Protein AF-0000000087582320 (afdb_homodimer)

Radius of gyration: 22.01 Å; Cα contacts (8 Å, |Δi|>4): 961; chains: 2; bounding box: 50×72×66 Å

Sequence (432 aa):
MSGRNEQEIHVVVGSNNPVKIQAVKVAFEMMFQSASIKISPVNVPSGVSDQPFGDDETKLGARNRAQSAHATANTCDFAVGLEGGLEMEVMQDGSKNLWCMAWMAILGSQSEKCTLGRAADEPSNRTPMKEEDKAAPKWSFSKTSAFRLPPALAHLVLERGLELGHADDEVFKRVNSKQGSGTVGVLTDGVIDRTEYYVHALKLALIPWKRPSMYFMSGRNEQEIHVVVGSNNPVKIQAVKVAFEMMFQSASIKISPVNVPSGVSDQPFGDDETKLGARNRAQSAHATANTCDFAVGLEGGLEMEVMQDGSKNLWCMAWMAILGSQSEKCTLGRAADEPSNRTPMKEEDKAAPKWSFSKTSAFRLPPALAHLVLERGLELGHADDEVFKRVNSKQGSGTVGVLTDGVIDRTEYYVHALKLALIPWKRPSMYF

Foldseek 3Di:
DPPPPAAEAEEEELDPQPLRQLLLLVLCCVLQVSHHYHYHYDHDFLPADPADEDDVRQQSSFQRSQVVRCVPDPDGQKGKGKGKHWYWDQDPVRDIWIKTKMKMKMKHFQDPSLLNSAAPPADPPDPDDDPVRRRDIDMFMFMFDIDIDPPQLVCCCVPVVDHSQVSQCVVVVHDRLVNWQHPVCVVVVNPDGPSNRSNVRSNVRSVCSRHVVVPD/DPPPPAAEAEEEELDPQPLRQLLLLVLCCVLQVSHHYHYHYDHDFLPADPAAEDDVRQQSSFQRSQVVRCVPDPDGQKGKGKGKHWYWDQDPVRDIWIKTKMKMKMKHFQDPSLLNSAAPPADPPDDDDDPVRRRDIDMFMFMFDIDIDPPQLVCCCVPVVDHSQVSQCVVVVHDRLVNWQHPVCVVVVNPDGPSNRSNVRSNVRSVCSRHVVVPD

pLDDT: mean 92.12, std 10.89, range [30.59, 98.94]

Solvent-accessible surface area (backbone atoms only — not comparable to full-atom values): 21956 Å² total; per-residue (Å²): 132,84,74,77,80,61,51,70,40,38,34,27,30,20,38,75,47,62,42,60,49,48,17,51,52,53,25,47,44,69,54,23,71,74,39,44,79,45,79,44,66,34,84,47,68,42,89,56,62,95,63,21,58,38,67,67,47,11,41,45,18,2,41,36,6,11,52,48,24,46,69,71,42,91,78,66,48,31,13,30,8,71,20,65,24,34,35,80,45,76,44,95,88,67,49,74,45,34,28,43,35,34,20,38,20,35,39,31,37,62,34,71,69,47,42,67,31,38,38,89,83,46,77,79,82,56,76,90,65,56,68,68,64,22,58,41,79,41,80,35,45,16,29,30,42,31,30,69,51,39,58,69,48,37,45,37,31,71,74,69,65,39,42,65,51,58,32,45,19,65,75,67,71,48,77,70,33,75,63,50,45,34,68,58,8,63,46,44,65,54,77,41,31,39,38,58,52,46,21,59,21,44,45,48,26,45,26,49,39,27,35,40,88,53,64,106,131,82,73,77,81,60,50,71,40,37,34,26,29,19,39,73,48,64,42,60,49,50,18,51,51,53,23,48,44,70,54,24,71,73,39,44,78,44,79,43,66,36,84,49,68,41,88,57,63,94,63,20,59,36,68,68,47,12,41,45,19,2,42,36,6,10,52,48,25,45,69,71,42,90,77,65,48,31,14,30,8,70,21,66,24,34,34,81,45,75,45,95,88,66,49,72,45,35,29,43,34,34,23,38,20,37,39,32,37,62,33,71,71,46,41,66,33,38,37,89,84,46,78,80,83,55,76,88,66,56,69,69,65,23,56,40,80,41,80,35,45,16,29,29,42,31,30,68,52,40,59,69,49,36,45,37,31,72,73,69,65,38,42,64,52,58,31,46,19,65,75,66,70,49,77,69,32,75,63,49,45,34,70,57,9,65,46,45,65,53,76,42,31,39,40,57,52,47,22,59,21,43,45,47,26,45,25,48,38,26,35,42,87,53,63,108

InterPro domains:
  IPR002786 Inosine/xanthosine triphosphatase [MF_00648] (9-215)
  IPR026533 Non-canonical purine NTP phosphatase/PRRC1 [PF01931] (11-120)
  IPR026533 Non-canonical purine NTP phosphatase/PRRC1 [PF01931] (138-211)
  IPR029001 Inosine triphosphate pyrophosphatase-like [G3DSA:3.90.950.10] (2-216)
  IPR029001 Inosine triphosphate pyrophosphatase-like [SSF52972] (9-215)
  IPR050299 YjjX NTPase [PTHR34699] (9-215)

Nearest PDB structures (foldseek):
  1u5w-assembly1_B  TM=9.401E-01  e=1.333E-16  Escherichia coli
  1zwy-assembly3_A  TM=9.251E-01  e=1.249E-16  Vibrio cholerae
  1zwy-assembly2_C  TM=9.110E-01  e=9.031E-17  Vibrio cholerae
  1zwy-assembly3_B  TM=8.846E-01  e=2.723E-16  Vibrio cholerae
  1zno-assembly1_A  TM=8.990E-01  e=1.381E-15  Vibrio cholerae

Organism: Thalassiosira oceanica (NCBI:txid159749)

Structure (mmCIF, N/CA/C/O backbone):
data_AF-0000000087582320-model_v1
#
loop_
_entity.id
_entity.type
_entity.pdbx_description
1 polymer 'inosine/xanthosine triphosphatase'
#
loop_
_atom_site.group_PDB
_atom_site.id
_atom_site.type_symbol
_atom_site.label_atom_id
_atom_site.label_alt_id
_atom_site.label_comp_id
_atom_site.label_asym_id
_atom_site.label_entity_id
_atom_site.label_seq_id
_atom_site.pdbx_PDB_ins_code
_atom_site.Cartn_x
_atom_site.Cartn_y
_atom_site.Cartn_z
_atom_site.occupancy
_atom_site.B_iso_or_equiv
_atom_site.auth_seq_id
_atom_site.auth_comp_id
_atom_site.auth_asym_id
_atom_site.auth_atom_id
_atom_site.pdbx_PDB_model_num
ATOM 1 N N . MET A 1 1 ? 5.164 -10.305 -42.781 1 30.59 1 MET A N 1
ATOM 2 C CA . MET A 1 1 ? 4.82 -9.727 -41.469 1 30.59 1 MET A CA 1
ATOM 3 C C . MET A 1 1 ? 4.285 -10.789 -40.531 1 30.59 1 MET A C 1
ATOM 5 O O . MET A 1 1 ? 3.189 -11.32 -40.75 1 30.59 1 MET A O 1
ATOM 9 N N . SER A 1 2 ? 5.043 -11.875 -40.188 1 35.97 2 SER A N 1
ATOM 10 C CA . SER A 1 2 ? 4.715 -13.094 -39.438 1 35.97 2 SER A CA 1
ATOM 11 C C . SER A 1 2 ? 3.906 -12.789 -38.188 1 35.97 2 SER A C 1
ATOM 13 O O . SER A 1 2 ? 4.293 -11.93 -37.406 1 35.97 2 SER A O 1
ATOM 15 N N . GLY A 1 3 ? 2.643 -12.727 -38.156 1 40.62 3 GLY A N 1
ATOM 16 C CA . GLY A 1 3 ? 1.627 -12.422 -37.156 1 40.62 3 GLY A CA 1
ATOM 17 C C . GLY A 1 3 ? 1.955 -12.969 -35.781 1 40.62 3 GLY A C 1
ATOM 18 O O . GLY A 1 3 ? 1.929 -14.18 -35.562 1 40.62 3 GLY A O 1
ATOM 19 N N . ARG A 1 4 ? 2.938 -12.539 -35.031 1 45.28 4 ARG A N 1
ATOM 20 C CA . ARG A 1 4 ? 3.369 -13.094 -33.75 1 45.28 4 ARG A CA 1
ATOM 21 C C . ARG A 1 4 ? 2.176 -13.578 -32.938 1 45.28 4 ARG A C 1
ATOM 23 O O . ARG A 1 4 ? 1.213 -12.828 -32.75 1 45.28 4 ARG A O 1
ATOM 30 N N . ASN A 1 5 ? 1.65 -14.82 -32.969 1 53.88 5 ASN A N 1
ATOM 31 C CA . ASN A 1 5 ? 0.598 -15.484 -32.188 1 53.88 5 ASN A CA 1
ATOM 32 C C . ASN A 1 5 ? 0.631 -15.086 -30.719 1 53.88 5 ASN A C 1
ATOM 34 O O . ASN A 1 5 ? 1.434 -15.609 -29.953 1 53.88 5 ASN A O 1
ATOM 38 N N . GLU A 1 6 ? 0.258 -13.93 -30.375 1 70.31 6 GLU A N 1
ATOM 39 C CA . GLU A 1 6 ? 0.204 -13.445 -29 1 70.31 6 GLU A CA 1
ATOM 40 C C . GLU A 1 6 ? -0.588 -14.391 -28.109 1 70.31 6 GLU A C 1
ATOM 42 O O . GLU A 1 6 ? -1.691 -14.812 -28.453 1 70.31 6 GLU A O 1
ATOM 47 N N . GLN A 1 7 ? 0.029 -15.117 -27.156 1 88.12 7 GLN A N 1
ATOM 48 C CA . GLN A 1 7 ? -0.65 -15.984 -26.203 1 88.12 7 GLN A CA 1
ATOM 49 C C . GLN A 1 7 ? -1.639 -15.203 -25.344 1 88.12 7 GLN A C 1
ATOM 51 O O . GLN A 1 7 ? -1.434 -14.016 -25.094 1 88.12 7 GLN A O 1
ATOM 56 N N . GLU A 1 8 ? -2.809 -15.789 -25.125 1 94.94 8 GLU A N 1
ATOM 57 C CA . GLU A 1 8 ? -3.869 -15.164 -24.344 1 94.94 8 GLU A CA 1
ATOM 58 C C . GLU A 1 8 ? -3.92 -15.742 -22.922 1 94.94 8 GLU A C 1
ATOM 60 O O . GLU A 1 8 ? -3.859 -16.953 -22.75 1 94.94 8 GLU A O 1
ATOM 65 N N . ILE A 1 9 ? -3.949 -14.883 -21.969 1 96.88 9 ILE A N 1
ATOM 66 C CA . ILE A 1 9 ? -4.152 -15.25 -20.578 1 96.88 9 ILE A CA 1
ATOM 67 C C . ILE A 1 9 ? -5.586 -14.93 -20.156 1 96.88 9 ILE A C 1
ATOM 69 O O . ILE A 1 9 ? -6.027 -13.789 -20.266 1 96.88 9 ILE A O 1
ATOM 73 N N . HIS A 1 10 ? -6.273 -15.93 -19.75 1 97.75 10 HIS A N 1
ATOM 74 C CA . HIS A 1 10 ? -7.656 -15.773 -19.312 1 97.75 10 HIS A CA 1
ATOM 75 C C . HIS A 1 10 ? -7.734 -15.578 -17.797 1 97.75 10 HIS A C 1
ATOM 77 O O . HIS A 1 10 ? -7.383 -16.484 -17.047 1 97.75 10 HIS A O 1
ATOM 83 N N . VAL A 1 11 ? -8.258 -14.43 -17.391 1 98.56 11 VAL A N 1
ATOM 84 C CA . VAL A 1 11 ? -8.359 -14.07 -15.977 1 98.56 11 VAL A CA 1
ATOM 85 C C . VAL A 1 11 ? -9.828 -13.922 -15.586 1 98.56 11 VAL A C 1
ATOM 87 O O . VAL A 1 11 ? -10.562 -13.125 -16.188 1 98.56 11 VAL A O 1
ATOM 90 N N . VAL A 1 12 ? -10.242 -14.656 -14.609 1 98.75 12 VAL A N 1
ATOM 91 C CA . VAL A 1 12 ? -11.586 -14.508 -14.07 1 98.75 12 VAL A CA 1
ATOM 92 C C . VAL A 1 12 ? -11.547 -13.656 -12.797 1 98.75 12 VAL A C 1
ATOM 94 O O . VAL A 1 12 ? -10.711 -13.883 -11.922 1 98.75 12 VAL A O 1
ATOM 97 N N . VAL A 1 13 ? -12.461 -12.695 -12.703 1 98.81 13 VAL A N 1
ATOM 98 C CA . VAL A 1 13 ? -12.484 -11.766 -11.578 1 98.81 13 VAL A CA 1
ATOM 99 C C . VAL A 1 13 ? -13.758 -11.977 -10.766 1 98.81 13 VAL A C 1
ATOM 101 O O . VAL A 1 13 ? -14.867 -11.922 -11.305 1 98.81 13 VAL A O 1
ATOM 104 N N . GLY A 1 14 ? -13.617 -12.203 -9.422 1 98.5 14 GLY A N 1
ATOM 105 C CA . GLY A 1 14 ? -14.75 -12.438 -8.539 1 98.5 14 GLY A CA 1
ATOM 106 C C . GLY A 1 14 ? -15.492 -11.164 -8.18 1 98.5 14 GLY A C 1
ATOM 107 O O . GLY A 1 14 ? -15.75 -10.906 -7 1 98.5 14 GLY A O 1
ATOM 108 N N . SER A 1 15 ? -15.805 -10.328 -9.109 1 97.44 15 SER A N 1
ATOM 109 C CA . SER A 1 15 ? -16.547 -9.086 -8.914 1 97.44 15 SER A CA 1
ATOM 110 C C . SER A 1 15 ? -17.094 -8.555 -10.242 1 97.44 15 SER A C 1
ATOM 112 O O . SER A 1 15 ? -16.438 -8.703 -11.281 1 97.44 15 SER A O 1
ATOM 114 N N . ASN A 1 16 ? -18.188 -7.855 -10.227 1 96.31 16 ASN A N 1
ATOM 115 C CA . ASN A 1 16 ? -18.719 -7.156 -11.391 1 96.31 16 ASN A CA 1
ATOM 116 C C . ASN A 1 16 ? -18.453 -5.656 -11.312 1 96.31 16 ASN A C 1
ATOM 118 O O . ASN A 1 16 ? -18.922 -4.895 -12.164 1 96.31 16 ASN A O 1
ATOM 122 N N . ASN A 1 17 ? -17.812 -5.191 -10.25 1 94.06 17 ASN A N 1
ATOM 123 C CA . ASN A 1 17 ? -17.453 -3.783 -10.109 1 94.06 17 ASN A CA 1
ATOM 124 C C . ASN A 1 17 ? -16.484 -3.334 -11.203 1 94.06 17 ASN A C 1
ATOM 126 O O . ASN A 1 17 ? -15.383 -3.869 -11.328 1 94.06 17 ASN A O 1
ATOM 130 N N . PRO A 1 18 ? -16.875 -2.357 -12 1 95.44 18 PRO A N 1
ATOM 131 C CA . PRO A 1 18 ? -16.062 -1.97 -13.148 1 95.44 18 PRO A CA 1
ATOM 132 C C . PRO A 1 18 ? -14.664 -1.494 -12.742 1 95.44 18 PRO A C 1
ATOM 134 O O . PRO A 1 18 ? -13.695 -1.701 -13.477 1 95.44 18 PRO A O 1
ATOM 137 N N . VAL A 1 19 ? -14.539 -0.863 -11.625 1 95.06 19 VAL A N 1
ATOM 138 C CA . VAL A 1 19 ? -13.258 -0.361 -11.141 1 95.06 19 VAL A CA 1
ATOM 139 C C . VAL A 1 19 ? -12.32 -1.532 -10.836 1 95.06 19 VAL A C 1
ATOM 141 O O . VAL A 1 19 ? -11.156 -1.524 -11.234 1 95.06 19 VAL A O 1
ATOM 144 N N . LYS A 1 20 ? -12.891 -2.535 -10.164 1 97.25 20 LYS A N 1
ATOM 145 C CA . LYS A 1 20 ? -12.102 -3.713 -9.82 1 97.25 20 LYS A CA 1
ATOM 146 C C . LYS A 1 20 ? -11.68 -4.477 -11.078 1 97.25 20 LYS A C 1
ATOM 148 O O . LYS A 1 20 ? -10.531 -4.91 -11.188 1 97.25 20 LYS A O 1
ATOM 153 N N . ILE A 1 21 ? -12.562 -4.621 -11.984 1 98.25 21 ILE A N 1
ATOM 154 C CA . ILE A 1 21 ? -12.289 -5.305 -13.242 1 98.25 21 ILE A CA 1
ATOM 155 C C . ILE A 1 21 ? -11.172 -4.578 -13.992 1 98.25 21 ILE A C 1
ATOM 157 O O . ILE A 1 21 ? -10.219 -5.207 -14.461 1 98.25 21 ILE A O 1
ATOM 161 N N . GLN A 1 22 ? -11.266 -3.295 -14.094 1 98 22 GLN A N 1
ATOM 162 C CA . GLN A 1 22 ? -10.273 -2.488 -14.789 1 98 22 GLN A CA 1
ATOM 163 C C . GLN A 1 22 ? -8.914 -2.59 -14.102 1 98 22 GLN A C 1
ATOM 165 O O . GLN A 1 22 ? -7.875 -2.658 -14.773 1 98 22 GLN A O 1
ATOM 170 N N . ALA A 1 23 ? -8.922 -2.564 -12.805 1 98.5 23 ALA A N 1
ATOM 171 C CA . ALA A 1 23 ? -7.672 -2.672 -12.055 1 98.5 23 ALA A CA 1
ATOM 172 C C . ALA A 1 23 ? -6.961 -3.988 -12.359 1 98.5 23 ALA A C 1
ATOM 174 O O . ALA A 1 23 ? -5.746 -4.008 -12.578 1 98.5 23 ALA A O 1
ATOM 175 N N . VAL A 1 24 ? -7.723 -5.07 -12.391 1 98.88 24 VAL A N 1
ATOM 176 C CA . VAL A 1 24 ? -7.152 -6.379 -12.695 1 98.88 24 VAL A CA 1
ATOM 177 C C . VAL A 1 24 ? -6.594 -6.379 -14.117 1 98.88 24 VAL A C 1
ATOM 179 O O . VAL A 1 24 ? -5.461 -6.812 -14.344 1 98.88 24 VAL A O 1
ATOM 182 N N . LYS A 1 25 ? -7.348 -5.891 -15.008 1 98.69 25 LYS A N 1
ATOM 183 C CA . LYS A 1 25 ? -6.91 -5.848 -16.406 1 98.69 25 LYS A CA 1
ATOM 184 C C . LYS A 1 25 ? -5.594 -5.086 -16.547 1 98.69 25 LYS A C 1
ATOM 186 O O . LYS A 1 25 ? -4.641 -5.59 -17.141 1 98.69 25 LYS A O 1
ATOM 191 N N . VAL A 1 26 ? -5.516 -3.906 -16.016 1 98.44 26 VAL A N 1
ATOM 192 C CA . VAL A 1 26 ? -4.348 -3.043 -16.125 1 98.44 26 VAL A CA 1
ATOM 193 C C . VAL A 1 26 ? -3.141 -3.719 -15.469 1 98.44 26 VAL A C 1
ATOM 195 O O . VAL A 1 26 ? -2.055 -3.76 -16.062 1 98.44 26 VAL A O 1
ATOM 198 N N . ALA A 1 27 ? -3.34 -4.25 -14.289 1 98.69 27 ALA A N 1
ATOM 199 C CA . ALA A 1 27 ? -2.236 -4.895 -13.578 1 98.69 27 ALA A CA 1
ATOM 200 C C . ALA A 1 27 ? -1.676 -6.062 -14.383 1 98.69 27 ALA A C 1
ATOM 202 O O . ALA A 1 27 ? -0.458 -6.195 -14.531 1 98.69 27 ALA A O 1
ATOM 203 N N . PHE A 1 28 ? -2.555 -6.914 -14.883 1 98.5 28 PHE A N 1
ATOM 204 C CA . PHE A 1 28 ? -2.109 -8.07 -15.648 1 98.5 28 PHE A CA 1
ATOM 205 C C . PHE A 1 28 ? -1.411 -7.633 -16.938 1 98.5 28 PHE A C 1
ATOM 207 O O . PHE A 1 28 ? -0.404 -8.227 -17.328 1 98.5 28 PHE A O 1
ATOM 214 N N . GLU A 1 29 ? -1.938 -6.641 -17.609 1 98 29 GLU A N 1
ATOM 215 C CA . GLU A 1 29 ? -1.312 -6.145 -18.828 1 98 29 GLU A CA 1
ATOM 216 C C . GLU A 1 29 ? 0.097 -5.625 -18.562 1 98 29 GLU A C 1
ATOM 218 O O . GLU A 1 29 ? 0.998 -5.801 -19.375 1 98 29 GLU A O 1
ATOM 223 N N . MET A 1 30 ? 0.278 -4.996 -17.438 1 97.12 30 MET A N 1
ATOM 224 C CA . MET A 1 30 ? 1.586 -4.453 -17.094 1 97.12 30 MET A CA 1
ATOM 225 C C . MET A 1 30 ? 2.557 -5.574 -16.719 1 97.12 30 MET A C 1
ATOM 227 O O . MET A 1 30 ? 3.754 -5.477 -16.984 1 97.12 30 MET A O 1
ATOM 231 N N . MET A 1 31 ? 2.029 -6.621 -16.156 1 96.94 31 MET A N 1
ATOM 232 C CA . MET A 1 31 ? 2.883 -7.695 -15.656 1 96.94 31 MET A CA 1
ATOM 233 C C . MET A 1 31 ? 3.1 -8.758 -16.734 1 96.94 31 MET A C 1
ATOM 235 O O . MET A 1 31 ? 4.074 -9.516 -16.672 1 96.94 31 MET A O 1
ATOM 239 N N . PHE A 1 32 ? 2.199 -8.883 -17.656 1 95.31 32 PHE A N 1
ATOM 240 C CA . PHE A 1 32 ? 2.266 -9.82 -18.766 1 95.31 32 PHE A CA 1
ATOM 241 C C . PHE A 1 32 ? 2.236 -9.086 -20.094 1 95.31 32 PHE A C 1
ATOM 243 O O . PHE A 1 32 ? 1.306 -9.266 -20.891 1 95.31 32 PHE A O 1
ATOM 250 N N . GLN A 1 33 ? 3.277 -8.453 -20.469 1 91.44 33 GLN A N 1
ATOM 251 C CA . GLN A 1 33 ? 3.32 -7.52 -21.578 1 91.44 33 GLN A CA 1
ATOM 252 C C . GLN A 1 33 ? 3.297 -8.258 -22.922 1 91.44 33 GLN A C 1
ATOM 254 O O . GLN A 1 33 ? 2.898 -7.695 -23.938 1 91.44 33 GLN A O 1
ATOM 259 N N . SER A 1 34 ? 3.68 -9.477 -22.938 1 89.19 34 SER A N 1
ATOM 260 C CA . SER A 1 34 ? 3.768 -10.219 -24.188 1 89.19 34 SER A CA 1
ATOM 261 C C . SER A 1 34 ? 2.504 -11.039 -24.438 1 89.19 34 SER A C 1
ATOM 263 O O . SER A 1 34 ? 2.439 -11.812 -25.391 1 89.19 34 SER A O 1
ATOM 265 N N . ALA A 1 35 ? 1.565 -10.883 -23.562 1 93.81 35 ALA A N 1
ATOM 266 C CA . ALA A 1 35 ? 0.334 -11.664 -23.688 1 93.81 35 ALA A CA 1
ATOM 267 C C . ALA A 1 35 ? -0.879 -10.742 -23.828 1 93.81 35 ALA A C 1
ATOM 269 O O . ALA A 1 35 ? -0.856 -9.602 -23.359 1 93.81 35 ALA A O 1
ATOM 270 N N . SER A 1 36 ? -1.859 -11.25 -24.516 1 96.19 36 SER A N 1
ATOM 271 C CA . SER A 1 36 ? -3.166 -10.609 -24.453 1 96.19 36 SER A CA 1
ATOM 272 C C . SER A 1 36 ? -3.947 -11.055 -23.219 1 96.19 36 SER A C 1
ATOM 274 O O . SER A 1 36 ? -3.916 -12.227 -22.859 1 96.19 36 SER A O 1
ATOM 276 N N . ILE A 1 37 ? -4.672 -10.102 -22.609 1 97.75 37 ILE A N 1
ATOM 277 C CA . ILE A 1 37 ? -5.387 -10.406 -21.375 1 97.75 37 ILE A CA 1
ATOM 278 C C . ILE A 1 37 ? -6.891 -10.438 -21.641 1 97.75 37 ILE A C 1
ATOM 280 O O . ILE A 1 37 ? -7.469 -9.445 -22.094 1 97.75 37 ILE A O 1
ATOM 284 N N . LYS A 1 38 ? -7.473 -11.531 -21.438 1 97.56 38 LYS A N 1
ATOM 285 C CA . LYS A 1 38 ? -8.922 -11.688 -21.484 1 97.56 38 LYS A CA 1
ATOM 286 C C . LYS A 1 38 ? -9.508 -11.727 -20.078 1 97.56 38 LYS A C 1
ATOM 288 O O . LYS A 1 38 ? -9.156 -12.586 -19.266 1 97.56 38 LYS A O 1
ATOM 293 N N . ILE A 1 39 ? -10.461 -10.852 -19.797 1 98.25 39 ILE A N 1
ATOM 294 C CA . ILE A 1 39 ? -11.055 -10.75 -18.469 1 98.25 39 ILE A CA 1
ATOM 295 C C . ILE A 1 39 ? -12.492 -11.266 -18.5 1 98.25 39 ILE A C 1
ATOM 297 O O . ILE A 1 39 ? -13.258 -10.922 -19.406 1 98.25 39 ILE A O 1
ATOM 301 N N . SER A 1 40 ? -12.859 -12.078 -17.562 1 98.12 40 SER A N 1
ATOM 302 C CA . SER A 1 40 ? -14.234 -12.516 -17.344 1 98.12 40 SER A CA 1
ATOM 303 C C . SER A 1 40 ? -14.688 -12.234 -15.914 1 98.12 40 SER A C 1
ATOM 305 O O . SER A 1 40 ? -14.266 -12.914 -14.977 1 98.12 40 SER A O 1
ATOM 307 N N . PRO A 1 41 ? -15.516 -11.25 -15.75 1 97.75 41 PRO A N 1
ATOM 308 C CA . PRO A 1 41 ? -16.062 -10.992 -14.414 1 97.75 41 PRO A CA 1
ATOM 309 C C . PRO A 1 41 ? -17.172 -11.961 -14.031 1 97.75 41 PRO A C 1
ATOM 311 O O . PRO A 1 41 ? -17.969 -12.367 -14.883 1 97.75 41 PRO A O 1
ATOM 314 N N . VAL A 1 42 ? -17.219 -12.359 -12.82 1 97.5 42 VAL A N 1
ATOM 315 C CA . VAL A 1 42 ? -18.297 -13.18 -12.297 1 97.5 42 VAL A CA 1
ATOM 316 C C . VAL A 1 42 ? -18.766 -12.633 -10.945 1 97.5 42 VAL A C 1
ATOM 318 O O . VAL A 1 42 ? -17.953 -12.188 -10.141 1 97.5 42 VAL A O 1
ATOM 321 N N . ASN A 1 43 ? -20.047 -12.641 -10.781 1 95.38 43 ASN A N 1
ATOM 322 C CA . ASN A 1 43 ? -20.609 -12.227 -9.492 1 95.38 43 ASN A CA 1
ATOM 323 C C . ASN A 1 43 ? -20.562 -13.359 -8.477 1 95.38 43 ASN A C 1
ATOM 325 O O . ASN A 1 43 ? -21.203 -14.398 -8.664 1 95.38 43 ASN A O 1
ATOM 329 N N . VAL A 1 44 ? -19.812 -13.195 -7.449 1 97.19 44 VAL A N 1
ATOM 330 C CA . VAL A 1 44 ? -19.672 -14.211 -6.406 1 97.19 44 VAL A CA 1
ATOM 331 C C . VAL A 1 44 ? -19.734 -13.547 -5.031 1 97.19 44 VAL A C 1
ATOM 333 O O . VAL A 1 44 ? -19.344 -12.391 -4.875 1 97.19 44 VAL A O 1
ATOM 336 N N . PRO A 1 45 ? -20.266 -14.234 -4.051 1 95.69 45 PRO A N 1
ATOM 337 C CA . PRO A 1 45 ? -20.266 -13.68 -2.697 1 95.69 45 PRO A CA 1
ATOM 338 C C . PRO A 1 45 ? -18.859 -13.664 -2.078 1 95.69 45 PRO A C 1
ATOM 340 O O . PRO A 1 45 ? -18.031 -14.523 -2.391 1 95.69 45 PRO A O 1
ATOM 343 N N . SER A 1 46 ? -18.594 -12.695 -1.202 1 97.19 46 SER A N 1
ATOM 344 C CA . SER A 1 46 ? -17.312 -12.656 -0.491 1 97.19 46 SER A CA 1
ATOM 345 C C . SER A 1 46 ? -17.312 -13.625 0.685 1 97.19 46 SER A C 1
ATOM 347 O O . SER A 1 46 ? -16.25 -14.086 1.109 1 97.19 46 SER A O 1
ATOM 349 N N . GLY A 1 47 ? -18.5 -13.922 1.236 1 97.94 47 GLY A N 1
ATOM 350 C CA . GLY A 1 47 ? -18.609 -14.797 2.391 1 97.94 47 GLY A CA 1
ATOM 351 C C . GLY A 1 47 ? -18.219 -14.125 3.693 1 97.94 47 GLY A C 1
ATOM 352 O O . GLY A 1 47 ? -18.078 -14.789 4.723 1 97.94 47 GLY A O 1
ATOM 353 N N . VAL A 1 48 ? -18 -12.781 3.715 1 98.19 48 VAL A N 1
ATOM 354 C CA . VAL A 1 48 ? -17.703 -12 4.91 1 98.19 48 VAL A CA 1
ATOM 355 C C . VAL A 1 48 ? -18.672 -10.836 5.031 1 98.19 48 VAL A C 1
ATOM 357 O O . VAL A 1 48 ? -19.594 -10.688 4.215 1 98.19 48 VAL A O 1
ATOM 360 N N . SER A 1 49 ? -18.516 -10.016 6.078 1 96.25 49 SER A N 1
ATOM 361 C CA . SER A 1 49 ? -19.422 -8.891 6.32 1 96.25 49 SER A CA 1
ATOM 362 C C . SER A 1 49 ? -19.359 -7.879 5.18 1 96.25 49 SER A C 1
ATOM 364 O O . SER A 1 49 ? -18.359 -7.793 4.469 1 96.25 49 SER A O 1
ATOM 366 N N . ASP A 1 50 ? -20.375 -7.105 4.977 1 93.88 50 ASP A N 1
ATOM 367 C CA . ASP A 1 50 ? -20.406 -6.059 3.957 1 93.88 50 ASP A CA 1
ATOM 368 C C . ASP A 1 50 ? -19.297 -5.047 4.168 1 93.88 50 ASP A C 1
ATOM 370 O O . ASP A 1 50 ? -18.719 -4.531 3.203 1 93.88 50 ASP A O 1
ATOM 374 N N . GLN A 1 51 ? -19.016 -4.797 5.438 1 96.44 51 GLN A N 1
ATOM 375 C CA . GLN A 1 51 ? -17.859 -3.99 5.824 1 96.44 51 GLN A CA 1
ATOM 376 C C . GLN A 1 51 ? -16.844 -4.82 6.602 1 96.44 51 GLN A C 1
ATOM 378 O O . GLN A 1 51 ? -16.859 -4.836 7.836 1 96.44 51 GLN A O 1
ATOM 383 N N . PRO A 1 52 ? -15.93 -5.414 5.859 1 97.88 52 PRO A N 1
ATOM 384 C CA . PRO A 1 52 ? -14.906 -6.207 6.551 1 97.88 52 PRO A CA 1
ATOM 385 C C . PRO A 1 52 ? -14.016 -5.359 7.461 1 97.88 52 PRO A C 1
ATOM 387 O O . PRO A 1 52 ? -13.664 -4.234 7.105 1 97.88 52 PRO A O 1
ATOM 390 N N . PHE A 1 53 ? -13.68 -5.887 8.648 1 98.06 53 PHE A N 1
ATOM 391 C CA . PHE A 1 53 ? -12.742 -5.254 9.578 1 98.06 53 PHE A CA 1
ATOM 392 C C . PHE A 1 53 ? -11.547 -6.16 9.836 1 98.06 53 PHE A C 1
ATOM 394 O O . PHE A 1 53 ? -11.711 -7.348 10.125 1 98.06 53 PHE A O 1
ATOM 401 N N . GLY A 1 54 ? -10.375 -5.543 9.68 1 97.75 54 GLY A N 1
ATOM 402 C CA . GLY A 1 54 ? -9.148 -6.27 9.969 1 97.75 54 GLY A CA 1
ATOM 403 C C . GLY A 1 54 ? -8.617 -7.047 8.781 1 97.75 54 GLY A C 1
ATOM 404 O O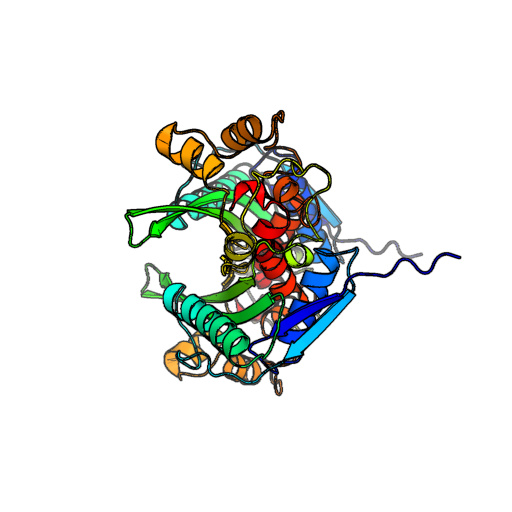 . GLY A 1 54 ? -9.352 -7.289 7.816 1 97.75 54 GLY A O 1
ATOM 405 N N . ASP A 1 55 ? -7.375 -7.445 8.898 1 97.62 55 ASP A N 1
ATOM 406 C CA . ASP A 1 55 ? -6.68 -8.156 7.828 1 97.62 55 ASP A CA 1
ATOM 407 C C . ASP A 1 55 ? -7.309 -9.523 7.574 1 97.62 55 ASP A C 1
ATOM 409 O O . ASP A 1 55 ? -7.559 -9.891 6.422 1 97.62 55 ASP A O 1
ATOM 413 N N . ASP A 1 56 ? -7.594 -10.258 8.633 1 97.5 56 ASP A N 1
ATOM 414 C CA . ASP A 1 56 ? -8.039 -11.641 8.492 1 97.5 56 ASP A CA 1
ATOM 415 C C . ASP A 1 56 ? -9.352 -11.719 7.715 1 97.5 56 ASP A C 1
ATOM 417 O O . ASP A 1 56 ? -9.453 -12.445 6.73 1 97.5 56 ASP A O 1
ATOM 421 N N . GLU A 1 57 ? -10.281 -10.93 8.117 1 98.69 57 GLU A N 1
ATOM 422 C CA . GLU A 1 57 ? -11.586 -10.961 7.461 1 98.69 57 GLU A CA 1
ATOM 423 C C . GLU A 1 57 ? -11.5 -10.445 6.027 1 98.69 57 GLU A C 1
ATOM 425 O O . GLU A 1 57 ? -12.102 -11.016 5.117 1 98.69 57 GLU A O 1
ATOM 430 N N . THR A 1 58 ? -10.812 -9.344 5.836 1 98.81 58 THR A N 1
ATOM 431 C CA . THR A 1 58 ? -10.695 -8.75 4.512 1 98.81 58 THR A CA 1
ATOM 432 C C . THR A 1 58 ? -9.969 -9.688 3.555 1 98.81 58 THR A C 1
ATOM 434 O O . THR A 1 58 ? -10.391 -9.867 2.41 1 98.81 58 THR A O 1
ATOM 437 N N . LYS A 1 59 ? -8.891 -10.281 4.031 1 98.69 59 LYS A N 1
ATOM 438 C CA . LYS A 1 59 ? -8.148 -11.25 3.234 1 98.69 59 LYS A CA 1
ATOM 439 C C . LYS A 1 59 ? -9.008 -12.461 2.893 1 98.69 59 LYS A C 1
ATOM 441 O O . LYS A 1 59 ? -8.953 -12.977 1.771 1 98.69 59 LYS A O 1
ATOM 446 N N . LEU A 1 60 ? -9.75 -12.922 3.875 1 98.75 60 LEU A N 1
ATOM 447 C CA . LEU A 1 60 ? -10.656 -14.047 3.658 1 98.75 60 LEU A CA 1
ATOM 448 C C . LEU A 1 60 ? -11.672 -13.719 2.57 1 98.75 60 LEU A C 1
ATOM 450 O O . LEU A 1 60 ? -11.953 -14.562 1.709 1 98.75 60 LEU A O 1
ATOM 454 N N . GLY A 1 61 ? -12.227 -12.531 2.611 1 98.88 61 GLY A N 1
ATOM 455 C CA . GLY A 1 61 ? -13.148 -12.125 1.568 1 98.88 61 GLY A CA 1
ATOM 456 C C . GLY A 1 61 ? -12.539 -12.156 0.179 1 98.88 61 GLY A C 1
ATOM 457 O O . GLY A 1 61 ? -13.156 -12.664 -0.761 1 98.88 61 GLY A O 1
ATOM 458 N N . ALA A 1 62 ? -11.352 -11.602 0.056 1 98.88 62 ALA A N 1
ATOM 459 C CA . ALA A 1 62 ? -10.641 -11.633 -1.222 1 98.88 62 ALA A CA 1
ATOM 460 C C . ALA A 1 62 ? -10.406 -13.07 -1.683 1 98.88 62 ALA A C 1
ATOM 462 O O . ALA A 1 62 ? -10.633 -13.398 -2.85 1 98.88 62 ALA A O 1
ATOM 463 N N . ARG A 1 63 ? -9.953 -13.922 -0.769 1 98.81 63 ARG A N 1
ATOM 464 C CA . ARG A 1 63 ? -9.695 -15.328 -1.071 1 98.81 63 ARG A CA 1
ATOM 465 C C . ARG A 1 63 ? -10.969 -16.016 -1.555 1 98.81 63 ARG A C 1
ATOM 467 O O . ARG A 1 63 ? -10.945 -16.75 -2.551 1 98.81 63 ARG A O 1
ATOM 474 N N . ASN A 1 64 ? -12.016 -15.805 -0.804 1 98.81 64 ASN A N 1
ATOM 475 C CA . ASN A 1 64 ? -13.289 -16.438 -1.155 1 98.81 64 ASN A CA 1
ATOM 476 C C . ASN A 1 64 ? -13.75 -16.016 -2.547 1 98.81 64 ASN A C 1
ATOM 478 O O . ASN A 1 64 ? -14.234 -16.844 -3.322 1 98.81 64 ASN A O 1
ATOM 482 N N . ARG A 1 65 ? -13.609 -14.758 -2.861 1 98.75 65 ARG A N 1
ATOM 483 C CA . ARG A 1 65 ? -14.008 -14.266 -4.176 1 98.75 65 ARG A CA 1
ATOM 484 C C . ARG A 1 65 ? -13.18 -14.922 -5.281 1 98.75 65 ARG A C 1
ATOM 486 O O . ARG A 1 65 ? -13.727 -15.344 -6.301 1 98.75 65 ARG A O 1
ATOM 493 N N . ALA A 1 66 ? -11.891 -15.031 -5.094 1 98.75 66 ALA A N 1
ATOM 494 C CA . ALA A 1 66 ? -11.023 -15.68 -6.074 1 98.75 66 ALA A CA 1
ATOM 495 C C . ALA A 1 66 ? -11.375 -17.156 -6.223 1 98.75 66 ALA A C 1
ATOM 497 O O . ALA A 1 66 ? -11.484 -17.672 -7.344 1 98.75 66 ALA A O 1
ATOM 498 N N . GLN A 1 67 ? -11.547 -17.812 -5.086 1 98.31 67 GLN A N 1
ATOM 499 C CA . GLN A 1 67 ? -11.867 -19.234 -5.082 1 98.31 67 GLN A CA 1
ATOM 500 C C . GLN A 1 67 ? -13.188 -19.516 -5.801 1 98.31 67 GLN A C 1
ATOM 502 O O . GLN A 1 67 ? -13.266 -20.422 -6.625 1 98.31 67 GLN A O 1
ATOM 507 N N . SER A 1 68 ? -14.18 -18.75 -5.469 1 98.19 68 SER A N 1
ATOM 508 C CA . SER A 1 68 ? -15.492 -18.922 -6.086 1 98.19 68 SER A CA 1
ATOM 509 C C . SER A 1 68 ? -15.445 -18.609 -7.578 1 98.19 68 SER A C 1
ATOM 511 O O . SER A 1 68 ? -16.094 -19.297 -8.383 1 98.19 68 SER A O 1
ATOM 513 N N . ALA A 1 69 ? -14.68 -17.578 -7.922 1 98.31 69 ALA A N 1
ATOM 514 C CA . ALA A 1 69 ? -14.516 -17.25 -9.336 1 98.31 69 ALA A CA 1
ATOM 515 C C . ALA A 1 69 ? -13.867 -18.391 -10.102 1 98.31 69 ALA A C 1
ATOM 517 O O . ALA A 1 69 ? -14.328 -18.766 -11.188 1 98.31 69 ALA A O 1
ATOM 518 N N . HIS A 1 70 ? -12.867 -18.938 -9.547 1 97.44 70 HIS A N 1
ATOM 519 C CA . HIS A 1 70 ? -12.18 -20.078 -10.148 1 97.44 70 HIS A CA 1
ATOM 520 C C . HIS A 1 70 ? -13.133 -21.25 -10.352 1 97.44 70 HIS A C 1
ATOM 522 O O . HIS A 1 70 ? -13.125 -21.875 -11.406 1 97.44 70 HIS A O 1
ATOM 528 N N . ALA A 1 71 ? -13.93 -21.516 -9.336 1 96.19 71 ALA A N 1
ATOM 529 C CA . ALA A 1 71 ? -14.836 -22.656 -9.352 1 96.19 71 ALA A CA 1
ATOM 530 C C . ALA A 1 71 ? -15.938 -22.484 -10.391 1 96.19 71 ALA A C 1
ATOM 532 O O . ALA A 1 71 ? -16.438 -23.453 -10.945 1 96.19 71 ALA A O 1
ATOM 533 N N . THR A 1 72 ? -16.328 -21.281 -10.617 1 93.19 72 THR A N 1
ATOM 534 C CA . THR A 1 72 ? -17.438 -20.984 -11.516 1 93.19 72 THR A CA 1
ATOM 535 C C . THR A 1 72 ? -16.969 -21 -12.977 1 93.19 72 THR A C 1
ATOM 537 O O . THR A 1 72 ? -17.766 -21.266 -13.875 1 93.19 72 THR A O 1
ATOM 540 N N . ALA A 1 73 ? -15.742 -20.75 -13.078 1 87.19 73 ALA A N 1
ATOM 541 C CA . ALA A 1 73 ? -15.219 -20.672 -14.438 1 87.19 73 ALA A CA 1
ATOM 542 C C . ALA A 1 73 ? -14.906 -22.078 -14.984 1 87.19 73 ALA A C 1
ATOM 544 O O . ALA A 1 73 ? -14.492 -22.953 -14.227 1 87.19 73 ALA A O 1
ATOM 545 N N . ASN A 1 74 ? -15.234 -22.422 -16.172 1 81.62 74 ASN A N 1
ATOM 546 C CA . ASN A 1 74 ? -14.898 -23.688 -16.797 1 81.62 74 ASN A CA 1
ATOM 547 C C . ASN A 1 74 ? -13.383 -23.875 -16.906 1 81.62 74 ASN A C 1
ATOM 549 O O . ASN A 1 74 ? -12.852 -24.922 -16.547 1 81.62 74 ASN A O 1
ATOM 553 N N . THR A 1 75 ? -12.711 -22.938 -17.5 1 90.12 75 THR A N 1
ATOM 554 C CA . THR A 1 75 ? -11.258 -22.906 -17.641 1 90.12 75 THR A CA 1
ATOM 555 C C . THR A 1 75 ? -10.734 -21.469 -17.516 1 90.12 75 THR A C 1
ATOM 557 O O . THR A 1 75 ? -11.367 -20.531 -18.016 1 90.12 75 THR A O 1
ATOM 560 N N . CYS A 1 76 ? -9.727 -21.266 -16.719 1 96.44 76 CYS A N 1
ATOM 561 C CA . CYS A 1 76 ? -9.039 -19.984 -16.609 1 96.44 76 CYS A CA 1
ATOM 562 C C . CYS A 1 76 ? -7.574 -20.188 -16.219 1 96.44 76 CYS A C 1
ATOM 564 O O . CYS A 1 76 ? -7.191 -21.266 -15.773 1 96.44 76 CYS A O 1
ATOM 566 N N . ASP A 1 77 ? -6.801 -19.219 -16.562 1 97.38 77 ASP A N 1
ATOM 567 C CA . ASP A 1 77 ? -5.395 -19.234 -16.156 1 97.38 77 ASP A CA 1
ATOM 568 C C . ASP A 1 77 ? -5.215 -18.641 -14.758 1 97.38 77 ASP A C 1
ATOM 570 O O . ASP A 1 77 ? -4.426 -19.156 -13.961 1 97.38 77 ASP A O 1
ATOM 574 N N . PHE A 1 78 ? -5.965 -17.609 -14.523 1 98.56 78 PHE A N 1
ATOM 575 C CA . PHE A 1 78 ? -5.941 -16.953 -13.219 1 98.56 78 PHE A CA 1
ATOM 576 C C . PHE A 1 78 ? -7.355 -16.672 -12.727 1 98.56 78 PHE A C 1
ATOM 578 O O . PHE A 1 78 ? -8.266 -16.453 -13.531 1 98.56 78 PHE A O 1
ATOM 585 N N . ALA A 1 79 ? -7.547 -16.656 -11.414 1 98.81 79 ALA A N 1
ATOM 586 C CA . ALA A 1 79 ? -8.711 -16.109 -10.719 1 98.81 79 ALA A CA 1
ATOM 587 C C . ALA A 1 79 ? -8.297 -15.078 -9.68 1 98.81 79 ALA A C 1
ATOM 589 O O . ALA A 1 79 ? -7.316 -15.281 -8.953 1 98.81 79 ALA A O 1
ATOM 590 N N . VAL A 1 80 ? -9.07 -13.992 -9.656 1 98.88 80 VAL A N 1
ATOM 591 C CA . VAL A 1 80 ? -8.656 -12.867 -8.82 1 98.88 80 VAL A CA 1
ATOM 592 C C . VAL A 1 80 ? -9.828 -12.422 -7.945 1 98.88 80 VAL A C 1
ATOM 594 O O . VAL A 1 80 ? -10.961 -12.32 -8.422 1 98.88 80 VAL A O 1
ATOM 597 N N . GLY A 1 81 ? -9.562 -12.219 -6.691 1 98.88 81 GLY A N 1
ATOM 598 C CA . GLY A 1 81 ? -10.477 -11.594 -5.75 1 98.88 81 GLY A CA 1
ATOM 599 C C . GLY A 1 81 ? -9.891 -10.359 -5.082 1 98.88 81 GLY A C 1
ATOM 600 O O . GLY A 1 81 ? -8.711 -10.344 -4.727 1 98.88 81 GLY A O 1
ATOM 601 N N . LEU A 1 82 ? -10.688 -9.32 -4.988 1 98.62 82 LEU A N 1
ATOM 602 C CA . LEU A 1 82 ? -10.359 -8.094 -4.277 1 98.62 82 LEU A CA 1
ATOM 603 C C . LEU A 1 82 ? -11.391 -7.789 -3.199 1 98.62 82 LEU A C 1
ATOM 605 O O . LEU A 1 82 ? -12.594 -7.953 -3.422 1 98.62 82 LEU A O 1
ATOM 609 N N . GLU A 1 83 ? -10.93 -7.375 -2.062 1 98.44 83 GLU A N 1
ATOM 610 C CA . GLU A 1 83 ? -11.844 -7.039 -0.974 1 98.44 83 GLU A CA 1
ATOM 611 C C . GLU A 1 83 ? -11.352 -5.824 -0.197 1 98.44 83 GLU A C 1
ATOM 613 O O . GLU A 1 83 ? -10.203 -5.785 0.245 1 98.44 83 GLU A O 1
ATOM 618 N N . GLY A 1 84 ? -12.148 -4.781 -0.147 1 97.44 84 GLY A N 1
ATOM 619 C CA . GLY A 1 84 ? -11.867 -3.629 0.695 1 97.44 84 GLY A CA 1
ATOM 620 C C . GLY A 1 84 ? -12.273 -3.836 2.143 1 97.44 84 GLY A C 1
ATOM 621 O O . GLY A 1 84 ? -13.281 -4.477 2.424 1 97.44 84 GLY A O 1
ATOM 622 N N . GLY A 1 85 ? -11.516 -3.334 3 1 98 85 GLY A N 1
ATOM 623 C CA . GLY A 1 85 ? -11.797 -3.41 4.422 1 98 85 GLY A CA 1
ATOM 624 C C . GLY A 1 85 ? -11.227 -2.248 5.211 1 98 85 GLY A C 1
ATOM 625 O O . GLY A 1 85 ? -10.656 -1.318 4.629 1 98 85 GLY A O 1
ATOM 626 N N . LEU A 1 86 ? -11.5 -2.252 6.512 1 98.44 86 LEU A N 1
ATOM 627 C CA . LEU A 1 86 ? -11.023 -1.229 7.441 1 98.44 86 LEU A CA 1
ATOM 628 C C . LEU A 1 86 ? -10.273 -1.858 8.609 1 98.44 86 LEU A C 1
ATOM 630 O O . LEU A 1 86 ? -10.602 -2.969 9.039 1 98.44 86 LEU A O 1
ATOM 634 N N . GLU A 1 87 ? -9.281 -1.191 9.016 1 98.12 87 GLU A N 1
ATOM 635 C CA . GLU A 1 87 ? -8.594 -1.545 10.25 1 98.12 87 GLU A CA 1
ATOM 636 C C . GLU A 1 87 ? -8.812 -0.484 11.328 1 98.12 87 GLU A C 1
ATOM 638 O O . GLU A 1 87 ? -8.68 0.712 11.062 1 98.12 87 GLU A O 1
ATOM 643 N N . MET A 1 88 ? -9.109 -0.974 12.461 1 97.12 88 MET A N 1
ATOM 644 C CA . MET A 1 88 ? -9.359 -0.065 13.578 1 97.12 88 MET A CA 1
ATOM 645 C C . MET A 1 88 ? -8.117 0.063 14.453 1 97.12 88 MET A C 1
ATOM 647 O O . MET A 1 88 ? -7.488 -0.94 14.797 1 97.12 88 MET A O 1
ATOM 651 N N . GLU A 1 89 ? -7.734 1.269 14.75 1 95.62 89 GLU A N 1
ATOM 652 C CA . GLU A 1 89 ? -6.668 1.6 15.688 1 95.62 89 GLU A CA 1
ATOM 653 C C . GLU A 1 89 ? -7.211 2.359 16.891 1 95.62 89 GLU A C 1
ATOM 655 O O . GLU A 1 89 ? -7.797 3.436 16.75 1 95.62 89 GLU A O 1
ATOM 660 N N . VAL A 1 90 ? -7.02 1.821 18.031 1 94.19 90 VAL A N 1
ATOM 661 C CA . VAL A 1 90 ? -7.465 2.479 19.25 1 94.19 90 VAL A CA 1
ATOM 662 C C . VAL A 1 90 ? -6.332 3.326 19.828 1 94.19 90 VAL A C 1
ATOM 664 O O . VAL A 1 90 ? -5.254 2.811 20.125 1 94.19 90 VAL A O 1
ATOM 667 N N . MET A 1 91 ? -6.621 4.516 20.031 1 92 91 MET A N 1
ATOM 668 C CA . MET A 1 91 ? -5.629 5.461 20.531 1 92 91 MET A CA 1
ATOM 669 C C . MET A 1 91 ? -5.586 5.449 22.047 1 92 91 MET A C 1
ATOM 671 O O . MET A 1 91 ? -6.445 4.844 22.703 1 92 91 MET A O 1
ATOM 675 N N . GLN A 1 92 ? -4.57 6.074 22.594 1 90.31 92 GLN A N 1
ATOM 676 C CA . GLN A 1 92 ? -4.371 6.09 24.047 1 90.31 92 GLN A CA 1
ATOM 677 C C . GLN A 1 92 ? -5.555 6.742 24.75 1 90.31 92 GLN A C 1
ATOM 679 O O . GLN A 1 92 ? -5.922 6.336 25.859 1 90.31 92 GLN A O 1
ATOM 684 N N . ASP A 1 93 ? -6.176 7.715 24.125 1 91.62 93 ASP A N 1
ATOM 685 C CA . ASP A 1 93 ? -7.281 8.445 24.734 1 91.62 93 ASP A CA 1
ATOM 686 C C . ASP A 1 93 ? -8.609 7.738 24.5 1 91.62 93 ASP A C 1
ATOM 688 O O . ASP A 1 93 ? -9.672 8.258 24.844 1 91.62 93 ASP A O 1
ATOM 692 N N . GLY A 1 94 ? -8.578 6.664 23.828 1 90 94 GLY A N 1
ATOM 693 C CA . GLY A 1 94 ? -9.781 5.875 23.594 1 90 94 GLY A CA 1
ATOM 694 C C . GLY A 1 94 ? -10.422 6.164 22.25 1 90 94 GLY A C 1
ATOM 695 O O . GLY A 1 94 ? -11.32 5.438 21.828 1 90 94 GLY A O 1
ATOM 696 N N . SER A 1 95 ? -9.93 7.191 21.578 1 90.88 95 SER A N 1
ATOM 697 C CA . SER A 1 95 ? -10.477 7.477 20.266 1 90.88 95 SER A CA 1
ATOM 698 C C . SER A 1 95 ? -10.062 6.414 19.25 1 90.88 95 SER A C 1
ATOM 700 O O . SER A 1 95 ? -9.109 5.66 19.484 1 90.88 95 SER A O 1
ATOM 702 N N . LYS A 1 96 ? -10.883 6.344 18.203 1 94.56 96 LYS A N 1
ATOM 703 C CA . LYS A 1 96 ? -10.641 5.293 17.219 1 94.56 96 LYS A CA 1
ATOM 704 C C . LYS A 1 96 ? -10.352 5.879 15.836 1 94.56 96 LYS A C 1
ATOM 706 O O . LYS A 1 96 ? -11.078 6.766 15.375 1 94.56 96 LYS A O 1
ATOM 711 N N . ASN A 1 97 ? -9.242 5.434 15.336 1 95.88 97 ASN A N 1
ATOM 712 C CA . ASN A 1 97 ? -8.945 5.699 13.93 1 95.88 97 ASN A CA 1
ATOM 713 C C . ASN A 1 97 ? -9.312 4.512 13.047 1 95.88 97 ASN A C 1
ATOM 715 O O . ASN A 1 97 ? -9.172 3.357 13.461 1 95.88 97 ASN A O 1
ATOM 719 N N . LEU A 1 98 ? -9.828 4.84 11.906 1 98.06 98 LEU A N 1
ATOM 720 C CA . LEU A 1 98 ? -10.031 3.797 10.906 1 98.06 98 LEU A CA 1
ATOM 721 C C . LEU A 1 98 ? -9.055 3.959 9.75 1 98.06 98 LEU A C 1
ATOM 723 O O . LEU A 1 98 ? -8.875 5.066 9.234 1 98.06 98 LEU A O 1
ATOM 727 N N . TRP A 1 99 ? -8.438 2.91 9.422 1 98.62 99 TRP A N 1
ATOM 728 C CA . TRP A 1 99 ? -7.512 2.842 8.289 1 98.62 99 TRP A CA 1
ATOM 729 C C . TRP A 1 99 ? -8.141 2.092 7.121 1 98.62 99 TRP A C 1
ATOM 731 O O . TRP A 1 99 ? -8.617 0.966 7.285 1 98.62 99 TRP A O 1
ATOM 741 N N . CYS A 1 100 ? -8.133 2.697 5.992 1 98.5 100 CYS A N 1
ATOM 742 C CA . CYS A 1 100 ? -8.656 2.082 4.781 1 98.5 100 CYS A CA 1
ATOM 743 C C . CYS A 1 100 ? -7.605 1.202 4.113 1 98.5 100 CYS A C 1
ATOM 745 O O . CYS A 1 100 ? -6.457 1.619 3.947 1 98.5 100 CYS A O 1
ATOM 747 N N . MET A 1 101 ? -7.984 -0.015 3.754 1 98.69 101 MET A N 1
ATOM 748 C CA . MET A 1 101 ? -7.105 -0.954 3.062 1 98.69 101 MET A CA 1
ATOM 749 C C . MET A 1 101 ? -7.914 -1.973 2.268 1 98.69 101 MET A C 1
ATOM 751 O O . MET A 1 101 ? -9.141 -1.993 2.35 1 98.69 101 MET A O 1
ATOM 755 N N . ALA A 1 102 ? -7.27 -2.701 1.414 1 98.75 102 ALA A N 1
ATOM 756 C CA . ALA A 1 102 ? -7.863 -3.807 0.667 1 98.75 102 ALA A CA 1
ATOM 757 C C . ALA A 1 102 ? -6.863 -4.949 0.494 1 98.75 102 ALA A C 1
ATOM 759 O O . ALA A 1 102 ? -5.652 -4.746 0.616 1 98.75 102 ALA A O 1
ATOM 760 N N . TRP A 1 103 ? -7.371 -6.094 0.279 1 98.88 103 TRP A N 1
ATOM 761 C CA . TRP A 1 103 ? -6.551 -7.266 -0.003 1 98.88 103 TRP A CA 1
ATOM 762 C C . TRP A 1 103 ? -6.836 -7.805 -1.4 1 98.88 103 TRP A C 1
ATOM 764 O O . TRP A 1 103 ? -7.984 -7.812 -1.848 1 98.88 103 TRP A O 1
ATOM 774 N N . MET A 1 104 ? -5.793 -8.242 -2.041 1 98.94 104 MET A N 1
ATOM 775 C CA . MET A 1 104 ? -5.836 -8.938 -3.322 1 98.94 104 MET A CA 1
ATOM 776 C C . MET A 1 104 ? -5.504 -10.422 -3.145 1 98.94 104 MET A C 1
ATOM 778 O O . MET A 1 104 ? -4.566 -10.766 -2.424 1 98.94 104 MET A O 1
ATOM 782 N N . ALA A 1 105 ? -6.289 -11.242 -3.723 1 98.94 105 ALA A N 1
ATOM 783 C CA . ALA A 1 105 ? -6.023 -12.68 -3.781 1 98.94 105 ALA A CA 1
ATOM 784 C C . ALA A 1 105 ? -5.965 -13.164 -5.227 1 98.94 105 ALA A C 1
ATOM 786 O O . ALA A 1 105 ? -6.859 -12.875 -6.023 1 98.94 105 ALA A O 1
ATOM 787 N N . ILE A 1 106 ? -4.914 -13.867 -5.559 1 98.88 106 ILE A N 1
ATOM 788 C CA . ILE A 1 106 ? -4.754 -14.406 -6.906 1 98.88 106 ILE A CA 1
ATOM 789 C C . ILE A 1 106 ? -4.52 -15.914 -6.84 1 98.88 106 ILE A C 1
ATOM 791 O O . ILE A 1 106 ? -3.693 -16.391 -6.059 1 98.88 106 ILE A O 1
ATOM 795 N N . LEU A 1 107 ? -5.309 -16.578 -7.523 1 98.38 107 LEU A N 1
ATOM 796 C CA . LEU A 1 107 ? -5.156 -18.016 -7.746 1 98.38 107 LEU A CA 1
ATOM 797 C C . LEU A 1 107 ? -4.688 -18.297 -9.172 1 98.38 107 LEU A C 1
ATOM 799 O O . LEU A 1 107 ? -5.309 -17.844 -10.133 1 98.38 107 LEU A O 1
ATOM 803 N N . GLY A 1 108 ? -3.566 -18.891 -9.367 1 97.44 108 GLY A N 1
ATOM 804 C CA . GLY A 1 108 ? -3.006 -19.328 -10.641 1 97.44 108 GLY A CA 1
ATOM 805 C C . GLY A 1 108 ? -2.287 -20.656 -10.555 1 97.44 108 GLY A C 1
ATOM 806 O O . GLY A 1 108 ? -2.605 -21.484 -9.695 1 97.44 108 GLY A O 1
ATOM 807 N N . SER A 1 109 ? -1.473 -20.891 -11.547 1 95.56 109 SER A N 1
ATOM 808 C CA . SER A 1 109 ? -0.682 -22.125 -11.578 1 95.56 109 SER A CA 1
ATOM 809 C C . SER A 1 109 ? 0.717 -21.875 -12.125 1 95.56 109 SER A C 1
ATOM 811 O O . SER A 1 109 ? 1.147 -20.719 -12.234 1 95.56 109 SER A O 1
ATOM 813 N N . GLN A 1 110 ? 1.475 -22.922 -12.289 1 93.31 110 GLN A N 1
ATOM 814 C CA . GLN A 1 110 ? 2.797 -22.797 -12.891 1 93.31 110 GLN A CA 1
ATOM 815 C C . GLN A 1 110 ? 2.775 -23.234 -14.352 1 93.31 110 GLN A C 1
ATOM 817 O O . GLN A 1 110 ? 3.805 -23.625 -14.906 1 93.31 110 GLN A O 1
ATOM 822 N N . SER A 1 111 ? 1.594 -23.234 -14.914 1 91.69 111 SER A N 1
ATOM 823 C CA . SER A 1 111 ? 1.492 -23.594 -16.328 1 91.69 111 SER A CA 1
ATOM 824 C C . SER A 1 111 ? 2.275 -22.625 -17.203 1 91.69 111 SER A C 1
ATOM 826 O O . SER A 1 111 ? 2.633 -21.531 -16.766 1 91.69 111 SER A O 1
ATOM 828 N N . GLU A 1 112 ? 2.5 -22.984 -18.422 1 88.25 112 GLU A N 1
ATOM 829 C CA . GLU A 1 112 ? 3.219 -22.141 -19.391 1 88.25 112 GLU A CA 1
ATOM 830 C C . GLU A 1 112 ? 2.525 -20.797 -19.562 1 88.25 112 GLU A C 1
ATOM 832 O O . GLU A 1 112 ? 3.186 -19.766 -19.625 1 88.25 112 GLU A O 1
ATOM 837 N N . LYS A 1 113 ? 1.28 -20.812 -19.609 1 91.12 113 LYS A N 1
ATOM 838 C CA . LYS A 1 113 ? 0.52 -19.594 -19.812 1 91.12 113 LYS A CA 1
ATOM 839 C C . LYS A 1 113 ? 0.638 -18.672 -18.609 1 91.12 113 LYS A C 1
ATOM 841 O O . LYS A 1 113 ? 0.816 -17.453 -18.766 1 91.12 113 LYS A O 1
ATOM 846 N N . CYS A 1 114 ? 0.635 -19.25 -17.453 1 93.56 114 CYS A N 1
ATOM 847 C CA . CYS A 1 114 ? 0.696 -18.453 -16.234 1 93.56 114 CYS A CA 1
ATOM 848 C C . CYS A 1 114 ? 2.094 -17.875 -16.016 1 93.56 114 CYS A C 1
ATOM 850 O O . CYS A 1 114 ? 2.277 -16.953 -15.234 1 93.56 114 CYS A O 1
ATOM 852 N N . THR A 1 115 ? 3.068 -18.422 -16.734 1 90 115 THR A N 1
ATOM 853 C CA . THR A 1 115 ? 4.434 -17.969 -16.5 1 90 115 THR A CA 1
ATOM 854 C C . THR A 1 115 ? 4.965 -17.203 -17.703 1 90 115 THR A C 1
ATOM 856 O O . THR A 1 115 ? 6.172 -17 -17.828 1 90 115 THR A O 1
ATOM 859 N N . LEU A 1 116 ? 4.082 -16.734 -18.562 1 89.62 116 LEU A N 1
ATOM 860 C CA . LEU A 1 116 ? 4.445 -15.992 -19.75 1 89.62 116 LEU A CA 1
ATOM 861 C C . LEU A 1 116 ? 5.078 -14.656 -19.391 1 89.62 116 LEU A C 1
ATOM 863 O O . LEU A 1 116 ? 5.82 -14.078 -20.188 1 89.62 116 LEU A O 1
ATOM 867 N N . GLY A 1 117 ? 4.793 -14.164 -18.188 1 89.44 117 GLY A N 1
ATOM 868 C CA . GLY A 1 117 ? 5.285 -12.859 -17.781 1 89.44 117 GLY A CA 1
ATOM 869 C C . GLY A 1 117 ? 6.566 -12.93 -16.969 1 89.44 117 GLY A C 1
ATOM 870 O O . GLY A 1 117 ? 7.008 -11.922 -16.406 1 89.44 117 GLY A O 1
ATOM 871 N N . ARG A 1 118 ? 7.176 -14.055 -16.969 1 91.12 118 ARG A N 1
ATOM 872 C CA . ARG A 1 118 ? 8.367 -14.234 -16.141 1 91.12 118 ARG A CA 1
ATOM 873 C C . ARG A 1 118 ? 9.477 -13.289 -16.562 1 91.12 118 ARG A C 1
ATOM 875 O O . ARG A 1 118 ? 9.617 -12.984 -17.75 1 91.12 118 ARG A O 1
ATOM 882 N N . ALA A 1 119 ? 10.242 -12.836 -15.547 1 90.25 119 ALA A N 1
ATOM 883 C CA . ALA A 1 119 ? 11.375 -11.953 -15.812 1 90.25 119 ALA A CA 1
ATOM 884 C C . ALA A 1 119 ? 12.383 -12.602 -16.75 1 90.25 119 ALA A C 1
ATOM 886 O O . ALA A 1 119 ? 12.531 -13.828 -16.75 1 90.25 119 ALA A O 1
ATOM 887 N N . ALA A 1 120 ? 13.008 -11.75 -17.5 1 82.81 120 ALA A N 1
ATOM 888 C CA . ALA A 1 120 ? 13.938 -12.242 -18.516 1 82.81 120 ALA A CA 1
ATOM 889 C C . ALA A 1 120 ? 15.078 -13.023 -17.875 1 82.81 120 ALA A C 1
ATOM 891 O O . ALA A 1 120 ? 15.578 -13.992 -18.453 1 82.81 120 ALA A O 1
ATOM 892 N N . ASP A 1 121 ? 15.406 -12.625 -16.625 1 84.69 121 ASP A N 1
ATOM 893 C CA . ASP A 1 121 ? 16.547 -13.242 -15.969 1 84.69 121 ASP A CA 1
ATOM 894 C C . ASP A 1 121 ? 16.109 -14.406 -15.07 1 84.69 121 ASP A C 1
ATOM 896 O O . ASP A 1 121 ? 16.922 -14.961 -14.328 1 84.69 121 ASP A O 1
ATOM 900 N N . GLU A 1 122 ? 14.836 -14.734 -15.188 1 85.81 122 GLU A N 1
ATOM 901 C CA . GLU A 1 122 ? 14.32 -15.914 -14.492 1 85.81 122 GLU A CA 1
ATOM 902 C C . GLU A 1 122 ? 14.938 -17.203 -15.047 1 85.81 122 GLU A C 1
ATOM 904 O O . GLU A 1 122 ? 15.016 -17.375 -16.266 1 85.81 122 GLU A O 1
ATOM 909 N N . PRO A 1 123 ? 15.453 -17.984 -14.07 1 78.62 123 PRO A N 1
ATOM 910 C CA . PRO A 1 123 ? 16.109 -19.203 -14.57 1 78.62 123 PRO A CA 1
ATOM 911 C C . PRO A 1 123 ? 15.164 -20.062 -15.414 1 78.62 123 PRO A C 1
ATOM 913 O O . PRO A 1 123 ? 13.984 -20.203 -15.086 1 78.62 123 PRO A O 1
ATOM 916 N N . SER A 1 124 ? 15.625 -20.438 -16.594 1 66.19 124 SER A N 1
ATOM 917 C CA . SER A 1 124 ? 14.859 -21.312 -17.469 1 66.19 124 SER A CA 1
ATOM 918 C C . SER A 1 124 ? 14.859 -22.75 -16.969 1 66.19 124 SER A C 1
ATOM 920 O O . SER A 1 124 ? 13.922 -23.5 -17.219 1 66.19 124 SER A O 1
ATOM 922 N N . ASN A 1 125 ? 15.969 -23.047 -16.281 1 59.44 125 ASN A N 1
ATOM 923 C CA . ASN A 1 125 ? 16.156 -24.438 -15.883 1 59.44 125 ASN A CA 1
ATOM 924 C C . ASN A 1 125 ? 15.289 -24.812 -14.695 1 59.44 125 ASN A C 1
ATOM 926 O O . ASN A 1 125 ? 15.688 -24.625 -13.539 1 59.44 125 ASN A O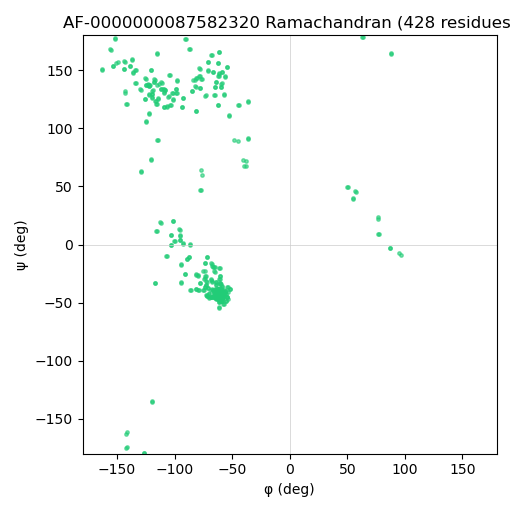 1
ATOM 930 N N . ARG A 1 126 ? 14.07 -24.75 -14.93 1 61 126 ARG A N 1
ATOM 931 C CA . ARG A 1 126 ? 13.195 -25.25 -13.875 1 61 126 ARG A CA 1
ATOM 932 C C . ARG A 1 126 ? 13.227 -26.781 -13.82 1 61 126 ARG A C 1
ATOM 934 O O . ARG A 1 126 ? 13.438 -27.438 -14.844 1 61 126 ARG A O 1
ATOM 941 N N . THR A 1 127 ? 13.469 -27.234 -12.672 1 64 127 THR A N 1
ATOM 942 C CA . THR A 1 127 ? 13.32 -28.688 -12.5 1 64 127 THR A CA 1
ATOM 943 C C . THR A 1 127 ? 12.156 -29.203 -13.328 1 64 127 THR A C 1
ATOM 945 O O . THR A 1 127 ? 11.062 -28.625 -13.32 1 64 127 THR A O 1
ATOM 948 N N . PRO A 1 128 ? 12.492 -30.172 -14.188 1 73.31 128 PRO A N 1
ATOM 949 C CA . PRO A 1 128 ? 11.367 -30.797 -14.898 1 73.31 128 PRO A CA 1
ATOM 950 C C . PRO A 1 128 ? 10.195 -31.109 -13.977 1 73.31 128 PRO A C 1
ATOM 952 O O . PRO A 1 128 ? 10.391 -31.656 -12.883 1 73.31 128 PRO A O 1
ATOM 955 N N . MET A 1 129 ? 9.078 -30.562 -14.242 1 83.81 129 MET A N 1
ATOM 956 C CA . MET A 1 129 ? 7.863 -30.797 -13.461 1 83.81 129 MET A CA 1
ATOM 957 C C . MET A 1 129 ? 6.809 -31.5 -14.305 1 83.81 129 MET A C 1
ATOM 959 O O . MET A 1 129 ? 6.688 -31.25 -15.5 1 83.81 129 MET A O 1
ATOM 963 N N . LYS A 1 130 ? 6.211 -32.469 -13.586 1 90 130 LYS A N 1
ATOM 964 C CA . LYS A 1 130 ? 5.074 -33.094 -14.25 1 90 130 LYS A CA 1
ATOM 965 C C . LYS A 1 130 ? 3.971 -32.094 -14.539 1 90 130 LYS A C 1
ATOM 967 O O . LYS A 1 130 ? 3.846 -31.078 -13.836 1 90 130 LYS A O 1
ATOM 972 N N . GLU A 1 131 ? 3.283 -32.281 -15.602 1 88 131 GLU A N 1
ATOM 973 C CA . GLU A 1 131 ? 2.209 -31.391 -16.016 1 88 131 GLU A CA 1
ATOM 974 C C . GLU A 1 131 ? 1.207 -31.172 -14.883 1 88 131 GLU A C 1
ATOM 976 O O . GLU A 1 131 ? 0.706 -30.062 -14.703 1 88 131 GLU A O 1
ATOM 981 N N . GLU A 1 132 ? 0.95 -32.188 -14.172 1 89 132 GLU A N 1
ATOM 982 C CA . GLU A 1 132 ? 0.016 -32.094 -13.047 1 89 132 GLU A CA 1
ATOM 983 C C . GLU A 1 132 ? 0.531 -31.156 -11.969 1 89 132 GLU A C 1
ATOM 985 O O . GLU A 1 132 ? -0.252 -30.453 -11.328 1 89 132 GLU A O 1
ATOM 990 N N . ASP A 1 133 ? 1.841 -31.141 -11.781 1 89.75 133 ASP A N 1
ATOM 991 C CA . ASP A 1 133 ? 2.457 -30.266 -10.797 1 89.75 133 ASP A CA 1
ATOM 992 C C . ASP A 1 133 ? 2.432 -28.797 -11.258 1 89.75 133 ASP A C 1
ATOM 994 O O . ASP A 1 133 ? 2.221 -27.891 -10.453 1 89.75 133 ASP A O 1
ATOM 998 N N . LYS A 1 134 ? 2.574 -28.672 -12.539 1 90.56 134 LYS A N 1
ATOM 999 C CA . LYS A 1 134 ? 2.504 -27.344 -13.117 1 90.56 134 LYS A CA 1
ATOM 1000 C C . LYS A 1 134 ? 1.095 -26.766 -13.016 1 90.56 134 LYS A C 1
ATOM 1002 O O . LYS A 1 134 ? 0.92 -25.547 -12.883 1 90.56 134 LYS A O 1
ATOM 1007 N N . ALA A 1 135 ? 0.189 -27.672 -13.031 1 91 135 ALA A N 1
ATOM 1008 C CA . ALA A 1 135 ? -1.21 -27.25 -13.062 1 91 135 ALA A CA 1
ATOM 1009 C C . ALA A 1 135 ? -1.751 -27.031 -11.648 1 91 135 ALA A C 1
ATOM 1011 O O . ALA A 1 135 ? -2.846 -26.5 -11.469 1 91 135 ALA A O 1
ATOM 1012 N N . ALA A 1 136 ? -1.028 -27.438 -10.648 1 93.44 136 ALA A N 1
ATOM 1013 C CA . ALA A 1 136 ? -1.48 -27.312 -9.266 1 93.44 136 ALA A CA 1
ATOM 1014 C C . ALA A 1 136 ? -1.732 -25.859 -8.898 1 93.44 136 ALA A C 1
ATOM 1016 O O . ALA A 1 136 ? -0.926 -24.984 -9.227 1 93.44 136 ALA A O 1
ATOM 1017 N N . PRO A 1 137 ? -2.855 -25.594 -8.219 1 94.56 137 PRO A N 1
ATOM 1018 C CA . PRO A 1 137 ? -3.201 -24.203 -7.867 1 94.56 137 PRO A CA 1
ATOM 1019 C C . PRO A 1 137 ? -2.203 -23.578 -6.895 1 94.56 137 PRO A C 1
ATOM 1021 O O . PRO A 1 137 ? -1.732 -24.25 -5.969 1 94.56 137 PRO A O 1
ATOM 1024 N N . LYS A 1 138 ? -1.836 -22.344 -7.199 1 97.06 138 LYS A N 1
ATOM 1025 C CA . LYS A 1 138 ? -0.969 -21.531 -6.348 1 97.06 138 LYS A CA 1
ATOM 1026 C C . LYS A 1 138 ? -1.655 -20.234 -5.945 1 97.06 138 LYS A C 1
ATOM 1028 O O . LYS A 1 138 ? -2.305 -19.578 -6.766 1 97.06 138 LYS A O 1
ATOM 1033 N N . TRP A 1 139 ? -1.483 -19.875 -4.621 1 97.94 139 TRP A N 1
ATOM 1034 C CA . TRP A 1 139 ? -2.094 -18.656 -4.094 1 97.94 139 TRP A CA 1
ATOM 1035 C C . TRP A 1 139 ? -1.054 -17.562 -3.92 1 97.94 139 TRP A C 1
ATOM 1037 O O . TRP A 1 139 ? 0.098 -17.828 -3.574 1 97.94 139 TRP A O 1
ATOM 1047 N N . SER A 1 140 ? -1.47 -16.391 -4.133 1 98.56 140 SER A N 1
ATOM 1048 C CA . SER A 1 140 ? -0.7 -15.211 -3.762 1 98.56 140 SER A CA 1
ATOM 1049 C C . SER A 1 140 ? -1.611 -14.086 -3.283 1 98.56 140 SER A C 1
ATOM 1051 O O . SER A 1 140 ? -2.758 -13.977 -3.725 1 98.56 140 SER A O 1
ATOM 1053 N N . PHE A 1 141 ? -1.068 -13.289 -2.432 1 98.75 141 PHE A N 1
ATOM 1054 C CA . PHE A 1 141 ? -1.82 -12.203 -1.823 1 98.75 141 PHE A CA 1
ATOM 1055 C C . PHE A 1 141 ? -0.983 -10.93 -1.771 1 98.75 141 PHE A C 1
ATOM 1057 O O . PHE A 1 141 ? 0.246 -10.984 -1.853 1 98.75 141 PHE A O 1
ATOM 1064 N N . SER A 1 142 ? -1.596 -9.859 -1.666 1 98.88 142 SER A N 1
ATOM 1065 C CA . SER A 1 142 ? -0.994 -8.57 -1.346 1 98.88 142 SER A CA 1
ATOM 1066 C C . SER A 1 142 ? -2 -7.641 -0.671 1 98.88 142 SER A C 1
ATOM 1068 O O . SER A 1 142 ? -3.211 -7.84 -0.79 1 98.88 142 SER A O 1
ATOM 1070 N N . LYS A 1 143 ? -1.508 -6.789 0.072 1 98.88 143 LYS A N 1
ATOM 1071 C CA . LYS A 1 143 ? -2.318 -5.77 0.735 1 98.88 143 LYS A CA 1
ATOM 1072 C C . LYS A 1 143 ? -2.031 -4.383 0.169 1 98.88 143 LYS A C 1
ATOM 1074 O O . LYS A 1 143 ? -0.876 -4.039 -0.086 1 98.88 143 LYS A O 1
ATOM 1079 N N . THR A 1 144 ? -3.045 -3.576 -0.019 1 98.88 144 THR A N 1
ATOM 1080 C CA . THR A 1 144 ? -2.854 -2.203 -0.474 1 98.88 144 THR A CA 1
ATOM 1081 C C . THR A 1 144 ? -2.162 -1.37 0.601 1 98.88 144 THR A C 1
ATOM 1083 O O . THR A 1 144 ? -2.08 -1.785 1.759 1 98.88 144 THR A O 1
ATOM 1086 N N . SER A 1 145 ? -1.649 -0.231 0.112 1 98.81 145 SER A N 1
ATOM 1087 C CA . SER A 1 145 ? -1.312 0.8 1.088 1 98.81 145 SER A CA 1
ATOM 1088 C C . SER A 1 145 ? -2.508 1.139 1.971 1 98.81 145 SER A C 1
ATOM 1090 O O . SER A 1 145 ? -3.656 0.914 1.582 1 98.81 145 SER A O 1
ATOM 1092 N N . ALA A 1 146 ? -2.23 1.57 3.125 1 98.81 146 ALA A N 1
ATOM 1093 C CA . ALA A 1 146 ? -3.277 1.957 4.066 1 98.81 146 ALA A CA 1
ATOM 1094 C C . ALA A 1 146 ? -3.17 3.436 4.43 1 98.81 146 ALA A C 1
ATOM 1096 O O . ALA A 1 146 ? -2.066 3.969 4.566 1 98.81 146 ALA A O 1
ATOM 1097 N N . PHE A 1 147 ? -4.281 4.105 4.535 1 98.69 147 PHE A N 1
ATOM 1098 C CA . PHE A 1 147 ? -4.336 5.5 4.949 1 98.69 147 PHE A CA 1
ATOM 1099 C C . PHE A 1 147 ? -5.496 5.734 5.91 1 98.69 147 PHE A C 1
ATOM 1101 O O . PHE A 1 147 ? -6.488 5 5.887 1 98.69 147 PHE A O 1
ATOM 1108 N N . ARG A 1 148 ? -5.359 6.715 6.73 1 98.06 148 ARG A N 1
ATOM 1109 C CA . ARG A 1 148 ? -6.359 7.02 7.746 1 98.06 148 ARG A CA 1
ATOM 1110 C C . ARG A 1 148 ? -7.555 7.746 7.137 1 98.06 148 ARG A C 1
ATOM 1112 O O . ARG A 1 148 ? -7.387 8.672 6.34 1 98.06 148 ARG A O 1
ATOM 1119 N N . LEU A 1 149 ? -8.711 7.305 7.523 1 97.94 149 LEU A N 1
ATOM 1120 C CA . LEU A 1 149 ? -9.938 7.984 7.109 1 97.94 149 LEU A CA 1
ATOM 1121 C C . LEU A 1 149 ? -10.172 9.242 7.941 1 97.94 149 LEU A C 1
ATOM 1123 O O . LEU A 1 149 ? -9.758 9.305 9.102 1 97.94 149 LEU A O 1
ATOM 1127 N N . PRO A 1 150 ? -10.859 10.242 7.312 1 96.62 150 PRO A N 1
ATOM 1128 C CA . PRO A 1 150 ? -11.281 11.375 8.141 1 96.62 150 PRO A CA 1
ATOM 1129 C C . PRO A 1 150 ? -12.141 10.945 9.336 1 96.62 150 PRO A C 1
ATOM 1131 O O . PRO A 1 150 ? -12.953 10.023 9.211 1 96.62 150 PRO A O 1
ATOM 1134 N N . PRO A 1 151 ? -11.969 11.648 10.453 1 94.88 151 PRO A N 1
ATOM 1135 C CA . PRO A 1 151 ? -12.734 11.297 11.656 1 94.88 151 PRO A CA 1
ATOM 1136 C C . PRO A 1 151 ? -14.234 11.258 11.398 1 94.88 151 PRO A C 1
ATOM 1138 O O . PRO A 1 151 ? -14.938 10.391 11.93 1 94.88 151 PRO A O 1
ATOM 1141 N N . ALA A 1 152 ? -14.758 12.148 10.562 1 93.12 152 ALA A N 1
ATOM 1142 C CA . ALA A 1 152 ? -16.188 12.188 10.289 1 93.12 152 ALA A CA 1
ATOM 1143 C C . ALA A 1 152 ? -16.656 10.906 9.609 1 93.12 152 ALA A C 1
ATOM 1145 O O . ALA A 1 152 ? -17.734 10.383 9.914 1 93.12 152 ALA A O 1
ATOM 1146 N N . LEU A 1 153 ? -15.844 10.398 8.703 1 94.62 153 LEU A N 1
ATOM 1147 C CA . LEU A 1 153 ? -16.172 9.141 8.039 1 94.62 153 LEU A CA 1
ATOM 1148 C C . LEU A 1 153 ? -16.094 7.977 9.016 1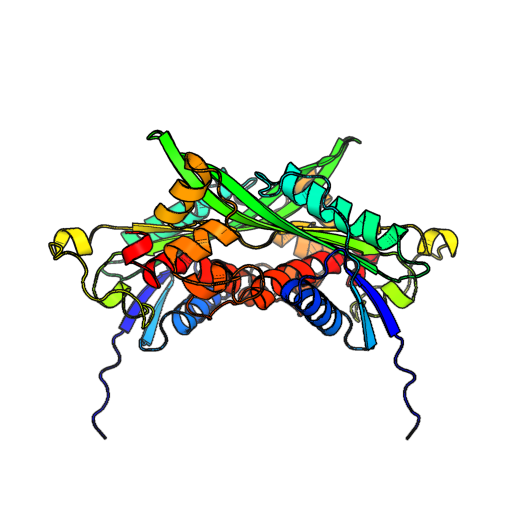 94.62 153 LEU A C 1
ATOM 1150 O O . LEU A 1 153 ? -16.984 7.121 9.039 1 94.62 153 LEU A O 1
ATOM 1154 N N . ALA A 1 154 ? -15.039 7.992 9.781 1 95.88 154 ALA A N 1
ATOM 1155 C CA . ALA A 1 154 ? -14.867 6.938 10.781 1 95.88 154 ALA A CA 1
ATOM 1156 C C . ALA A 1 154 ? -16.047 6.891 11.742 1 95.88 154 ALA A C 1
ATOM 1158 O O . ALA A 1 154 ? -16.531 5.812 12.086 1 95.88 154 ALA A O 1
ATOM 1159 N N . HIS A 1 155 ? -16.5 8.016 12.117 1 94.38 155 HIS A N 1
ATOM 1160 C CA . HIS A 1 155 ? -17.641 8.109 13.039 1 94.38 155 HIS A CA 1
ATOM 1161 C C . HIS A 1 155 ? -18.891 7.492 12.438 1 94.38 155 HIS A C 1
ATOM 1163 O O . HIS A 1 155 ? -19.609 6.746 13.109 1 94.38 155 HIS A O 1
ATOM 1169 N N . LEU A 1 156 ? -19.156 7.789 11.172 1 94.56 156 LEU A N 1
ATOM 1170 C CA . LEU A 1 156 ? -20.344 7.254 10.5 1 94.56 156 LEU A CA 1
ATOM 1171 C C . LEU A 1 156 ? -20.266 5.734 10.414 1 94.56 156 LEU A C 1
ATOM 1173 O O . LEU A 1 156 ? -21.266 5.047 10.625 1 94.56 156 LEU A O 1
ATOM 1177 N N . VAL A 1 157 ? -19.094 5.207 10.156 1 95.69 157 VAL A N 1
ATOM 1178 C CA . VAL A 1 157 ? -18.922 3.766 10.031 1 95.69 157 VAL A CA 1
ATOM 1179 C C . VAL A 1 157 ? -19.078 3.107 11.406 1 95.69 157 VAL A C 1
ATOM 1181 O O . VAL A 1 157 ? -19.797 2.115 11.539 1 95.69 157 VAL A O 1
ATOM 1184 N N . LEU A 1 158 ? -18.453 3.689 12.406 1 95 158 LEU A N 1
ATOM 1185 C CA . LEU A 1 158 ? -18.375 3.053 13.711 1 95 158 LEU A CA 1
ATOM 1186 C C . LEU A 1 158 ? -19.688 3.24 14.484 1 95 158 LEU A C 1
ATOM 1188 O O . LEU A 1 158 ? -20.125 2.328 15.188 1 95 158 LEU A O 1
ATOM 1192 N N . GLU A 1 159 ? -20.266 4.348 14.391 1 93.62 159 GLU A N 1
ATOM 1193 C CA . GLU A 1 159 ? -21.406 4.68 15.242 1 93.62 159 GLU A CA 1
ATOM 1194 C C . GLU A 1 159 ? -22.719 4.371 14.547 1 93.62 159 GLU A C 1
ATOM 1196 O O . GLU A 1 159 ? -23.688 3.977 15.188 1 93.62 159 GLU A O 1
ATOM 1201 N N . ARG A 1 160 ? -22.734 4.5 13.273 1 93.19 160 ARG A N 1
ATOM 1202 C CA . ARG A 1 160 ? -24 4.289 12.57 1 93.19 160 ARG A CA 1
ATOM 1203 C C . ARG A 1 160 ? -23.984 2.969 11.805 1 93.19 160 ARG A C 1
ATOM 1205 O O . ARG A 1 160 ? -24.984 2.584 11.203 1 93.19 160 ARG A O 1
ATOM 1212 N N . GLY A 1 161 ? -22.859 2.342 11.703 1 91.88 161 GLY A N 1
ATOM 1213 C CA . GLY A 1 161 ? -22.766 1.042 11.062 1 91.88 161 GLY A CA 1
ATOM 1214 C C . GLY A 1 161 ? -22.812 1.119 9.547 1 91.88 161 GLY A C 1
ATOM 1215 O O . GLY A 1 161 ? -23.188 0.145 8.883 1 91.88 161 GLY A O 1
ATOM 1216 N N . LEU A 1 162 ? -22.5 2.193 9.023 1 91.75 162 LEU A N 1
ATOM 1217 C CA . LEU A 1 162 ? -22.547 2.352 7.57 1 91.75 162 LEU A CA 1
ATOM 1218 C C . LEU A 1 162 ? -21.328 1.709 6.918 1 91.75 162 LEU A C 1
ATOM 1220 O O . LEU A 1 162 ? -20.219 1.769 7.465 1 91.75 162 LEU A O 1
ATOM 1224 N N . GLU A 1 163 ? -21.578 1.164 5.754 1 93.25 163 GLU A N 1
ATOM 1225 C CA . GLU A 1 163 ? -20.438 0.805 4.91 1 93.25 163 GLU A CA 1
ATOM 1226 C C . GLU A 1 163 ? -19.688 2.047 4.438 1 93.25 163 GLU A C 1
ATOM 1228 O O . GLU A 1 163 ? -20.297 3.1 4.227 1 93.25 163 GLU A O 1
ATOM 1233 N N . LEU A 1 164 ? -18.406 1.927 4.246 1 92.56 164 LEU A N 1
ATOM 1234 C CA . LEU A 1 164 ? -17.578 3.07 3.875 1 92.56 164 LEU A CA 1
ATOM 1235 C C . LEU A 1 164 ? -18.125 3.762 2.637 1 92.56 164 LEU A C 1
ATOM 1237 O O . LEU A 1 164 ? -18.172 4.992 2.572 1 92.56 164 LEU A O 1
ATOM 1241 N N . GLY A 1 165 ? -18.5 2.969 1.613 1 88.25 165 GLY A N 1
ATOM 1242 C CA . GLY A 1 165 ? -19.062 3.561 0.411 1 88.25 165 GLY A CA 1
ATOM 1243 C C . GLY A 1 165 ? -20.266 4.453 0.69 1 88.25 165 GLY A C 1
ATOM 1244 O O . GLY A 1 165 ? -20.391 5.531 0.106 1 88.25 165 GLY A O 1
ATOM 1245 N N . HIS A 1 166 ? -21.125 4.055 1.58 1 88.94 166 HIS A N 1
ATOM 1246 C CA . HIS A 1 166 ? -22.297 4.84 1.948 1 88.94 166 HIS A CA 1
ATOM 1247 C C . HIS A 1 166 ? -21.906 6.062 2.773 1 88.94 166 HIS A C 1
ATOM 1249 O O . HIS A 1 166 ? -22.469 7.145 2.586 1 88.94 166 HIS A O 1
ATOM 1255 N N . ALA A 1 167 ? -20.984 5.836 3.736 1 88.81 167 ALA A N 1
ATOM 1256 C CA . ALA A 1 167 ? -20.484 6.961 4.523 1 88.81 167 ALA A CA 1
ATOM 1257 C C . ALA A 1 167 ? -19.859 8.023 3.623 1 88.81 167 ALA A C 1
ATOM 1259 O O . ALA A 1 167 ? -20.094 9.219 3.816 1 88.81 167 ALA A O 1
ATOM 1260 N N . ASP A 1 168 ? -19.062 7.574 2.721 1 87.62 168 ASP A N 1
ATOM 1261 C CA . ASP A 1 168 ? -18.438 8.438 1.723 1 87.62 168 ASP A CA 1
ATOM 1262 C C . ASP A 1 168 ? -19.469 9.25 0.966 1 87.62 168 ASP A C 1
ATOM 1264 O O . ASP A 1 168 ? -19.344 10.469 0.829 1 87.62 168 ASP A O 1
ATOM 1268 N N . ASP A 1 169 ? -20.562 8.664 0.514 1 84.69 169 ASP A N 1
ATOM 1269 C CA . ASP A 1 169 ? -21.641 9.328 -0.217 1 84.69 169 ASP A CA 1
ATOM 1270 C C . ASP A 1 169 ? -22.297 10.406 0.636 1 84.69 169 ASP A C 1
ATOM 1272 O O . ASP A 1 169 ? -22.641 11.484 0.134 1 84.69 169 ASP A O 1
ATOM 1276 N N . GLU A 1 170 ? -22.422 10.109 1.877 1 85.31 170 GLU A N 1
ATOM 1277 C CA . GLU A 1 170 ? -23.062 11.062 2.779 1 85.31 170 GLU A CA 1
ATOM 1278 C C . GLU A 1 170 ? -22.156 12.266 3.037 1 85.31 170 GLU A C 1
ATOM 1280 O O . GLU A 1 170 ? -22.609 13.414 2.969 1 85.31 170 GLU A O 1
ATOM 1285 N N . VAL A 1 171 ? -20.891 12.008 3.281 1 83.88 171 VAL A N 1
ATOM 1286 C CA . VAL A 1 171 ? -19.969 13.07 3.676 1 83.88 171 VAL A CA 1
ATOM 1287 C C . VAL A 1 171 ? -19.625 13.93 2.463 1 83.88 171 VAL A C 1
ATOM 1289 O O . VAL A 1 171 ? -19.547 15.156 2.564 1 83.88 171 VAL A O 1
ATOM 1292 N N . PHE A 1 172 ? -19.453 13.352 1.34 1 83 172 PHE A N 1
ATOM 1293 C CA . PHE A 1 172 ? -18.969 14.086 0.178 1 83 172 PHE A CA 1
ATOM 1294 C C . PHE A 1 172 ? -20.109 14.391 -0.789 1 83 172 PHE A C 1
ATOM 1296 O O . PHE A 1 172 ? -19.875 14.891 -1.892 1 83 172 PHE A O 1
ATOM 1303 N N . LYS A 1 173 ? -21.312 14.117 -0.385 1 78.75 173 LYS A N 1
ATOM 1304 C CA . LYS A 1 173 ? -22.516 14.375 -1.18 1 78.75 173 LYS A CA 1
ATOM 1305 C C . LYS A 1 173 ? -22.375 13.82 -2.592 1 78.75 173 LYS A C 1
ATOM 1307 O O . LYS A 1 173 ? -22.578 14.531 -3.572 1 78.75 173 LYS A O 1
ATOM 1312 N N . ARG A 1 174 ? -22 12.664 -2.6 1 77.44 174 ARG A N 1
ATOM 1313 C CA . ARG A 1 174 ? -21.828 11.93 -3.846 1 77.44 174 ARG A CA 1
ATOM 1314 C C . ARG A 1 174 ? -22.812 10.758 -3.938 1 77.44 174 ARG A C 1
ATOM 1316 O O . ARG A 1 174 ? -23.562 10.5 -2.996 1 77.44 174 ARG A O 1
ATOM 1323 N N . VAL A 1 175 ? -22.906 10.266 -5.242 1 69.75 175 VAL A N 1
ATOM 1324 C CA . VAL A 1 175 ? -23.766 9.109 -5.488 1 69.75 175 VAL A CA 1
ATOM 1325 C C . VAL A 1 175 ? -22.922 7.957 -6.035 1 69.75 175 VAL A C 1
ATOM 1327 O O . VAL A 1 175 ? -22.094 8.156 -6.922 1 69.75 175 VAL A O 1
ATOM 1330 N N . ASN A 1 176 ? -23.031 6.773 -5.566 1 69.31 176 ASN A N 1
ATOM 1331 C CA . ASN A 1 176 ? -22.453 5.508 -6.004 1 69.31 176 ASN A CA 1
ATOM 1332 C C . ASN A 1 176 ? -20.922 5.586 -6.07 1 69.31 176 ASN A C 1
ATOM 1334 O O . ASN A 1 176 ? -20.328 5.203 -7.074 1 69.31 176 ASN A O 1
ATOM 1338 N N . SER A 1 177 ? -20.297 6.121 -5.07 1 73.75 177 SER A N 1
ATOM 1339 C CA . SER A 1 177 ? -18.844 6.273 -5.008 1 73.75 177 SER A CA 1
ATOM 1340 C C . SER A 1 177 ? -18.141 4.922 -5.066 1 73.75 177 SER A C 1
ATOM 1342 O O . SER A 1 177 ? -16.984 4.836 -5.477 1 73.75 177 SER A O 1
ATOM 1344 N N . LYS A 1 178 ? -18.797 3.895 -4.766 1 72.94 178 LYS A N 1
ATOM 1345 C CA . LYS A 1 178 ? -18.219 2.551 -4.738 1 72.94 178 LYS A CA 1
ATOM 1346 C C . LYS A 1 178 ? -17.828 2.09 -6.141 1 72.94 178 LYS A C 1
ATOM 1348 O O . LYS A 1 178 ? -17 1.192 -6.297 1 72.94 178 LYS A O 1
ATOM 1353 N N . GLN A 1 179 ? -18.344 2.68 -7.098 1 75.06 179 GLN A N 1
ATOM 1354 C CA . GLN A 1 179 ? -18.031 2.314 -8.477 1 75.06 179 GLN A CA 1
ATOM 1355 C C . GLN A 1 179 ? -17.328 3.455 -9.203 1 75.06 179 GLN A C 1
ATOM 1357 O O . GLN A 1 179 ? -17.141 3.4 -10.422 1 75.06 179 GLN A O 1
ATOM 1362 N N . GLY A 1 180 ? -16.891 4.453 -8.516 1 76.31 180 GLY A N 1
ATOM 1363 C CA . GLY A 1 180 ? -16.188 5.602 -9.062 1 76.31 180 GLY A CA 1
ATOM 1364 C C . GLY A 1 180 ? -14.789 5.773 -8.492 1 76.31 180 GLY A C 1
ATOM 1365 O O . GLY A 1 180 ? -14 4.828 -8.477 1 76.31 180 GLY A O 1
ATOM 1366 N N . SER A 1 181 ? -14.516 7.043 -8.156 1 78.69 181 SER A N 1
ATOM 1367 C CA . SER A 1 181 ? -13.172 7.406 -7.723 1 78.69 181 SER A CA 1
ATOM 1368 C C . SER A 1 181 ? -12.875 6.852 -6.332 1 78.69 181 SER A C 1
ATOM 1370 O O . SER A 1 181 ? -11.719 6.805 -5.91 1 78.69 181 SER A O 1
ATOM 1372 N N . GLY A 1 182 ? -13.906 6.344 -5.641 1 86 182 GLY A N 1
ATOM 1373 C CA . GLY A 1 182 ? -13.734 5.848 -4.285 1 86 182 GLY A CA 1
ATOM 1374 C C . GLY A 1 182 ? -13.305 6.926 -3.307 1 86 182 GLY A C 1
ATOM 1375 O O . GLY A 1 182 ? -13.141 8.086 -3.686 1 86 182 GLY A O 1
ATOM 1376 N N . THR A 1 183 ? -13.156 6.586 -2.043 1 91.62 183 THR A N 1
ATOM 1377 C CA . THR A 1 183 ? -12.766 7.512 -0.986 1 91.62 183 THR A CA 1
ATOM 1378 C C . THR A 1 183 ? -11.367 8.062 -1.235 1 91.62 183 THR A C 1
ATOM 1380 O O . THR A 1 183 ? -11.117 9.258 -1.052 1 91.62 183 THR A O 1
ATOM 1383 N N . VAL A 1 184 ? -10.484 7.188 -1.741 1 95.62 184 VAL A N 1
ATOM 1384 C CA . VAL A 1 184 ? -9.102 7.598 -1.968 1 95.62 184 VAL A CA 1
ATOM 1385 C C . VAL A 1 184 ? -9.055 8.664 -3.059 1 95.62 184 VAL A C 1
ATOM 1387 O O . VAL A 1 184 ? -8.281 9.625 -2.965 1 95.62 184 VAL A O 1
ATOM 1390 N N . GLY A 1 185 ? -9.828 8.539 -4.113 1 94.38 185 GLY A N 1
ATOM 1391 C CA . GLY A 1 185 ? -9.859 9.523 -5.184 1 94.38 185 GLY A CA 1
ATOM 1392 C C . GLY A 1 185 ? -10.305 10.898 -4.719 1 94.38 185 GLY A C 1
ATOM 1393 O O . GLY A 1 185 ? -9.695 11.906 -5.086 1 94.38 185 GLY A O 1
ATOM 1394 N N . VAL A 1 186 ? -11.289 10.953 -3.885 1 91.81 186 VAL A N 1
ATOM 1395 C CA . VAL A 1 186 ? -11.812 12.211 -3.371 1 91.81 186 VAL A CA 1
ATOM 1396 C C . VAL A 1 186 ? -10.805 12.844 -2.418 1 91.81 186 VAL A C 1
ATOM 1398 O O . VAL A 1 186 ? -10.531 14.039 -2.502 1 91.81 186 VAL A O 1
ATOM 1401 N N . LEU A 1 187 ? -10.234 12.031 -1.609 1 94.62 187 LEU A N 1
ATOM 1402 C CA . LEU A 1 187 ? -9.352 12.539 -0.566 1 94.62 187 LEU A CA 1
ATOM 1403 C C . LEU A 1 187 ? -8.031 13.016 -1.16 1 94.62 187 LEU A C 1
ATOM 1405 O O . LEU A 1 187 ? -7.402 13.938 -0.627 1 94.62 187 LEU A O 1
ATOM 1409 N N . THR A 1 188 ? -7.641 12.453 -2.277 1 95.44 188 THR A N 1
ATOM 1410 C CA . THR A 1 188 ? -6.371 12.836 -2.885 1 95.44 188 THR A CA 1
ATOM 1411 C C . THR A 1 188 ? -6.594 13.82 -4.031 1 95.44 188 THR A C 1
ATOM 1413 O O . THR A 1 188 ? -5.652 14.18 -4.742 1 95.44 188 THR A O 1
ATOM 1416 N N . ASP A 1 189 ? -7.816 14.18 -4.23 1 92.81 189 ASP A N 1
ATOM 1417 C CA . ASP A 1 189 ? -8.172 15.047 -5.344 1 92.81 189 ASP A CA 1
ATOM 1418 C C . ASP A 1 189 ? -7.691 14.469 -6.672 1 92.81 189 ASP A C 1
ATOM 1420 O O . ASP A 1 189 ? -7.113 15.188 -7.492 1 92.81 189 ASP A O 1
ATOM 1424 N N . GLY A 1 190 ? -7.828 13.18 -6.77 1 93.19 190 GLY A N 1
ATOM 1425 C CA . GLY A 1 190 ? -7.594 12.492 -8.031 1 93.19 190 GLY A CA 1
ATOM 1426 C C . GLY A 1 190 ? -6.141 12.109 -8.242 1 93.19 190 GLY A C 1
ATOM 1427 O O . GLY A 1 190 ? -5.801 11.477 -9.242 1 93.19 190 GLY A O 1
ATOM 1428 N N . VAL A 1 191 ? -5.219 12.445 -7.363 1 95.44 191 VAL A N 1
ATOM 1429 C CA . VAL A 1 191 ? -3.812 12.086 -7.508 1 95.44 191 VAL A CA 1
ATOM 1430 C C . VAL A 1 191 ? -3.668 10.562 -7.539 1 95.44 191 VAL A C 1
ATOM 1432 O O . VAL A 1 191 ? -2.854 10.023 -8.289 1 95.44 191 VAL A O 1
ATOM 1435 N N . ILE A 1 192 ? -4.418 9.875 -6.695 1 96.25 192 ILE A N 1
ATOM 1436 C CA . ILE A 1 192 ? -4.605 8.43 -6.738 1 96.25 192 ILE A CA 1
ATOM 1437 C C . ILE A 1 192 ? -6.09 8.102 -6.883 1 96.25 192 ILE A C 1
ATOM 1439 O O . ILE A 1 192 ? -6.879 8.375 -5.977 1 96.25 192 ILE A O 1
ATOM 1443 N N . ASP A 1 193 ? -6.402 7.59 -7.953 1 94.38 193 ASP A N 1
ATOM 1444 C CA . ASP A 1 193 ? -7.789 7.137 -8.031 1 94.38 193 ASP A CA 1
ATOM 1445 C C . ASP A 1 193 ? -7.91 5.68 -7.574 1 94.38 193 ASP A C 1
ATOM 1447 O O . ASP A 1 193 ? -6.906 5.035 -7.27 1 94.38 193 ASP A O 1
ATOM 1451 N N . ARG A 1 194 ? -9.094 5.219 -7.543 1 94.25 194 ARG A N 1
ATOM 1452 C CA . ARG A 1 194 ? -9.344 3.9 -6.973 1 94.25 194 ARG A CA 1
ATOM 1453 C C . ARG A 1 194 ? -8.703 2.805 -7.816 1 94.25 194 ARG A C 1
ATOM 1455 O O . ARG A 1 194 ? -8.219 1.807 -7.277 1 94.25 194 ARG A O 1
ATOM 1462 N N . THR A 1 195 ? -8.734 2.92 -9.125 1 96.25 195 THR A N 1
ATOM 1463 C CA . THR A 1 195 ? -8.094 1.947 -10 1 96.25 195 THR A CA 1
ATOM 1464 C C . THR A 1 195 ? -6.594 1.87 -9.719 1 96.25 195 THR A C 1
ATOM 1466 O O . THR A 1 195 ? -6.055 0.784 -9.5 1 96.25 195 THR A O 1
ATOM 1469 N N . GLU A 1 196 ? -5.965 3.014 -9.656 1 96.62 196 GLU A N 1
ATOM 1470 C CA . GLU A 1 196 ? -4.531 3.062 -9.375 1 96.62 196 GLU A CA 1
ATOM 1471 C C . GLU A 1 196 ? -4.219 2.473 -8.008 1 96.62 196 GLU A C 1
ATOM 1473 O O . GLU A 1 196 ? -3.197 1.805 -7.828 1 96.62 196 GLU A O 1
ATOM 1478 N N . TYR A 1 197 ? -5.129 2.787 -7.102 1 98.19 197 TYR A N 1
ATOM 1479 C CA . TYR A 1 197 ? -4.992 2.281 -5.738 1 98.19 197 TYR A CA 1
ATOM 1480 C C . TYR A 1 197 ? -4.926 0.758 -5.727 1 98.19 197 TYR A C 1
ATOM 1482 O O . TYR A 1 197 ? -4.074 0.172 -5.059 1 98.19 197 TYR A O 1
ATOM 1490 N N . TYR A 1 198 ? -5.73 0.056 -6.5 1 98.56 198 TYR A N 1
ATOM 1491 C CA . TYR A 1 198 ? -5.789 -1.4 -6.559 1 98.56 198 TYR A CA 1
ATOM 1492 C C . TYR A 1 198 ? -4.68 -1.956 -7.441 1 98.56 198 TYR A C 1
ATOM 1494 O O . TYR A 1 198 ? -4.102 -3.002 -7.141 1 98.56 198 TYR A O 1
ATOM 1502 N N . VAL A 1 199 ? -4.359 -1.289 -8.562 1 98.81 199 VAL A N 1
ATOM 1503 C CA . VAL A 1 199 ? -3.359 -1.76 -9.516 1 98.81 199 VAL A CA 1
ATOM 1504 C C . VAL A 1 199 ? -2.02 -1.944 -8.805 1 98.81 199 VAL A C 1
ATOM 1506 O O . VAL A 1 199 ? -1.32 -2.934 -9.039 1 98.81 199 VAL A O 1
ATOM 1509 N N . HIS A 1 200 ? -1.71 -0.991 -7.969 1 98.75 200 HIS A N 1
ATOM 1510 C CA . HIS A 1 200 ? -0.449 -1.035 -7.238 1 98.75 200 HIS A CA 1
ATOM 1511 C C . HIS A 1 200 ? -0.306 -2.34 -6.461 1 98.75 200 HIS A C 1
ATOM 1513 O O . HIS A 1 200 ? 0.704 -3.037 -6.59 1 98.75 200 HIS A O 1
ATOM 1519 N N . ALA A 1 201 ? -1.302 -2.736 -5.723 1 98.88 201 ALA A N 1
ATOM 1520 C CA . ALA A 1 201 ? -1.272 -3.953 -4.914 1 98.88 201 ALA A CA 1
ATOM 1521 C C . ALA A 1 201 ? -1.384 -5.195 -5.793 1 98.88 201 ALA A C 1
ATOM 1523 O O . ALA A 1 201 ? -0.778 -6.23 -5.496 1 98.88 201 ALA A O 1
ATOM 1524 N N . LEU A 1 202 ? -2.166 -5.133 -6.859 1 98.94 202 LEU A N 1
ATOM 1525 C CA . LEU A 1 202 ? -2.336 -6.273 -7.754 1 98.94 202 LEU A CA 1
ATOM 1526 C C . LEU A 1 202 ? -1.015 -6.645 -8.422 1 98.94 202 LEU A C 1
ATOM 1528 O O . LEU A 1 202 ? -0.7 -7.824 -8.57 1 98.94 202 LEU A O 1
ATOM 1532 N N . LYS A 1 203 ? -0.211 -5.629 -8.844 1 98.81 203 LYS A N 1
ATOM 1533 C CA . LYS A 1 203 ? 1.114 -5.898 -9.391 1 98.81 203 LYS A CA 1
ATOM 1534 C C . LYS A 1 203 ? 1.97 -6.688 -8.406 1 98.81 203 LYS A C 1
ATOM 1536 O O . LYS A 1 203 ? 2.664 -7.629 -8.789 1 98.81 203 LYS A O 1
ATOM 1541 N N . LEU A 1 204 ? 1.838 -6.324 -7.18 1 98.81 204 LEU A N 1
ATOM 1542 C CA . LEU A 1 204 ? 2.633 -6.98 -6.148 1 98.81 204 LEU A CA 1
ATOM 1543 C C . LEU A 1 204 ? 2.154 -8.406 -5.918 1 98.81 204 LEU A C 1
ATOM 1545 O O . LEU A 1 204 ? 2.963 -9.305 -5.68 1 98.81 204 LEU A O 1
ATOM 1549 N N . ALA A 1 205 ? 0.87 -8.609 -5.984 1 98.88 205 ALA A N 1
ATOM 1550 C CA . ALA A 1 205 ? 0.313 -9.945 -5.812 1 98.88 205 ALA A CA 1
ATOM 1551 C C . ALA A 1 205 ? 0.749 -10.875 -6.945 1 98.88 205 ALA A C 1
ATOM 1553 O O . ALA A 1 205 ? 0.705 -12.094 -6.809 1 98.88 205 ALA A O 1
ATOM 1554 N N . LEU A 1 206 ? 1.182 -10.344 -8.07 1 98.62 206 LEU A N 1
ATOM 1555 C CA . LEU A 1 206 ? 1.539 -11.133 -9.25 1 98.62 206 LEU A CA 1
ATOM 1556 C C . LEU A 1 206 ? 3.027 -11.461 -9.25 1 98.62 206 LEU A C 1
ATOM 1558 O O . LEU A 1 206 ? 3.51 -12.164 -10.141 1 98.62 206 LEU A O 1
ATOM 1562 N N . ILE A 1 207 ? 3.75 -11.031 -8.234 1 97.94 207 ILE A N 1
ATOM 1563 C CA . ILE A 1 207 ? 5.199 -11.172 -8.148 1 97.94 207 ILE A CA 1
ATOM 1564 C C . ILE A 1 207 ? 5.582 -12.641 -8.297 1 97.94 207 ILE A C 1
ATOM 1566 O O . ILE A 1 207 ? 6.508 -12.977 -9.039 1 97.94 207 ILE A O 1
ATOM 1570 N N . PRO A 1 208 ? 4.895 -13.594 -7.688 1 97.44 208 PRO A N 1
ATOM 1571 C CA . PRO A 1 208 ? 5.332 -14.992 -7.781 1 97.44 208 PRO A CA 1
ATOM 1572 C C . PRO A 1 208 ? 5.359 -15.5 -9.219 1 97.44 208 PRO A C 1
ATOM 1574 O O . PRO A 1 208 ? 6.137 -16.406 -9.547 1 97.44 208 PRO A O 1
ATOM 1577 N N . TRP A 1 209 ? 4.57 -14.977 -10.117 1 96.5 209 TRP A N 1
ATOM 1578 C CA . TRP A 1 209 ? 4.543 -15.453 -11.492 1 96.5 209 TRP A CA 1
ATOM 1579 C C . TRP A 1 209 ? 5.559 -14.703 -12.352 1 96.5 209 TRP A C 1
ATOM 1581 O O . TRP A 1 209 ? 5.848 -15.102 -13.477 1 96.5 209 TRP A O 1
ATOM 1591 N N . LYS A 1 210 ? 6.109 -13.57 -11.805 1 94.06 210 LYS A N 1
ATOM 1592 C CA . LYS A 1 210 ? 7.277 -12.914 -12.383 1 94.06 210 LYS A CA 1
ATOM 1593 C C . LYS A 1 210 ? 8.562 -13.664 -12.031 1 94.06 210 LYS A C 1
ATOM 1595 O O . LYS A 1 210 ? 9.516 -13.68 -12.812 1 94.06 210 LYS A O 1
ATOM 1600 N N . ARG A 1 211 ? 8.492 -14.234 -10.797 1 94.19 211 ARG A N 1
ATOM 1601 C CA . ARG A 1 211 ? 9.648 -14.938 -10.234 1 94.19 211 ARG A CA 1
ATOM 1602 C C . ARG A 1 211 ? 9.25 -16.328 -9.734 1 94.19 211 ARG A C 1
ATOM 1604 O O . ARG A 1 211 ? 9.453 -16.641 -8.562 1 94.19 211 ARG A O 1
ATOM 1611 N N . PRO A 1 212 ? 8.773 -17.219 -10.664 1 93.44 212 PRO A N 1
ATOM 1612 C CA . PRO A 1 212 ? 8.234 -18.484 -10.18 1 93.44 212 PRO A CA 1
ATOM 1613 C 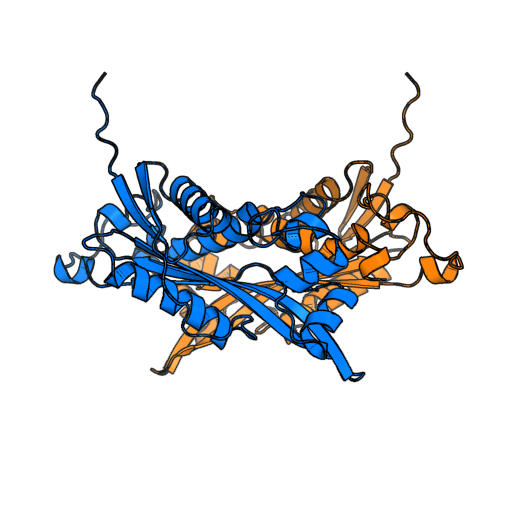C . PRO A 1 212 ? 9.289 -19.344 -9.484 1 93.44 212 PRO A C 1
ATOM 1615 O O . PRO A 1 212 ? 8.977 -20.047 -8.516 1 93.44 212 PRO A O 1
ATOM 1618 N N . SER A 1 213 ? 10.516 -19.297 -9.859 1 91.06 213 SER A N 1
ATOM 1619 C CA . SER A 1 213 ? 11.555 -20.141 -9.266 1 91.06 213 SER A CA 1
ATOM 1620 C C . SER A 1 213 ? 11.82 -19.734 -7.816 1 91.06 213 SER A C 1
ATOM 1622 O O . SER A 1 213 ? 12.352 -20.531 -7.039 1 91.06 213 SER A O 1
ATOM 1624 N N . MET A 1 214 ? 11.367 -18.562 -7.445 1 93.12 214 MET A N 1
ATOM 1625 C CA . MET A 1 214 ? 11.656 -18.047 -6.105 1 93.12 214 MET A CA 1
ATOM 1626 C C . MET A 1 214 ? 10.508 -18.375 -5.152 1 93.12 214 MET A C 1
ATOM 1628 O O . MET A 1 214 ? 10.688 -18.359 -3.934 1 93.12 214 MET A O 1
ATOM 1632 N N . TYR A 1 215 ? 9.414 -18.688 -5.738 1 93.44 215 TYR A N 1
ATOM 1633 C CA . TYR A 1 215 ? 8.234 -18.797 -4.879 1 93.44 215 TYR A CA 1
ATOM 1634 C C . TYR A 1 215 ? 7.688 -20.219 -4.898 1 93.44 215 TYR A C 1
ATOM 1636 O O . TYR A 1 215 ? 7.008 -20.641 -3.961 1 93.44 215 TYR A O 1
ATOM 1644 N N . PHE A 1 216 ? 7.883 -20.781 -6.082 1 88.19 216 PHE A N 1
ATOM 1645 C CA . PHE A 1 216 ? 7.293 -22.109 -6.242 1 88.19 216 PHE A CA 1
ATOM 1646 C C . PHE A 1 216 ? 8.367 -23.172 -6.289 1 88.19 216 PHE A C 1
ATOM 1648 O O . PHE A 1 216 ? 8.18 -24.281 -5.777 1 88.19 216 PHE A O 1
ATOM 1655 N N . MET B 1 1 ? 5.125 39.531 -18.547 1 30.77 1 MET B N 1
ATOM 1656 C CA . MET B 1 1 ? 5.035 38.156 -18.156 1 30.77 1 MET B CA 1
ATOM 1657 C C . MET B 1 1 ? 5.156 38 -16.641 1 30.77 1 MET B C 1
ATOM 1659 O O . MET B 1 1 ? 6.207 38.312 -16.062 1 30.77 1 MET B O 1
ATOM 1663 N N . SER B 1 2 ? 4.23 38.5 -15.781 1 35.88 2 SER B N 1
ATOM 1664 C CA . SER B 1 2 ? 4.219 38.688 -14.336 1 35.88 2 SER B CA 1
ATOM 1665 C C . SER B 1 2 ? 4.691 37.406 -13.633 1 35.88 2 SER B C 1
ATOM 1667 O O . SER B 1 2 ? 4.199 36.312 -13.914 1 35.88 2 SER B O 1
ATOM 1669 N N . GLY B 1 3 ? 5.887 37.125 -13.328 1 40.53 3 GLY B N 1
ATOM 1670 C CA . GLY B 1 3 ? 6.621 36.031 -12.734 1 40.53 3 GLY B CA 1
ATOM 1671 C C . GLY B 1 3 ? 5.883 35.375 -11.578 1 40.53 3 GLY B C 1
ATOM 1672 O O . GLY B 1 3 ? 5.742 35.969 -10.508 1 40.53 3 GLY B O 1
ATOM 1673 N N . ARG B 1 4 ? 4.785 34.688 -11.727 1 45.22 4 ARG B N 1
ATOM 1674 C CA . ARG B 1 4 ? 3.971 34.125 -10.664 1 45.22 4 ARG B CA 1
ATOM 1675 C C . ARG B 1 4 ? 4.844 33.625 -9.508 1 45.22 4 ARG B C 1
ATOM 1677 O O . ARG B 1 4 ? 5.789 32.875 -9.711 1 45.22 4 ARG B O 1
ATOM 1684 N N . ASN B 1 5 ? 5.199 34.344 -8.422 1 53.94 5 ASN B N 1
ATOM 1685 C CA . ASN B 1 5 ? 5.938 34.062 -7.199 1 53.94 5 ASN B CA 1
ATOM 1686 C C . ASN B 1 5 ? 5.578 32.688 -6.648 1 53.94 5 ASN B C 1
ATOM 1688 O O . ASN B 1 5 ? 4.547 32.5 -5.996 1 53.94 5 ASN B O 1
ATOM 1692 N N . GLU B 1 6 ? 5.988 31.625 -7.234 1 70.56 6 GLU B N 1
ATOM 1693 C CA . GLU B 1 6 ? 5.75 30.266 -6.789 1 70.56 6 GLU B CA 1
ATOM 1694 C C . GLU B 1 6 ? 6.172 30.078 -5.336 1 70.56 6 GLU B C 1
ATOM 1696 O O . GLU B 1 6 ? 7.27 30.469 -4.945 1 70.56 6 GLU B O 1
ATOM 1701 N N . GLN B 1 7 ? 5.246 29.875 -4.375 1 88.12 7 GLN B N 1
ATOM 1702 C CA . GLN B 1 7 ? 5.551 29.594 -2.975 1 88.12 7 GLN B CA 1
ATOM 1703 C C . GLN B 1 7 ? 6.387 28.328 -2.834 1 88.12 7 GLN B C 1
ATOM 1705 O O . GLN B 1 7 ? 6.273 27.406 -3.648 1 88.12 7 GLN B O 1
ATOM 1710 N N . GLU B 1 8 ? 7.371 28.375 -1.954 1 95.06 8 GLU B N 1
ATOM 1711 C CA . GLU B 1 8 ? 8.266 27.25 -1.707 1 95.06 8 GLU B CA 1
ATOM 1712 C C . GLU B 1 8 ? 7.887 26.516 -0.428 1 95.06 8 GLU B C 1
ATOM 1714 O O . GLU B 1 8 ? 7.629 27.141 0.603 1 95.06 8 GLU B O 1
ATOM 1719 N N . ILE B 1 9 ? 7.789 25.25 -0.537 1 97 9 ILE B N 1
ATOM 1720 C CA . ILE B 1 9 ? 7.586 24.375 0.616 1 97 9 ILE B CA 1
ATOM 1721 C C . ILE B 1 9 ? 8.898 23.672 0.972 1 97 9 ILE B C 1
ATOM 1723 O O . ILE B 1 9 ? 9.492 22.984 0.137 1 97 9 ILE B O 1
ATOM 1727 N N . HIS B 1 10 ? 9.336 23.906 2.154 1 97.81 10 HIS B N 1
ATOM 1728 C CA . HIS B 1 10 ? 10.57 23.297 2.641 1 97.81 10 HIS B CA 1
ATOM 1729 C C . HIS B 1 10 ? 10.289 22 3.393 1 97.81 10 HIS B C 1
ATOM 1731 O O . HIS B 1 10 ? 9.648 22.016 4.445 1 97.81 10 HIS B O 1
ATOM 1737 N N . VAL B 1 11 ? 10.82 20.891 2.875 1 98.56 11 VAL B N 1
ATOM 1738 C CA . VAL B 1 11 ? 10.609 19.578 3.447 1 98.56 11 VAL B CA 1
ATOM 1739 C C . VAL B 1 11 ? 11.945 19 3.93 1 98.56 11 VAL B C 1
ATOM 1741 O O . VAL B 1 11 ? 12.891 18.875 3.15 1 98.56 11 VAL B O 1
ATOM 1744 N N . VAL B 1 12 ? 12 18.656 5.176 1 98.75 12 VAL B N 1
ATOM 1745 C CA . VAL B 1 12 ? 13.18 17.984 5.711 1 98.75 12 VAL B CA 1
ATOM 1746 C C . VAL B 1 12 ? 12.922 16.469 5.785 1 98.75 12 VAL B C 1
ATOM 1748 O O . VAL B 1 12 ? 11.875 16.047 6.266 1 98.75 12 VAL B O 1
ATOM 1751 N N . VAL B 1 13 ? 13.891 15.688 5.332 1 98.81 13 VAL B N 1
ATOM 1752 C CA . VAL B 1 13 ? 13.75 14.234 5.273 1 98.81 13 VAL B CA 1
ATOM 1753 C C . VAL B 1 13 ? 14.742 13.578 6.234 1 98.81 13 VAL B C 1
ATOM 1755 O O . VAL B 1 13 ? 15.945 13.836 6.164 1 98.81 13 VAL B O 1
ATOM 1758 N N . GLY B 1 14 ? 14.234 12.711 7.16 1 98.5 14 GLY B N 1
ATOM 1759 C CA . GLY B 1 14 ? 15.07 12.031 8.141 1 98.5 14 GLY B CA 1
ATOM 1760 C C . GLY B 1 14 ? 15.844 10.867 7.562 1 98.5 14 GLY B C 1
ATOM 1761 O O . GLY B 1 14 ? 15.828 9.766 8.117 1 98.5 14 GLY B O 1
ATOM 1762 N N . SER B 1 15 ? 16.484 11.016 6.449 1 97.44 15 SER B N 1
ATOM 1763 C CA . SER B 1 15 ? 17.297 10 5.789 1 97.44 15 SER B CA 1
ATOM 1764 C C . SER B 1 15 ? 18.219 10.625 4.738 1 97.44 15 SER B C 1
ATOM 1766 O O . SER B 1 15 ? 17.844 11.602 4.082 1 97.44 15 SER B O 1
ATOM 1768 N N . ASN B 1 16 ? 19.359 10.047 4.488 1 96.25 16 ASN B N 1
ATOM 1769 C CA . ASN B 1 16 ? 20.25 10.453 3.402 1 96.25 16 ASN B CA 1
ATOM 1770 C C . ASN B 1 16 ? 20.156 9.484 2.223 1 96.25 16 ASN B C 1
ATOM 1772 O O . ASN B 1 16 ? 20.906 9.617 1.25 1 96.25 16 ASN B O 1
ATOM 1776 N N . ASN B 1 17 ? 19.328 8.453 2.32 1 94.06 17 ASN B N 1
ATOM 1777 C CA . ASN B 1 17 ? 19.125 7.508 1.227 1 94.06 17 ASN B CA 1
ATOM 1778 C C . ASN B 1 17 ? 18.531 8.195 -0.002 1 94.06 17 ASN B C 1
ATOM 1780 O O . ASN B 1 17 ? 17.438 8.75 0.063 1 94.06 17 ASN B O 1
ATOM 1784 N N . PRO B 1 18 ? 19.234 8.156 -1.124 1 95.44 18 PRO B N 1
ATOM 1785 C CA . PRO B 1 18 ? 18.781 8.898 -2.301 1 95.44 18 PRO B CA 1
ATOM 1786 C C . PRO B 1 18 ? 17.391 8.461 -2.779 1 95.44 18 PRO B C 1
ATOM 1788 O O . PRO B 1 18 ? 16.625 9.281 -3.291 1 95.44 18 PRO B O 1
ATOM 1791 N N . VAL B 1 19 ? 17.078 7.219 -2.646 1 95.12 19 VAL B N 1
ATOM 1792 C CA . VAL B 1 19 ? 15.781 6.688 -3.076 1 95.12 19 VAL B CA 1
ATOM 1793 C C . VAL B 1 19 ? 14.664 7.293 -2.229 1 95.12 19 VAL B C 1
ATOM 1795 O O . VAL B 1 19 ? 13.641 7.738 -2.76 1 95.12 19 VAL B O 1
ATOM 1798 N N . LYS B 1 20 ? 14.914 7.34 -0.923 1 97.31 20 LYS B N 1
ATOM 1799 C CA . LYS B 1 20 ? 13.922 7.91 -0.012 1 97.31 20 LYS B CA 1
ATOM 1800 C C . LYS B 1 20 ? 13.742 9.406 -0.261 1 97.31 20 LYS B C 1
ATOM 1802 O O . LYS B 1 20 ? 12.609 9.898 -0.277 1 97.31 20 LYS B O 1
ATOM 1807 N N . ILE B 1 21 ? 14.797 10.086 -0.457 1 98.25 21 ILE B N 1
ATOM 1808 C CA . ILE B 1 21 ? 14.773 11.516 -0.733 1 98.25 21 ILE B CA 1
ATOM 1809 C C . ILE B 1 21 ? 13.984 11.781 -2.012 1 98.25 21 ILE B C 1
ATOM 1811 O O . ILE B 1 21 ? 13.102 12.648 -2.039 1 98.25 21 ILE B O 1
ATOM 1815 N N . GLN B 1 22 ? 14.266 11.039 -3.035 1 98 22 GLN B N 1
ATOM 1816 C CA . GLN B 1 22 ? 13.578 11.195 -4.316 1 98 22 GLN B CA 1
ATOM 1817 C C . GLN B 1 22 ? 12.094 10.891 -4.184 1 98 22 GLN B C 1
ATOM 1819 O O . GLN B 1 22 ? 11.258 11.578 -4.781 1 98 22 GLN B O 1
ATOM 1824 N N . ALA B 1 23 ? 11.773 9.867 -3.436 1 98.5 23 ALA B N 1
ATOM 1825 C CA . ALA B 1 23 ? 10.375 9.516 -3.234 1 98.5 23 ALA B CA 1
ATOM 1826 C C . ALA B 1 23 ? 9.602 10.656 -2.576 1 98.5 23 ALA B C 1
ATOM 1828 O O . ALA B 1 23 ? 8.492 10.984 -2.992 1 98.5 23 ALA B O 1
ATOM 1829 N N . VAL B 1 24 ? 10.203 11.273 -1.57 1 98.88 24 VAL B N 1
ATOM 1830 C CA . VAL B 1 24 ? 9.57 12.391 -0.883 1 98.88 24 VAL B CA 1
ATOM 1831 C C . VAL B 1 24 ? 9.398 13.555 -1.851 1 98.88 24 VAL B C 1
ATOM 1833 O O . VAL B 1 24 ? 8.312 14.141 -1.936 1 98.88 24 VAL B O 1
ATOM 1836 N N . LYS B 1 25 ? 10.406 13.844 -2.559 1 98.69 25 LYS B N 1
ATOM 1837 C CA . LYS B 1 25 ? 10.344 14.953 -3.512 1 98.69 25 LYS B CA 1
ATOM 1838 C C . LYS B 1 25 ? 9.211 14.742 -4.516 1 98.69 25 LYS B C 1
ATOM 1840 O O . LYS B 1 25 ? 8.383 15.641 -4.715 1 98.69 25 LYS B O 1
ATOM 1845 N N . VAL B 1 26 ? 9.148 13.609 -5.133 1 98.44 26 VAL B N 1
ATOM 1846 C CA . VAL B 1 26 ? 8.156 13.297 -6.164 1 98.44 26 VAL B CA 1
ATOM 1847 C C . VAL B 1 26 ? 6.754 13.367 -5.566 1 98.44 26 VAL B C 1
ATOM 1849 O O . VAL B 1 26 ? 5.852 13.969 -6.148 1 98.44 26 VAL B O 1
ATOM 1852 N N . ALA B 1 27 ? 6.574 12.758 -4.414 1 98.69 27 ALA B N 1
ATOM 1853 C CA . ALA B 1 27 ? 5.258 12.742 -3.781 1 98.69 27 ALA B CA 1
ATOM 1854 C C . ALA B 1 27 ? 4.777 14.164 -3.49 1 98.69 27 ALA B C 1
ATOM 1856 O O . ALA B 1 27 ? 3.629 14.508 -3.779 1 98.69 27 ALA B O 1
ATOM 1857 N N . PHE B 1 28 ? 5.648 14.977 -2.91 1 98.56 28 PHE B N 1
ATOM 1858 C CA . PHE B 1 28 ? 5.273 16.344 -2.578 1 98.56 28 PHE B CA 1
ATOM 1859 C C . PHE B 1 28 ? 4.977 17.141 -3.84 1 98.56 28 PHE B C 1
ATOM 1861 O O . PHE B 1 28 ? 4.035 17.938 -3.869 1 98.56 28 PHE B O 1
ATOM 1868 N N . GLU B 1 29 ? 5.773 16.984 -4.859 1 98.06 29 GLU B N 1
ATOM 1869 C CA . GLU B 1 29 ? 5.543 17.688 -6.113 1 98.06 29 GLU B CA 1
ATOM 1870 C C . GLU B 1 29 ? 4.184 17.328 -6.715 1 98.06 29 GLU B C 1
ATOM 1872 O O . GLU B 1 29 ? 3.508 18.172 -7.289 1 98.06 29 GLU B O 1
ATOM 1877 N N . MET B 1 30 ? 3.814 16.094 -6.59 1 97.19 30 MET B N 1
ATOM 1878 C CA . MET B 1 30 ? 2.535 15.641 -7.129 1 97.19 30 MET B CA 1
ATOM 1879 C C . MET B 1 30 ? 1.373 16.172 -6.297 1 97.19 30 MET B C 1
ATOM 1881 O O . MET B 1 30 ? 0.304 16.469 -6.832 1 97.19 30 MET B O 1
ATOM 1885 N N . MET B 1 31 ? 1.601 16.328 -5.027 1 97.06 31 MET B N 1
ATOM 1886 C CA . MET B 1 31 ? 0.523 16.719 -4.121 1 97.06 31 MET B CA 1
ATOM 1887 C C . MET B 1 31 ? 0.451 18.25 -3.984 1 97.06 31 MET B C 1
ATOM 1889 O O . MET B 1 31 ? -0.594 18.781 -3.625 1 97.06 31 MET B O 1
ATOM 1893 N N . PHE B 1 32 ? 1.531 18.922 -4.195 1 95.5 32 PHE B N 1
ATOM 1894 C CA . PHE B 1 32 ? 1.629 20.375 -4.133 1 95.5 32 PHE B CA 1
ATOM 1895 C C . PHE B 1 32 ? 2.084 20.953 -5.469 1 95.5 32 PHE B C 1
ATOM 1897 O O . PHE B 1 32 ? 3.156 21.547 -5.559 1 95.5 32 PHE B O 1
ATOM 1904 N N . GLN B 1 33 ? 1.254 20.953 -6.434 1 91.62 33 GLN B N 1
ATOM 1905 C CA . GLN B 1 33 ? 1.611 21.25 -7.82 1 91.62 33 GLN B CA 1
ATOM 1906 C C . GLN B 1 33 ? 1.882 22.734 -8.016 1 91.62 33 GLN B C 1
ATOM 1908 O O . GLN B 1 33 ? 2.592 23.125 -8.945 1 91.62 33 GLN B O 1
ATOM 1913 N N . SER B 1 34 ? 1.368 23.562 -7.176 1 89.31 34 SER B N 1
ATOM 1914 C CA . SER B 1 34 ? 1.513 25 -7.359 1 89.31 34 SER B CA 1
ATOM 1915 C C . SER B 1 34 ? 2.689 25.531 -6.555 1 89.31 34 SER B C 1
ATOM 1917 O O . SER B 1 34 ? 2.898 26.75 -6.488 1 89.31 34 SER B O 1
ATOM 1919 N N . ALA B 1 35 ? 3.393 24.656 -5.938 1 94 35 ALA B N 1
ATOM 1920 C CA . ALA B 1 35 ? 4.508 25.078 -5.094 1 94 35 ALA B CA 1
ATOM 1921 C C . ALA B 1 35 ? 5.82 24.469 -5.578 1 94 35 ALA B C 1
ATOM 1923 O O . ALA B 1 35 ? 5.824 23.406 -6.207 1 94 35 ALA B O 1
ATOM 1924 N N . SER B 1 36 ? 6.871 25.188 -5.332 1 96.31 36 SER B N 1
ATOM 1925 C CA . SER B 1 36 ? 8.188 24.578 -5.469 1 96.31 36 SER B CA 1
ATOM 1926 C C . SER B 1 36 ? 8.578 23.812 -4.207 1 96.31 36 SER B C 1
ATOM 1928 O O . SER B 1 36 ? 8.305 24.266 -3.094 1 96.31 36 SER B O 1
ATOM 1930 N N . ILE B 1 37 ? 9.234 22.656 -4.402 1 97.81 37 ILE B N 1
ATOM 1931 C CA . ILE B 1 37 ? 9.57 21.812 -3.268 1 97.81 37 ILE B CA 1
ATOM 1932 C C . ILE B 1 37 ? 11.078 21.859 -3.021 1 97.81 37 ILE B C 1
ATOM 1934 O O . ILE B 1 37 ? 11.867 21.516 -3.902 1 97.81 37 ILE B O 1
ATOM 1938 N N . LYS B 1 38 ? 11.445 22.312 -1.909 1 97.62 38 LYS B N 1
ATOM 1939 C CA . LYS B 1 38 ? 12.828 22.266 -1.444 1 97.62 38 LYS B CA 1
ATOM 1940 C C . LYS B 1 38 ? 13.039 21.125 -0.447 1 97.62 38 LYS B C 1
ATOM 1942 O O . LYS B 1 38 ? 12.391 21.078 0.599 1 97.62 38 LYS B O 1
ATOM 1947 N N . ILE B 1 39 ? 13.992 20.25 -0.723 1 98.25 39 ILE B N 1
ATOM 1948 C CA . ILE B 1 39 ? 14.242 19.078 0.126 1 98.25 39 ILE B CA 1
ATOM 1949 C C . ILE B 1 39 ? 15.562 19.266 0.866 1 98.25 39 ILE B C 1
ATOM 1951 O O . ILE B 1 39 ? 16.562 19.656 0.269 1 98.25 39 ILE B O 1
ATOM 1955 N N . SER B 1 40 ? 15.586 19 2.135 1 98.12 40 SER B N 1
ATOM 1956 C CA . SER B 1 40 ? 16.797 18.938 2.947 1 98.12 40 SER B CA 1
ATOM 1957 C C . SER B 1 40 ? 16.906 17.609 3.672 1 98.12 40 SER B C 1
ATOM 1959 O O . SER B 1 40 ? 16.188 17.359 4.641 1 98.12 40 SER B O 1
ATOM 1961 N N . PRO B 1 41 ? 17.766 16.75 3.217 1 97.75 41 PRO B N 1
ATOM 1962 C CA . PRO B 1 41 ? 17.984 15.5 3.932 1 97.75 41 PRO B CA 1
ATOM 1963 C C . PRO B 1 41 ? 18.828 15.664 5.188 1 97.75 41 PRO B C 1
ATOM 1965 O O . PRO B 1 41 ? 19.766 16.469 5.199 1 97.75 41 PRO B O 1
ATOM 1968 N N . VAL B 1 42 ? 18.531 14.977 6.215 1 97.44 42 VAL B N 1
ATOM 1969 C CA . VAL B 1 42 ? 19.328 14.953 7.434 1 97.44 42 VAL B CA 1
ATOM 1970 C C . VAL B 1 42 ? 19.516 13.516 7.906 1 97.44 42 VAL B C 1
ATOM 1972 O O . VAL B 1 42 ? 18.578 12.711 7.828 1 97.44 42 VAL B O 1
ATOM 1975 N N . ASN B 1 43 ? 20.688 13.242 8.344 1 95.31 43 ASN B N 1
ATOM 1976 C CA . ASN B 1 43 ? 20.969 11.922 8.914 1 95.31 43 ASN B CA 1
ATOM 1977 C C . ASN B 1 43 ? 20.516 11.844 10.367 1 95.31 43 ASN B C 1
ATOM 1979 O O . ASN B 1 43 ? 21.047 12.562 11.219 1 95.31 43 ASN B O 1
ATOM 1983 N N . VAL B 1 44 ? 19.562 11.031 10.641 1 97.12 44 VAL B N 1
ATOM 1984 C CA . VAL B 1 44 ? 19.047 10.875 12 1 97.12 44 VAL B CA 1
ATOM 1985 C C . VAL B 1 44 ? 18.844 9.391 12.305 1 97.12 44 VAL B C 1
ATOM 1987 O O . VAL B 1 44 ? 18.578 8.602 11.398 1 97.12 44 VAL B O 1
ATOM 1990 N N . PRO B 1 45 ? 19.016 9.008 13.547 1 95.69 45 PRO B N 1
ATOM 1991 C CA . PRO B 1 45 ? 18.734 7.613 13.906 1 95.69 45 PRO B CA 1
ATOM 1992 C C . PRO B 1 45 ? 17.25 7.297 13.898 1 95.69 45 PRO B C 1
ATOM 1994 O O . PRO B 1 45 ? 16.422 8.172 14.172 1 95.69 45 PRO B O 1
ATOM 1997 N N . SER B 1 46 ? 16.891 6.039 13.594 1 97.19 46 SER B N 1
ATOM 1998 C CA . SER B 1 46 ? 15.492 5.625 13.648 1 97.19 46 SER B CA 1
ATOM 1999 C C . SER B 1 46 ? 15.062 5.324 15.086 1 97.19 46 SER B C 1
ATOM 2001 O O . SER B 1 46 ? 13.883 5.41 15.414 1 97.19 46 SER B O 1
ATOM 2003 N N . GLY B 1 47 ? 16.031 4.934 15.93 1 98 47 GLY B N 1
ATOM 2004 C CA . GLY B 1 47 ? 15.734 4.578 17.312 1 98 47 GLY B CA 1
ATOM 2005 C C . GLY B 1 47 ? 15.117 3.199 17.453 1 98 47 GLY B C 1
ATOM 2006 O O . GLY B 1 47 ? 14.633 2.84 18.531 1 98 47 GLY B O 1
ATOM 2007 N N . VAL B 1 48 ? 15.07 2.373 16.375 1 98.19 48 VAL B N 1
ATOM 2008 C CA . VAL B 1 48 ? 14.57 1.003 16.391 1 98.19 48 VAL B CA 1
ATOM 2009 C C . VAL B 1 48 ? 15.617 0.061 15.805 1 98.19 48 VAL B C 1
ATOM 2011 O O . VAL B 1 48 ? 16.719 0.493 15.438 1 98.19 48 VAL B O 1
ATOM 2014 N N . SER B 1 49 ? 15.312 -1.241 15.742 1 96.25 49 SER B N 1
ATOM 2015 C CA . SER B 1 49 ? 16.25 -2.238 15.25 1 96.25 49 SER B CA 1
ATOM 2016 C C . SER B 1 49 ? 16.609 -1.985 13.789 1 96.25 49 SER B C 1
ATOM 2018 O O . SER B 1 49 ? 15.828 -1.374 13.047 1 96.25 49 SER B O 1
ATOM 2020 N N . ASP B 1 50 ? 17.719 -2.441 13.32 1 93.94 50 ASP B N 1
ATOM 2021 C CA . ASP B 1 50 ? 18.141 -2.311 11.93 1 93.94 50 ASP B CA 1
ATOM 2022 C C . ASP B 1 50 ? 17.125 -2.963 10.992 1 93.94 50 ASP B C 1
ATOM 2024 O O . ASP B 1 50 ? 16.875 -2.465 9.891 1 93.94 50 ASP B O 1
ATOM 2028 N N . GLN B 1 51 ? 16.578 -4.066 11.461 1 96.44 51 GLN B N 1
ATOM 2029 C CA . GLN B 1 51 ? 15.477 -4.723 10.773 1 96.44 51 GLN B CA 1
ATOM 2030 C C . GLN B 1 51 ? 14.203 -4.68 11.617 1 96.44 51 GLN B C 1
ATOM 2032 O O . GLN B 1 51 ? 13.906 -5.617 12.359 1 96.44 51 GLN B O 1
ATOM 2037 N N . PRO B 1 52 ? 13.438 -3.623 11.406 1 97.88 52 PRO B N 1
ATOM 2038 C CA . PRO B 1 52 ? 12.195 -3.537 12.164 1 97.88 52 PRO B CA 1
ATOM 2039 C C . PRO B 1 52 ? 11.211 -4.656 11.82 1 97.88 52 PRO B C 1
ATOM 2041 O O . PRO B 1 52 ? 11.094 -5.039 10.656 1 97.88 52 PRO B O 1
ATOM 2044 N N . PHE B 1 53 ? 10.523 -5.203 12.836 1 98.06 53 PHE B N 1
ATOM 2045 C CA . PHE B 1 53 ? 9.469 -6.199 12.656 1 98.06 53 PHE B CA 1
ATOM 2046 C C . PHE B 1 53 ? 8.141 -5.691 13.203 1 98.06 53 PHE B C 1
ATOM 2048 O O . PHE B 1 53 ? 8.078 -5.195 14.336 1 98.06 53 PHE B O 1
ATOM 2055 N N . GLY B 1 54 ? 7.137 -5.812 12.336 1 97.75 54 GLY B N 1
ATOM 2056 C CA . GLY B 1 54 ? 5.797 -5.438 12.758 1 97.75 54 GLY B CA 1
ATOM 2057 C C . GLY B 1 54 ? 5.492 -3.969 12.531 1 97.75 54 GLY B C 1
ATOM 2058 O O . GLY B 1 54 ? 6.402 -3.16 12.344 1 97.75 54 GLY B O 1
ATOM 2059 N N . ASP B 1 55 ? 4.215 -3.658 12.586 1 97.62 55 ASP B N 1
ATOM 2060 C CA . ASP B 1 55 ? 3.732 -2.305 12.336 1 97.62 55 ASP B CA 1
ATOM 2061 C C . ASP B 1 55 ? 4.234 -1.336 13.398 1 97.62 55 ASP B C 1
ATOM 2063 O O . ASP B 1 55 ? 4.723 -0.249 13.086 1 97.62 55 ASP B O 1
ATOM 2067 N N . ASP B 1 56 ? 4.145 -1.725 14.664 1 97.5 56 ASP B N 1
ATOM 2068 C CA . ASP B 1 56 ? 4.438 -0.813 15.766 1 97.5 56 ASP B CA 1
ATOM 2069 C C . ASP B 1 56 ? 5.883 -0.326 15.703 1 97.5 56 ASP B C 1
ATOM 2071 O O . ASP B 1 56 ? 6.137 0.88 15.719 1 97.5 56 ASP B O 1
ATOM 2075 N N . GLU B 1 57 ? 6.773 -1.233 15.562 1 98.69 57 GLU B N 1
ATOM 2076 C CA . GLU B 1 57 ? 8.188 -0.864 15.531 1 98.69 57 GLU B CA 1
ATOM 2077 C C . GLU B 1 57 ? 8.523 -0.068 14.281 1 98.69 57 GLU B C 1
ATOM 2079 O O . GLU B 1 57 ? 9.266 0.918 14.344 1 98.69 57 GLU B O 1
ATOM 2084 N N . THR B 1 58 ? 8.047 -0.522 13.148 1 98.75 58 THR B N 1
ATOM 2085 C CA . THR B 1 58 ? 8.344 0.142 11.883 1 98.75 58 THR B CA 1
ATOM 2086 C C . THR B 1 58 ? 7.773 1.557 11.867 1 98.75 58 THR B C 1
ATOM 2088 O O . THR B 1 58 ? 8.453 2.5 11.453 1 98.75 58 THR B O 1
ATOM 2091 N N . LYS B 1 59 ? 6.547 1.689 12.328 1 98.69 59 LYS B N 1
ATOM 2092 C CA . LYS B 1 59 ? 5.91 3 12.43 1 98.69 59 LYS B CA 1
ATOM 2093 C C . LYS B 1 59 ? 6.676 3.914 13.383 1 98.69 59 LYS B C 1
ATOM 2095 O O . LYS B 1 59 ? 6.844 5.105 13.109 1 98.69 59 LYS B O 1
ATOM 2100 N N . LEU B 1 60 ? 7.086 3.348 14.492 1 98.75 60 LEU B N 1
ATOM 2101 C CA . LEU B 1 60 ? 7.871 4.105 15.461 1 98.75 60 LEU B CA 1
ATOM 2102 C C . LEU B 1 60 ? 9.164 4.617 14.836 1 98.75 60 LEU B C 1
ATOM 2104 O O . LEU B 1 60 ? 9.547 5.77 15.055 1 98.75 60 LEU B O 1
ATOM 2108 N N . GLY B 1 61 ? 9.82 3.785 14.078 1 98.88 61 GLY B N 1
ATOM 2109 C CA . GLY B 1 61 ? 11.031 4.223 13.391 1 98.88 61 GLY B CA 1
ATOM 2110 C C . GLY B 1 61 ? 10.789 5.391 12.453 1 98.88 61 GLY B C 1
ATOM 2111 O O . GLY B 1 61 ? 11.547 6.359 12.453 1 98.88 61 GLY B O 1
ATOM 2112 N N . ALA B 1 62 ? 9.742 5.285 11.656 1 98.88 62 ALA B N 1
ATOM 2113 C CA . ALA B 1 62 ? 9.383 6.379 10.758 1 98.88 62 ALA B CA 1
ATOM 2114 C C . ALA B 1 62 ? 9.094 7.656 11.539 1 98.88 62 ALA B C 1
ATOM 2116 O O . ALA B 1 62 ? 9.562 8.734 11.164 1 98.88 62 ALA B O 1
ATOM 2117 N N . ARG B 1 63 ? 8.32 7.543 12.609 1 98.81 63 ARG B N 1
ATOM 2118 C CA . ARG B 1 63 ? 7.98 8.68 13.453 1 98.81 63 ARG B CA 1
ATOM 2119 C C . ARG B 1 63 ? 9.234 9.328 14.031 1 98.81 63 ARG B C 1
ATOM 2121 O O . ARG B 1 63 ? 9.375 10.555 14 1 98.81 63 ARG B O 1
ATOM 2128 N N . ASN B 1 64 ? 10.094 8.492 14.57 1 98.81 64 ASN B N 1
ATOM 2129 C CA . ASN B 1 64 ? 11.32 9 15.164 1 98.81 64 ASN B CA 1
ATOM 2130 C C . ASN B 1 64 ? 12.172 9.758 14.148 1 98.81 64 ASN B C 1
ATOM 2132 O O . ASN B 1 64 ? 12.719 10.812 14.453 1 98.81 64 ASN B O 1
ATOM 2136 N N . ARG B 1 65 ? 12.25 9.234 12.953 1 98.75 65 ARG B N 1
ATOM 2137 C CA . ARG B 1 65 ? 13.023 9.891 11.906 1 98.75 65 ARG B CA 1
ATOM 2138 C C . ARG B 1 65 ? 12.438 11.25 11.562 1 98.75 65 ARG B C 1
ATOM 2140 O O . ARG B 1 65 ? 13.164 12.234 11.43 1 98.75 65 ARG B O 1
ATOM 2147 N N . ALA B 1 66 ? 11.133 11.336 11.438 1 98.75 66 ALA B N 1
ATOM 2148 C CA . ALA B 1 66 ? 10.469 12.602 11.148 1 98.75 66 ALA B CA 1
ATOM 2149 C C . ALA B 1 66 ? 10.664 13.594 12.281 1 98.75 66 ALA B C 1
ATOM 2151 O O . ALA B 1 66 ? 10.984 14.766 12.047 1 98.75 66 ALA B O 1
ATOM 2152 N N . GLN B 1 67 ? 10.461 13.109 13.492 1 98.31 67 GLN B N 1
ATOM 2153 C CA . GLN B 1 67 ? 10.586 13.953 14.68 1 98.31 67 GLN B CA 1
ATOM 2154 C C . GLN B 1 67 ? 12 14.516 14.797 1 98.31 67 GLN B C 1
ATOM 2156 O O . GLN B 1 67 ? 12.18 15.711 15.039 1 98.31 67 GLN B O 1
ATOM 2161 N N . SER B 1 68 ? 12.969 13.672 14.664 1 98.25 68 SER B N 1
ATOM 2162 C CA . SER B 1 68 ? 14.359 14.094 14.758 1 98.25 68 SER B CA 1
ATOM 2163 C C . SER B 1 68 ? 14.727 15.055 13.641 1 98.25 68 SER B C 1
ATOM 2165 O O . SER B 1 68 ? 15.469 16.016 13.859 1 98.25 68 SER B O 1
ATOM 2167 N N . ALA B 1 69 ? 14.211 14.766 12.453 1 98.38 69 ALA B N 1
ATOM 2168 C CA . ALA B 1 69 ? 14.453 15.672 11.328 1 98.38 69 ALA B CA 1
ATOM 2169 C C . ALA B 1 69 ? 13.883 17.062 11.609 1 98.38 69 ALA B C 1
ATOM 2171 O O . ALA B 1 69 ? 14.547 18.062 11.375 1 98.38 69 ALA B O 1
ATOM 2172 N N . HIS B 1 70 ? 12.719 17.094 12.094 1 97.44 70 HIS B N 1
ATOM 2173 C CA . HIS B 1 70 ? 12.07 18.344 12.453 1 97.44 70 HIS B CA 1
ATOM 2174 C C . HIS B 1 70 ? 12.891 19.125 13.477 1 97.44 70 HIS B C 1
ATOM 2176 O O . HIS B 1 70 ? 13.07 20.328 13.344 1 97.44 70 HIS B O 1
ATOM 2182 N N . ALA B 1 71 ? 13.352 18.406 14.477 1 96.25 71 ALA B N 1
ATOM 2183 C CA . ALA B 1 71 ? 14.086 19.031 15.578 1 96.25 71 ALA B CA 1
ATOM 2184 C C . ALA B 1 71 ? 15.43 19.578 15.109 1 96.25 71 ALA B C 1
ATOM 2186 O O . ALA B 1 71 ? 15.93 20.562 15.656 1 96.25 71 ALA B O 1
ATOM 2187 N N . THR B 1 72 ? 16 18.953 14.156 1 93.25 72 THR B N 1
ATOM 2188 C CA . THR B 1 72 ? 17.344 19.328 13.688 1 93.25 72 THR B CA 1
ATOM 2189 C C . THR B 1 72 ? 17.25 20.516 12.734 1 93.25 72 THR B C 1
ATOM 2191 O O . THR B 1 72 ? 18.219 21.297 12.609 1 93.25 72 THR B O 1
ATOM 2194 N N . ALA B 1 73 ? 16.141 20.578 12.156 1 87.19 73 ALA B N 1
ATOM 2195 C CA . ALA B 1 73 ? 15.984 21.656 11.18 1 87.19 73 ALA B CA 1
ATOM 2196 C C . ALA B 1 73 ? 15.641 22.984 11.859 1 87.19 73 ALA B C 1
ATOM 2198 O O . ALA B 1 73 ? 14.945 23 12.883 1 87.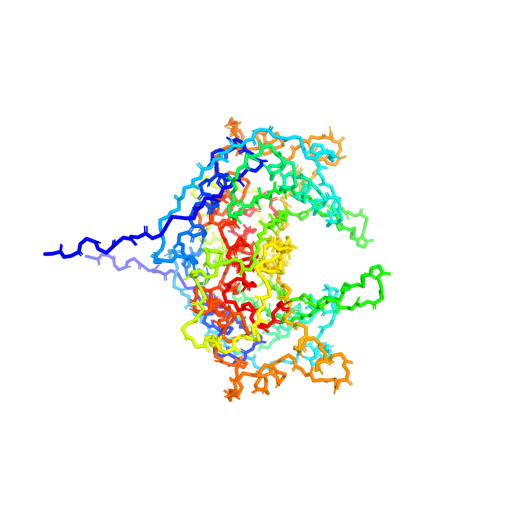19 73 ALA B O 1
ATOM 2199 N N . ASN B 1 74 ? 16.219 24.094 11.523 1 81.56 74 ASN B N 1
ATOM 2200 C CA . ASN B 1 74 ? 15.891 25.406 12.062 1 81.56 74 ASN B CA 1
ATOM 2201 C C . ASN B 1 74 ? 14.445 25.797 11.758 1 81.56 74 ASN B C 1
ATOM 2203 O O . ASN B 1 74 ? 13.711 26.219 12.641 1 81.56 74 ASN B O 1
ATOM 2207 N N . THR B 1 75 ? 14.07 25.75 10.5 1 90.25 75 THR B N 1
ATOM 2208 C CA . THR B 1 75 ? 12.719 26.016 10.023 1 90.25 75 THR B CA 1
ATOM 2209 C C . THR B 1 75 ? 12.359 25.094 8.859 1 90.25 75 THR B C 1
ATOM 2211 O O . THR B 1 75 ? 13.203 24.812 8.008 1 90.25 75 THR B O 1
ATOM 2214 N N . CYS B 1 76 ? 11.211 24.453 8.922 1 96.5 76 CYS B N 1
ATOM 2215 C CA . CYS B 1 76 ? 10.68 23.656 7.82 1 96.5 76 CYS B CA 1
ATOM 2216 C C . CYS B 1 76 ? 9.156 23.672 7.824 1 96.5 76 CYS B C 1
ATOM 2218 O O . CYS B 1 76 ? 8.539 24.031 8.828 1 96.5 76 CYS B O 1
ATOM 2220 N N . ASP B 1 77 ? 8.625 23.422 6.691 1 97.44 77 ASP B N 1
ATOM 2221 C CA . ASP B 1 77 ? 7.172 23.297 6.586 1 97.44 77 ASP B CA 1
ATOM 2222 C C . ASP B 1 77 ? 6.723 21.875 6.898 1 97.44 77 ASP B C 1
ATOM 2224 O O . ASP B 1 77 ? 5.703 21.672 7.559 1 97.44 77 ASP B O 1
ATOM 2228 N N . PHE B 1 78 ? 7.512 20.953 6.418 1 98.56 78 PHE B N 1
ATOM 2229 C CA . PHE B 1 78 ? 7.238 19.531 6.668 1 98.56 78 PHE B CA 1
ATOM 2230 C C . PHE B 1 78 ? 8.508 18.812 7.09 1 98.56 78 PHE B C 1
ATOM 2232 O O . PHE B 1 78 ? 9.609 19.172 6.676 1 98.56 78 PHE B O 1
ATOM 2239 N N . ALA B 1 79 ? 8.359 17.766 7.906 1 98.81 79 ALA B N 1
ATOM 2240 C CA . ALA B 1 79 ? 9.375 16.75 8.18 1 98.81 79 ALA B CA 1
ATOM 2241 C C . ALA B 1 79 ? 8.836 15.344 7.887 1 98.81 79 ALA B C 1
ATOM 2243 O O . ALA B 1 79 ? 7.691 15.031 8.219 1 98.81 79 ALA B O 1
ATOM 2244 N N . VAL B 1 80 ? 9.703 14.555 7.25 1 98.88 80 VAL B N 1
ATOM 2245 C CA . VAL B 1 80 ? 9.242 13.258 6.773 1 98.88 80 VAL B CA 1
ATOM 2246 C C . VAL B 1 80 ? 10.195 12.164 7.234 1 98.88 80 VAL B C 1
ATOM 2248 O O . VAL B 1 80 ? 11.414 12.328 7.168 1 98.88 80 VAL B O 1
ATOM 2251 N N . GLY B 1 81 ? 9.648 11.102 7.75 1 98.88 81 GLY B N 1
ATOM 2252 C CA . GLY B 1 81 ? 10.367 9.875 8.039 1 98.88 81 GLY B CA 1
ATOM 2253 C C . GLY B 1 81 ? 9.797 8.664 7.332 1 98.88 81 GLY B C 1
ATOM 2254 O O . GLY B 1 81 ? 8.57 8.523 7.227 1 98.88 81 GLY B O 1
ATOM 2255 N N . LEU B 1 82 ? 10.672 7.84 6.789 1 98.62 82 LEU B N 1
ATOM 2256 C CA . LEU B 1 82 ? 10.32 6.566 6.168 1 98.62 82 LEU B CA 1
ATOM 2257 C C . LEU B 1 82 ? 11.078 5.418 6.824 1 98.62 82 LEU B C 1
ATOM 2259 O O . LEU B 1 82 ? 12.273 5.543 7.121 1 98.62 82 LEU B O 1
ATOM 2263 N N . GLU B 1 83 ? 10.398 4.34 7.055 1 98.44 83 GLU B N 1
ATOM 2264 C CA . GLU B 1 83 ? 11.039 3.18 7.656 1 98.44 83 GLU B CA 1
ATOM 2265 C C . GLU B 1 83 ? 10.523 1.881 7.047 1 98.44 83 GLU B C 1
ATOM 2267 O O . GLU B 1 83 ? 9.312 1.658 6.984 1 98.44 83 GLU B O 1
ATOM 2272 N N . GLY B 1 84 ? 11.406 1.089 6.465 1 97.44 84 GLY B N 1
ATOM 2273 C CA . GLY B 1 84 ? 11.07 -0.246 6 1 97.44 84 GLY B CA 1
ATOM 2274 C C . GLY B 1 84 ? 11.062 -1.281 7.105 1 97.44 84 GLY B C 1
ATOM 2275 O O . GLY B 1 84 ? 11.875 -1.22 8.031 1 97.44 84 GLY B O 1
ATOM 2276 N N . GLY B 1 85 ? 10.18 -2.168 7.027 1 98 85 GLY B N 1
ATOM 2277 C CA . GLY B 1 85 ? 10.078 -3.252 7.992 1 98 85 GLY B CA 1
ATOM 2278 C C . GLY B 1 85 ? 9.469 -4.516 7.41 1 98 85 GLY B C 1
ATOM 2279 O O . GLY B 1 85 ? 9.18 -4.574 6.211 1 98 85 GLY B O 1
ATOM 2280 N N . LEU B 1 86 ? 9.414 -5.555 8.242 1 98.44 86 LEU B N 1
ATOM 2281 C CA . LEU B 1 86 ? 8.859 -6.852 7.875 1 98.44 86 LEU B CA 1
ATOM 2282 C C . LEU B 1 86 ? 7.766 -7.27 8.852 1 98.44 86 LEU B C 1
ATOM 2284 O O . LEU B 1 86 ? 7.836 -6.949 10.047 1 98.44 86 LEU B O 1
ATOM 2288 N N . GLU B 1 87 ? 6.785 -7.879 8.312 1 98.06 87 GLU B N 1
ATOM 2289 C CA . GLU B 1 87 ? 5.77 -8.523 9.141 1 98.06 87 GLU B CA 1
ATOM 2290 C C . GLU B 1 87 ? 5.836 -10.047 9 1 98.06 87 GLU B C 1
ATOM 2292 O O . GLU B 1 87 ? 5.914 -10.57 7.891 1 98.06 87 GLU B O 1
ATOM 2297 N N . MET B 1 88 ? 5.781 -10.648 10.117 1 97.12 88 MET B N 1
ATOM 2298 C CA . MET B 1 88 ? 5.844 -12.109 10.133 1 97.12 88 MET B CA 1
ATOM 2299 C C . MET B 1 88 ? 4.445 -12.711 10.234 1 97.12 88 MET B C 1
ATOM 2301 O O . MET B 1 88 ? 3.635 -12.273 11.047 1 97.12 88 MET B O 1
ATOM 2305 N N . GLU B 1 89 ? 4.152 -13.648 9.375 1 95.62 89 GLU B N 1
ATOM 2306 C CA . GLU B 1 89 ? 2.932 -14.445 9.398 1 95.62 89 GLU B CA 1
ATOM 2307 C C . GLU B 1 89 ? 3.242 -15.922 9.648 1 95.62 89 GLU B C 1
ATOM 2309 O O . GLU B 1 89 ? 3.973 -16.547 8.875 1 95.62 89 GLU B O 1
ATOM 2314 N N . VAL B 1 90 ? 2.705 -16.438 10.688 1 94.19 90 VAL B N 1
ATOM 2315 C CA . VAL B 1 90 ? 2.906 -17.844 11 1 94.19 90 VAL B CA 1
ATOM 2316 C C . VAL B 1 90 ? 1.777 -18.672 10.398 1 94.19 90 VAL B C 1
ATOM 2318 O O . VAL B 1 90 ? 0.603 -18.453 10.695 1 94.19 90 VAL B O 1
ATOM 2321 N N . MET B 1 91 ? 2.141 -19.609 9.664 1 91.88 91 MET B N 1
ATOM 2322 C CA . MET B 1 91 ? 1.175 -20.469 8.977 1 91.88 91 MET B CA 1
ATOM 2323 C C . MET B 1 91 ? 0.749 -21.625 9.859 1 91.88 91 MET B C 1
ATOM 2325 O O . MET B 1 91 ? 1.336 -21.859 10.922 1 91.88 91 MET B O 1
ATOM 2329 N N . GLN B 1 92 ? -0.278 -22.312 9.438 1 90.38 92 GLN B N 1
ATOM 2330 C CA . GLN B 1 92 ? -0.833 -23.422 10.219 1 90.38 92 GLN B CA 1
ATOM 2331 C C . GLN B 1 92 ? 0.203 -24.516 10.43 1 90.38 92 GLN B C 1
ATOM 2333 O O . GLN B 1 92 ? 0.225 -25.172 11.477 1 90.38 92 GLN B O 1
ATOM 2338 N N . ASP B 1 93 ? 1.074 -24.719 9.469 1 91.56 93 ASP B N 1
ATOM 2339 C CA . ASP B 1 93 ? 2.068 -25.781 9.539 1 91.56 93 ASP B CA 1
ATOM 2340 C C . ASP B 1 93 ? 3.32 -25.312 10.281 1 91.56 93 ASP B C 1
ATOM 2342 O O . ASP B 1 93 ? 4.312 -26.047 10.359 1 91.56 93 ASP B O 1
ATOM 2346 N N . GLY B 1 94 ? 3.32 -24.141 10.719 1 89.94 94 GLY B N 1
ATOM 2347 C CA . GLY B 1 94 ? 4.434 -23.609 11.492 1 89.94 94 GLY B CA 1
ATOM 2348 C C . GLY B 1 94 ? 5.43 -22.844 10.648 1 89.94 94 GLY B C 1
ATOM 2349 O O . GLY B 1 94 ? 6.312 -22.156 11.188 1 89.94 94 GLY B O 1
ATOM 2350 N N . SER B 1 95 ? 5.254 -22.891 9.344 1 90.88 95 SER B N 1
ATOM 2351 C CA . SER B 1 95 ? 6.145 -22.125 8.484 1 90.88 95 SER B CA 1
ATOM 2352 C C . SER B 1 95 ? 5.871 -20.625 8.617 1 90.88 95 SER B C 1
ATOM 2354 O O . SER B 1 95 ? 4.812 -20.219 9.102 1 90.88 95 SER B O 1
ATOM 2356 N N . LYS B 1 96 ? 6.914 -19.859 8.258 1 94.5 96 LYS B N 1
ATOM 2357 C CA . LYS B 1 96 ? 6.805 -18.422 8.438 1 94.5 96 LYS B CA 1
ATOM 2358 C C . LYS B 1 96 ? 6.945 -17.688 7.113 1 94.5 96 LYS B C 1
ATOM 2360 O O . LYS B 1 96 ? 7.867 -17.969 6.34 1 94.5 96 LYS B O 1
ATOM 2365 N N . ASN B 1 97 ? 5.957 -16.875 6.887 1 95.81 97 ASN B N 1
ATOM 2366 C CA . ASN B 1 97 ? 6.055 -15.922 5.789 1 95.81 97 ASN B CA 1
ATOM 2367 C C . ASN B 1 97 ? 6.484 -14.547 6.285 1 95.81 97 ASN B C 1
ATOM 2369 O O . ASN B 1 97 ? 6.105 -14.125 7.379 1 95.81 97 ASN B O 1
ATOM 2373 N N . LEU B 1 98 ? 7.312 -13.945 5.496 1 98.06 98 LEU B N 1
ATOM 2374 C CA . LEU B 1 98 ? 7.633 -12.547 5.77 1 98.06 98 LEU B CA 1
ATOM 2375 C C . LEU B 1 98 ? 7.016 -11.625 4.719 1 98.06 98 LEU B C 1
ATOM 2377 O O . LEU B 1 98 ? 7.105 -11.898 3.521 1 98.06 98 LEU B O 1
ATOM 2381 N N . TRP B 1 99 ? 6.367 -10.648 5.176 1 98.62 99 TRP B N 1
ATOM 2382 C CA . TRP B 1 99 ? 5.762 -9.617 4.336 1 98.62 99 TRP B CA 1
ATOM 2383 C C . TRP B 1 99 ? 6.566 -8.32 4.391 1 98.62 99 TRP B C 1
ATOM 2385 O O . TRP B 1 99 ? 6.848 -7.805 5.477 1 98.62 99 TRP B O 1
ATOM 2395 N N . CYS B 1 100 ? 6.914 -7.824 3.268 1 98.5 100 CYS B N 1
ATOM 2396 C CA . CYS B 1 100 ? 7.652 -6.57 3.166 1 98.5 100 CYS B CA 1
ATOM 2397 C C . CYS B 1 100 ? 6.707 -5.379 3.188 1 98.5 100 CYS B C 1
ATOM 2399 O O . CYS B 1 100 ? 5.703 -5.363 2.477 1 98.5 100 CYS B O 1
ATOM 2401 N N . MET B 1 101 ? 7.004 -4.391 4.004 1 98.69 101 MET B N 1
ATOM 2402 C CA . MET B 1 101 ? 6.223 -3.164 4.102 1 98.69 101 MET B CA 1
ATOM 2403 C C . MET B 1 101 ? 7.074 -2.016 4.633 1 98.69 101 MET B C 1
ATOM 2405 O O . MET B 1 101 ? 8.234 -2.215 5 1 98.69 101 MET B O 1
ATOM 2409 N N . ALA B 1 102 ? 6.574 -0.819 4.543 1 98.75 102 ALA B N 1
ATOM 2410 C CA . ALA B 1 102 ? 7.195 0.374 5.109 1 98.75 102 ALA B CA 1
ATOM 2411 C C . ALA B 1 102 ? 6.141 1.34 5.645 1 98.75 102 ALA B C 1
ATOM 2413 O O . ALA B 1 102 ? 4.973 1.267 5.258 1 98.75 102 ALA B O 1
ATOM 2414 N N . TRP B 1 103 ? 6.543 2.158 6.52 1 98.88 103 TRP B N 1
ATOM 2415 C CA . TRP B 1 103 ? 5.684 3.209 7.055 1 98.88 103 TRP B CA 1
ATOM 2416 C C . TRP B 1 103 ? 6.246 4.59 6.73 1 98.88 103 TRP B C 1
ATOM 2418 O O . TRP B 1 103 ? 7.461 4.793 6.762 1 98.88 103 TRP B O 1
ATOM 2428 N N . MET B 1 104 ? 5.352 5.488 6.434 1 98.94 104 MET B N 1
ATOM 2429 C CA . MET B 1 104 ? 5.629 6.91 6.238 1 98.94 104 MET B CA 1
ATOM 2430 C C . MET B 1 104 ? 5.082 7.734 7.395 1 98.94 104 MET B C 1
ATOM 2432 O O . MET B 1 104 ? 3.961 7.512 7.852 1 98.94 104 MET B O 1
ATOM 2436 N N . ALA B 1 105 ? 5.883 8.602 7.891 1 98.94 105 ALA B N 1
ATOM 2437 C CA . ALA B 1 105 ? 5.465 9.578 8.898 1 98.94 105 ALA B CA 1
ATOM 2438 C C . ALA B 1 105 ? 5.711 11 8.414 1 98.94 105 ALA B C 1
ATOM 2440 O O . ALA B 1 105 ? 6.805 11.328 7.941 1 98.94 105 ALA B O 1
ATOM 2441 N N . ILE B 1 106 ? 4.699 11.828 8.508 1 98.88 106 ILE B N 1
ATOM 2442 C CA . ILE B 1 106 ? 4.816 13.227 8.086 1 98.88 106 ILE B CA 1
ATOM 2443 C C . ILE B 1 106 ? 4.395 14.141 9.234 1 98.88 106 ILE B C 1
ATOM 2445 O O . ILE B 1 106 ? 3.346 13.93 9.852 1 98.88 106 ILE B O 1
ATOM 2449 N N . LEU B 1 107 ? 5.238 14.992 9.555 1 98.44 107 LEU B N 1
ATOM 2450 C CA . LEU B 1 107 ? 4.969 16.078 10.492 1 98.44 107 LEU B CA 1
ATOM 2451 C C . LEU B 1 107 ? 4.844 17.406 9.758 1 98.44 107 LEU B C 1
ATOM 2453 O O . LEU B 1 107 ? 5.738 17.797 9 1 98.44 107 LEU B O 1
ATOM 2457 N N . GLY B 1 108 ? 3.74 18.078 9.805 1 97.5 108 GLY B N 1
ATOM 2458 C CA . GLY B 1 108 ? 3.469 19.391 9.25 1 97.5 108 GLY B CA 1
ATOM 2459 C C . GLY B 1 108 ? 2.584 20.234 10.141 1 97.5 108 GLY B C 1
ATOM 2460 O O . GLY B 1 108 ? 2.566 20.062 11.359 1 97.5 108 GLY B O 1
ATOM 2461 N N . SER B 1 109 ? 2.025 21.266 9.531 1 95.56 109 SER B N 1
ATOM 2462 C CA . SER B 1 109 ? 1.12 22.141 10.258 1 95.56 109 SER B CA 1
ATOM 2463 C C . SER B 1 109 ? -0.053 22.578 9.391 1 95.56 109 SER B C 1
ATOM 2465 O O . SER B 1 109 ? -0.293 21.984 8.328 1 95.56 109 SER B O 1
ATOM 2467 N N . GLN B 1 110 ? -0.873 23.453 9.906 1 93.44 110 GLN B N 1
ATOM 2468 C CA . GLN B 1 110 ? -1.974 24 9.125 1 93.44 110 GLN B CA 1
ATOM 2469 C C . GLN B 1 110 ? -1.638 25.406 8.609 1 93.44 110 GLN B C 1
ATOM 2471 O O . GLN B 1 110 ? -2.537 26.203 8.328 1 93.44 110 GLN B O 1
ATOM 2476 N N . SER B 1 111 ? -0.367 25.688 8.578 1 91.88 111 SER B N 1
ATOM 2477 C CA . SER B 1 111 ? 0.041 27 8.055 1 91.88 111 SER B CA 1
ATOM 2478 C C . SER B 1 111 ? -0.375 27.156 6.594 1 91.88 111 SER B C 1
ATOM 2480 O O . SER B 1 111 ? -0.703 26.172 5.922 1 91.88 111 SER B O 1
ATOM 2482 N N . GLU B 1 112 ? -0.326 28.359 6.102 1 88.5 112 GLU B N 1
ATOM 2483 C CA . GLU B 1 112 ? -0.671 28.656 4.715 1 88.5 112 GLU B CA 1
ATOM 2484 C C . GLU B 1 112 ? 0.21 27.875 3.748 1 88.5 112 GLU B C 1
ATOM 2486 O O . GLU B 1 112 ? -0.277 27.344 2.746 1 88.5 112 GLU B O 1
ATOM 2491 N N . LYS B 1 113 ? 1.415 27.766 4.062 1 91.31 113 LYS B N 1
ATOM 2492 C CA . LYS B 1 113 ? 2.352 27.062 3.195 1 91.31 113 LYS B CA 1
ATOM 2493 C C . LYS B 1 113 ? 2.047 25.562 3.16 1 91.31 113 LYS B C 1
ATOM 2495 O O . LYS B 1 113 ? 2.053 24.953 2.092 1 91.31 113 LYS B O 1
ATOM 2500 N N . CYS B 1 114 ? 1.69 25.031 4.285 1 93.88 114 CYS B N 1
ATOM 2501 C CA . CYS B 1 114 ? 1.426 23.609 4.371 1 93.88 114 CYS B CA 1
ATOM 2502 C C . CYS B 1 114 ? 0.103 23.25 3.699 1 93.88 114 CYS B C 1
ATOM 2504 O O . CYS B 1 114 ? -0.153 22.078 3.395 1 93.88 114 CYS B O 1
ATOM 2506 N N . THR B 1 115 ? -0.718 24.266 3.459 1 90.5 115 THR B N 1
ATOM 2507 C CA . THR B 1 115 ? -2.031 23.953 2.9 1 90.5 115 THR B CA 1
ATOM 2508 C C . THR B 1 115 ? -2.145 24.484 1.47 1 90.5 115 THR B C 1
ATOM 2510 O O . THR B 1 115 ? -3.246 24.609 0.935 1 90.5 115 THR B O 1
ATOM 2513 N N . LEU B 1 116 ? -1.024 24.75 0.844 1 90.06 116 LEU B N 1
ATOM 2514 C CA . LEU B 1 116 ? -0.981 25.25 -0.523 1 90.06 116 LEU B CA 1
ATOM 2515 C C . LEU B 1 116 ? -1.529 24.219 -1.503 1 90.06 116 LEU B C 1
ATOM 2517 O O . LEU B 1 116 ? -1.99 24.578 -2.59 1 90.06 116 LEU B O 1
ATOM 2521 N N . GLY B 1 117 ? -1.489 22.938 -1.121 1 89.88 117 GLY B N 1
ATOM 2522 C CA . GLY B 1 117 ? -1.909 21.875 -2.016 1 89.88 117 GLY B CA 1
ATOM 2523 C C . GLY B 1 117 ? -3.35 21.453 -1.806 1 89.88 117 GLY B C 1
ATOM 2524 O O . GLY B 1 117 ? -3.797 20.453 -2.371 1 89.88 117 GLY B O 1
ATOM 2525 N N . ARG B 1 118 ? -4.074 22.219 -1.071 1 91.31 118 ARG B N 1
ATOM 2526 C CA . ARG B 1 118 ? -5.441 21.844 -0.744 1 91.31 118 ARG B CA 1
ATOM 2527 C C . ARG B 1 118 ? -6.297 21.719 -2.002 1 91.31 118 ARG B C 1
ATOM 2529 O O . ARG B 1 118 ? -6.102 22.469 -2.959 1 91.31 118 ARG B O 1
ATOM 2536 N N . ALA B 1 119 ? -7.234 20.75 -1.949 1 90.31 119 ALA B N 1
ATOM 2537 C CA . ALA B 1 119 ? -8.148 20.531 -3.066 1 90.31 119 ALA B CA 1
ATOM 2538 C C . ALA B 1 119 ? -8.953 21.797 -3.359 1 90.31 119 ALA B C 1
ATOM 2540 O O . ALA B 1 119 ? -9.25 22.578 -2.453 1 90.31 119 ALA B O 1
ATOM 2541 N N . ALA B 1 120 ? -9.258 21.938 -4.625 1 83.06 120 ALA B N 1
ATOM 2542 C CA . ALA B 1 120 ? -9.961 23.141 -5.059 1 83.06 120 ALA B CA 1
ATOM 2543 C C . ALA B 1 120 ? -11.312 23.266 -4.367 1 83.06 120 ALA B C 1
ATOM 2545 O O . ALA B 1 120 ? -11.773 24.375 -4.078 1 83.06 120 ALA B O 1
ATOM 2546 N N . ASP B 1 121 ? -11.891 22.109 -4.035 1 84.69 121 ASP B N 1
ATOM 2547 C CA . ASP B 1 121 ? -13.234 22.125 -3.459 1 84.69 121 ASP B CA 1
ATOM 2548 C C . ASP B 1 121 ? -13.18 22.094 -1.934 1 84.69 121 ASP B C 1
ATOM 2550 O O . ASP B 1 121 ? -14.211 21.969 -1.271 1 84.69 121 ASP B O 1
ATOM 2554 N N . GLU B 1 122 ? -11.969 22.219 -1.426 1 85.81 122 GLU B N 1
ATOM 2555 C CA . GLU B 1 122 ? -11.789 22.359 0.017 1 85.81 122 GLU B CA 1
ATOM 2556 C C . GLU B 1 122 ? -12.398 23.656 0.524 1 85.81 122 GLU B C 1
ATOM 2558 O O . GLU B 1 122 ? -12.188 24.719 -0.07 1 85.81 122 GLU B O 1
ATOM 2563 N N . PRO B 1 123 ? -13.227 23.469 1.582 1 78.5 123 PRO B N 1
ATOM 2564 C CA . PRO B 1 123 ? -13.867 24.688 2.066 1 78.5 123 PRO B CA 1
ATOM 2565 C C . PRO B 1 123 ? -12.867 25.766 2.473 1 78.5 123 PRO B C 1
ATOM 2567 O O . PRO B 1 123 ? -11.828 25.453 3.07 1 78.5 123 PRO B O 1
ATOM 2570 N N . SER B 1 124 ? -13.047 26.969 1.95 1 66.38 124 SER B N 1
ATOM 2571 C CA . SER B 1 124 ? -12.195 28.094 2.303 1 66.38 124 SER B CA 1
ATOM 2572 C C . SER B 1 124 ? -12.516 28.609 3.703 1 66.38 124 SER B C 1
ATOM 2574 O O . SER B 1 124 ? -11.656 29.188 4.375 1 66.38 124 SER B O 1
ATOM 2576 N N . ASN B 1 125 ? -13.797 28.406 4.035 1 59.16 125 ASN B N 1
ATOM 2577 C CA . ASN B 1 125 ? -14.273 29 5.281 1 59.16 125 ASN B CA 1
ATOM 2578 C C . ASN B 1 125 ? -13.789 28.219 6.496 1 59.16 125 ASN B C 1
ATOM 2580 O O . ASN B 1 125 ? -14.461 27.281 6.949 1 59.16 125 ASN B O 1
ATOM 2584 N N . ARG B 1 126 ? -12.547 28.156 6.602 1 60.88 126 ARG B N 1
ATOM 2585 C CA . ARG B 1 126 ? -12.047 27.547 7.836 1 60.88 126 ARG B CA 1
ATOM 2586 C C . ARG B 1 126 ? -12.25 28.484 9.023 1 60.88 126 ARG B C 1
ATOM 2588 O O . ARG B 1 126 ? -12.258 29.703 8.867 1 60.88 126 ARG B O 1
ATOM 2595 N N . THR B 1 127 ? -12.844 27.922 10.008 1 63.97 127 THR B N 1
ATOM 2596 C CA . THR B 1 127 ? -12.906 28.688 11.25 1 63.97 127 THR B CA 1
ATOM 2597 C C . THR B 1 127 ? -11.633 29.5 11.453 1 63.97 127 THR B C 1
ATOM 2599 O O . THR B 1 127 ? -10.523 28.984 11.281 1 63.97 127 THR B O 1
ATOM 2602 N N . PRO B 1 128 ? -11.844 30.812 11.586 1 73.38 128 PRO B N 1
ATOM 2603 C CA . PRO B 1 128 ? -10.656 31.594 11.914 1 73.38 128 PRO B CA 1
ATOM 2604 C C . PRO B 1 128 ? -9.805 30.953 13.008 1 73.38 128 PRO B C 1
ATOM 2606 O O . PRO B 1 128 ? -10.336 30.5 14.016 1 73.38 128 PRO B O 1
ATOM 2609 N N . MET B 1 129 ? -8.602 30.656 12.703 1 83.75 129 MET B N 1
ATOM 2610 C CA . MET B 1 129 ? -7.664 30.062 13.656 1 83.75 129 MET B CA 1
ATOM 2611 C C . MET B 1 129 ? -6.527 31.031 13.977 1 83.75 129 MET B C 1
ATOM 2613 O O . MET B 1 129 ? -6.082 31.781 13.109 1 83.75 129 MET B O 1
ATOM 2617 N N . LYS B 1 130 ? -6.262 31 15.297 1 90 130 LYS B N 1
ATOM 2618 C CA . LYS B 1 130 ? -5.086 31.781 15.688 1 90 130 LYS B CA 1
ATOM 2619 C C . LYS B 1 130 ? -3.828 31.234 15.016 1 90 130 LYS B C 1
ATOM 2621 O O . LYS B 1 130 ? -3.76 30.047 14.68 1 90 130 LYS B O 1
ATOM 2626 N N . GLU B 1 131 ? -2.928 32.094 14.727 1 88.25 131 GLU B N 1
ATOM 2627 C CA . GLU B 1 131 ? -1.68 31.719 14.07 1 88.25 131 GLU B CA 1
ATOM 2628 C C . GLU B 1 131 ? -0.979 30.578 14.812 1 88.25 131 GLU B C 1
ATOM 2630 O O . GLU B 1 131 ? -0.406 29.688 14.188 1 88.25 131 GLU B O 1
ATOM 2635 N N . GLU B 1 132 ? -1.035 30.625 16.078 1 89.12 132 GLU B N 1
ATOM 2636 C CA . GLU B 1 132 ? -0.414 29.594 16.906 1 89.12 132 GLU B CA 1
ATOM 2637 C C . GLU B 1 132 ? -1.066 28.234 16.688 1 89.12 132 GLU B C 1
ATOM 2639 O O . GLU B 1 132 ? -0.391 27.203 16.719 1 89.12 132 GLU B O 1
ATOM 2644 N N . ASP B 1 133 ? -2.369 28.25 16.438 1 89.88 133 ASP B N 1
ATOM 2645 C CA . ASP B 1 133 ? -3.104 27.016 16.172 1 89.88 133 ASP B CA 1
ATOM 2646 C C . ASP B 1 133 ? -2.781 26.453 14.789 1 89.88 133 ASP B C 1
ATOM 2648 O O . ASP B 1 133 ? -2.672 25.234 14.617 1 89.88 133 ASP B O 1
ATOM 2652 N N . LYS B 1 134 ? -2.574 27.375 13.906 1 90.56 134 LYS B N 1
ATOM 2653 C CA . LYS B 1 134 ? -2.191 26.984 12.555 1 90.56 134 LYS B CA 1
ATOM 2654 C C . LYS B 1 134 ? -0.794 26.375 12.539 1 90.56 134 LYS B C 1
ATOM 2656 O O . LYS B 1 134 ? -0.511 25.484 11.727 1 90.56 134 LYS B O 1
ATOM 2661 N N . ALA B 1 135 ? -0.035 26.844 13.445 1 91 135 ALA B N 1
ATOM 2662 C CA . ALA B 1 135 ? 1.366 26.438 13.461 1 91 135 ALA B CA 1
ATOM 2663 C C . ALA B 1 135 ? 1.554 25.156 14.266 1 91 135 ALA B C 1
ATOM 2665 O O . ALA B 1 135 ? 2.629 24.547 14.242 1 91 135 ALA B O 1
ATOM 2666 N N . ALA B 1 136 ? 0.562 24.719 14.992 1 93.44 136 ALA B N 1
ATOM 2667 C CA . ALA B 1 136 ? 0.662 23.516 15.82 1 93.44 136 ALA B CA 1
ATOM 2668 C C . ALA B 1 136 ? 0.994 22.297 14.969 1 93.44 136 ALA B C 1
ATOM 2670 O O . ALA B 1 136 ? 0.409 22.094 13.906 1 93.44 136 ALA B O 1
ATOM 2671 N N . PRO B 1 137 ? 1.934 21.469 15.453 1 94.56 137 PRO B N 1
ATOM 2672 C CA . PRO B 1 137 ? 2.35 20.297 14.688 1 94.56 137 PRO B CA 1
ATOM 2673 C C . PRO B 1 137 ? 1.228 19.266 14.516 1 94.56 137 PRO B C 1
ATOM 2675 O O . PRO B 1 137 ? 0.457 19.031 15.453 1 94.56 137 PRO B O 1
ATOM 2678 N N . LYS B 1 138 ? 1.105 18.766 13.297 1 97.06 138 LYS B N 1
ATOM 2679 C CA . LYS B 1 138 ? 0.16 17.719 12.953 1 97.06 138 LYS B CA 1
ATOM 2680 C C . LYS B 1 138 ? 0.879 16.5 12.359 1 97.06 138 LYS B C 1
ATOM 2682 O O . LYS B 1 138 ? 1.793 16.656 11.547 1 97.06 138 LYS B O 1
ATOM 2687 N N . TRP B 1 139 ? 0.42 15.289 12.812 1 98 139 TRP B N 1
ATOM 2688 C CA . TRP B 1 139 ? 1.0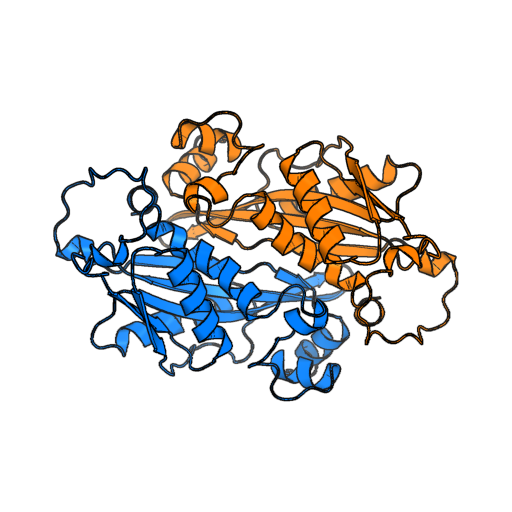23 14.047 12.336 1 98 139 TRP B CA 1
ATOM 2689 C C . TRP B 1 139 ? 0.119 13.352 11.328 1 98 139 TRP B C 1
ATOM 2691 O O . TRP B 1 139 ? -1.107 13.398 11.445 1 98 139 TRP B O 1
ATOM 2701 N N . SER B 1 140 ? 0.721 12.727 10.406 1 98.62 140 SER B N 1
ATOM 2702 C CA . SER B 1 140 ? 0.035 11.789 9.516 1 98.62 140 SER B CA 1
ATOM 2703 C C . SER B 1 140 ? 0.93 10.609 9.164 1 98.62 140 SER B C 1
ATOM 2705 O O . SER B 1 140 ? 2.154 10.742 9.109 1 98.62 140 SER B O 1
ATOM 2707 N N . PHE B 1 141 ? 0.292 9.523 8.914 1 98.75 141 PHE B N 1
ATOM 2708 C CA . PHE B 1 141 ? 0.995 8.281 8.609 1 98.75 141 PHE B CA 1
ATOM 2709 C C . PHE B 1 141 ? 0.335 7.551 7.449 1 98.75 141 PHE B C 1
ATOM 2711 O O . PHE B 1 141 ? -0.829 7.801 7.133 1 98.75 141 PHE B O 1
ATOM 2718 N N . SER B 1 142 ? 1.024 6.727 6.844 1 98.88 142 SER B N 1
ATOM 2719 C CA . SER B 1 142 ? 0.526 5.75 5.879 1 98.88 142 SER B CA 1
ATOM 2720 C C . SER B 1 142 ? 1.437 4.527 5.809 1 98.88 142 SER B C 1
ATOM 2722 O O . SER B 1 142 ? 2.604 4.594 6.203 1 98.88 142 SER B O 1
ATOM 2724 N N . LYS B 1 143 ? 0.886 3.477 5.453 1 98.88 143 LYS B N 1
ATOM 2725 C CA . LYS B 1 143 ? 1.621 2.23 5.262 1 98.88 143 LYS B CA 1
ATOM 2726 C C . LYS B 1 143 ? 1.657 1.838 3.787 1 98.88 143 LYS B C 1
ATOM 2728 O O . LYS B 1 143 ? 0.655 1.964 3.08 1 98.88 143 LYS B O 1
ATOM 2733 N N . THR B 1 144 ? 2.777 1.353 3.312 1 98.88 144 THR B N 1
ATOM 2734 C CA . THR B 1 144 ? 2.879 0.872 1.938 1 98.88 144 THR B CA 1
ATOM 2735 C C . THR B 1 144 ? 2.047 -0.394 1.746 1 98.88 144 THR B C 1
ATOM 2737 O O . THR B 1 144 ? 1.626 -1.021 2.721 1 98.88 144 THR B O 1
ATOM 2740 N N . SER B 1 145 ? 1.818 -0.658 0.45 1 98.81 145 SER B N 1
ATOM 2741 C CA . SER B 1 145 ? 1.377 -2.014 0.137 1 98.81 145 SER B CA 1
ATOM 2742 C C . SER B 1 145 ? 2.346 -3.053 0.69 1 98.81 145 SER B C 1
ATOM 2744 O O . SER B 1 145 ? 3.518 -2.752 0.929 1 98.81 145 SER B O 1
ATOM 2746 N N . ALA B 1 146 ? 1.842 -4.176 0.962 1 98.81 146 ALA B N 1
ATOM 2747 C CA . ALA B 1 146 ? 2.658 -5.273 1.476 1 98.81 146 ALA B CA 1
ATOM 2748 C C . ALA B 1 146 ? 2.643 -6.465 0.521 1 98.81 146 ALA B C 1
ATOM 2750 O O . ALA B 1 146 ? 1.616 -6.762 -0.093 1 98.81 146 ALA B O 1
ATOM 2751 N N . PHE B 1 147 ? 3.764 -7.102 0.348 1 98.69 147 PHE B N 1
ATOM 2752 C CA . PHE B 1 147 ? 3.883 -8.297 -0.472 1 98.69 147 PHE B CA 1
ATOM 2753 C C . PHE B 1 147 ? 4.781 -9.328 0.202 1 98.69 147 PHE B C 1
ATOM 2755 O O . PHE B 1 147 ? 5.641 -8.977 1.009 1 98.69 147 PHE B O 1
ATOM 2762 N N . ARG B 1 148 ? 4.559 -10.562 -0.112 1 98.06 148 ARG B N 1
ATOM 2763 C CA . ARG B 1 148 ? 5.301 -11.664 0.5 1 98.0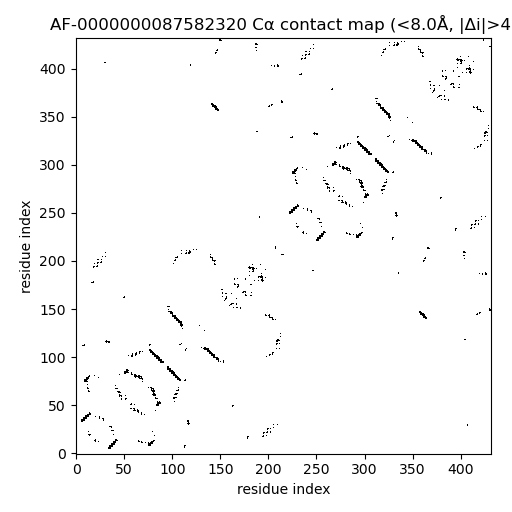6 148 ARG B CA 1
ATOM 2764 C C . ARG B 1 148 ? 6.691 -11.797 -0.115 1 98.06 148 ARG B C 1
ATOM 2766 O O . ARG B 1 148 ? 6.844 -11.727 -1.336 1 98.06 148 ARG B O 1
ATOM 2773 N N . LEU B 1 149 ? 7.652 -11.961 0.744 1 97.94 149 LEU B N 1
ATOM 2774 C CA . LEU B 1 149 ? 9.016 -12.219 0.282 1 97.94 149 LEU B CA 1
ATOM 2775 C C . LEU B 1 149 ? 9.18 -13.68 -0.138 1 97.94 149 LEU B C 1
ATOM 2777 O O . LEU B 1 149 ? 8.5 -14.562 0.387 1 97.94 149 LEU B O 1
ATOM 2781 N N . PRO B 1 150 ? 10.125 -13.898 -1.104 1 96.62 150 PRO B N 1
ATOM 2782 C CA . PRO B 1 150 ? 10.461 -15.289 -1.384 1 96.62 150 PRO B CA 1
ATOM 2783 C C . PRO B 1 150 ? 10.93 -16.047 -0.141 1 96.62 150 PRO B C 1
ATOM 2785 O O . PRO B 1 150 ? 11.625 -15.477 0.705 1 96.62 150 PRO B O 1
ATOM 2788 N N . PRO B 1 151 ? 10.562 -17.328 -0.074 1 94.88 151 PRO B N 1
ATOM 2789 C CA . PRO B 1 151 ? 10.953 -18.125 1.086 1 94.88 151 PRO B CA 1
ATOM 2790 C C . PRO B 1 151 ? 12.461 -18.094 1.349 1 94.88 151 PRO B C 1
ATOM 2792 O O . PRO B 1 151 ? 12.891 -18.047 2.504 1 94.88 151 PRO B O 1
ATOM 2795 N N . ALA B 1 152 ? 13.281 -18.078 0.318 1 93.12 152 ALA B N 1
ATOM 2796 C CA . ALA B 1 152 ? 14.734 -18.062 0.488 1 93.12 152 ALA B CA 1
ATOM 2797 C C . ALA B 1 152 ? 15.195 -16.797 1.197 1 93.12 152 ALA B C 1
ATOM 2799 O O . ALA B 1 152 ? 16.078 -16.828 2.049 1 93.12 152 ALA B O 1
ATOM 2800 N N . LEU B 1 153 ? 14.578 -15.68 0.852 1 94.62 153 LEU B N 1
ATOM 2801 C CA . LEU B 1 153 ? 14.898 -14.422 1.517 1 94.62 153 LEU B CA 1
ATOM 2802 C C . LEU B 1 153 ? 14.438 -14.445 2.971 1 94.62 153 LEU B C 1
ATOM 2804 O O . LEU B 1 153 ? 15.172 -14.039 3.867 1 94.62 153 LEU B O 1
ATOM 2808 N N . ALA B 1 154 ? 13.242 -14.914 3.143 1 95.88 154 ALA B N 1
ATOM 2809 C CA . ALA B 1 154 ? 12.695 -15.008 4.492 1 95.88 154 ALA B CA 1
ATOM 2810 C C . ALA B 1 154 ? 13.586 -15.867 5.387 1 95.88 154 ALA B C 1
ATOM 2812 O O . ALA B 1 154 ? 13.828 -15.523 6.547 1 95.88 154 ALA B O 1
ATOM 2813 N N . HIS B 1 155 ? 14.062 -16.922 4.852 1 94.31 155 HIS B N 1
ATOM 2814 C CA . HIS B 1 155 ? 14.93 -17.828 5.598 1 94.31 155 HIS B CA 1
ATOM 2815 C C . HIS B 1 155 ? 16.203 -17.125 6.039 1 94.31 155 HIS B C 1
ATOM 2817 O O . HIS B 1 155 ? 16.625 -17.266 7.191 1 94.31 155 HIS B O 1
ATOM 2823 N N . LEU B 1 156 ? 16.812 -16.375 5.145 1 94.56 156 LEU B N 1
ATOM 2824 C CA . LEU B 1 156 ? 18.062 -15.664 5.465 1 94.56 156 LEU B CA 1
ATOM 2825 C C . LEU B 1 156 ? 17.828 -14.641 6.57 1 94.56 156 LEU B C 1
ATOM 2827 O O . LEU B 1 156 ? 18.656 -14.5 7.477 1 94.56 156 LEU B O 1
ATOM 2831 N N . VAL B 1 157 ? 16.703 -13.977 6.531 1 95.69 157 VAL B N 1
ATOM 2832 C CA . VAL B 1 157 ? 16.375 -12.953 7.527 1 95.69 157 VAL B CA 1
ATOM 2833 C C . VAL B 1 157 ? 16.109 -13.625 8.875 1 95.69 157 VAL B C 1
ATOM 2835 O O . VAL B 1 157 ? 16.641 -13.195 9.906 1 95.69 157 VAL B O 1
ATOM 2838 N N . LEU B 1 158 ? 15.328 -14.688 8.852 1 94.94 158 LEU B N 1
ATOM 2839 C CA . LEU B 1 158 ? 14.844 -15.289 10.094 1 94.94 158 LEU B CA 1
ATOM 2840 C C . LEU B 1 158 ? 15.922 -16.172 10.727 1 94.94 158 LEU B C 1
ATOM 2842 O O . LEU B 1 158 ? 16.062 -16.203 11.953 1 94.94 158 LEU B O 1
ATOM 2846 N N . GLU B 1 159 ? 16.625 -16.859 9.961 1 93.5 159 GLU B N 1
ATOM 2847 C CA . GLU B 1 159 ? 17.547 -17.859 10.484 1 93.5 159 GLU B CA 1
ATOM 2848 C C . GLU B 1 159 ? 18.953 -17.281 10.648 1 93.5 159 GLU B C 1
ATOM 2850 O O . GLU B 1 159 ? 19.672 -17.656 11.578 1 93.5 159 GLU B O 1
ATOM 2855 N N . ARG B 1 160 ? 19.312 -16.391 9.805 1 93.12 160 ARG B N 1
ATOM 2856 C CA . ARG B 1 160 ? 20.672 -15.875 9.875 1 93.12 160 ARG B CA 1
ATOM 2857 C C . ARG B 1 160 ? 20.688 -14.461 10.438 1 93.12 160 ARG B C 1
ATOM 2859 O O . ARG B 1 160 ? 21.75 -13.875 10.633 1 93.12 160 ARG B O 1
ATOM 2866 N N . GLY B 1 161 ? 19.562 -13.844 10.578 1 91.81 161 GLY B N 1
ATOM 2867 C CA . GLY B 1 161 ? 19.469 -12.531 11.188 1 91.81 161 GLY B CA 1
ATOM 2868 C C . GLY B 1 161 ? 19.922 -11.414 10.258 1 91.81 161 GLY B C 1
ATOM 2869 O O . GLY B 1 161 ? 20.312 -10.344 10.711 1 91.81 161 GLY B O 1
ATOM 2870 N N . LEU B 1 162 ? 19.875 -11.633 9.039 1 91.75 162 LEU B N 1
ATOM 2871 C CA . LEU B 1 162 ? 20.297 -10.617 8.078 1 91.75 162 LEU B CA 1
ATOM 2872 C C . LEU B 1 162 ? 19.203 -9.57 7.891 1 91.75 162 LEU B C 1
ATOM 2874 O O . LEU B 1 162 ? 18.016 -9.891 7.875 1 91.75 162 LEU B O 1
ATOM 2878 N N . GLU B 1 163 ? 19.688 -8.359 7.695 1 93.25 163 GLU B N 1
ATOM 2879 C CA . GLU B 1 163 ? 18.766 -7.34 7.195 1 93.25 163 GLU B CA 1
ATOM 2880 C C . GLU B 1 163 ? 18.312 -7.648 5.77 1 93.25 163 GLU B C 1
ATOM 2882 O O . GLU B 1 163 ? 19.078 -8.211 4.984 1 93.25 163 GLU B O 1
ATOM 2887 N N . LEU B 1 164 ? 17.125 -7.27 5.43 1 92.56 164 LEU B N 1
ATOM 2888 C CA . LEU B 1 164 ? 16.562 -7.59 4.121 1 92.56 164 LEU B CA 1
ATOM 2889 C C . LEU B 1 164 ? 17.5 -7.133 3.006 1 92.56 164 LEU B C 1
ATOM 2891 O O . LEU B 1 164 ? 17.703 -7.855 2.029 1 92.56 164 LEU B O 1
ATOM 2895 N N . GLY B 1 165 ? 18 -5.895 3.117 1 88.25 165 GLY B N 1
ATOM 2896 C CA . GLY B 1 165 ? 18.922 -5.402 2.102 1 88.25 165 GLY B CA 1
ATOM 2897 C C . GLY B 1 165 ? 20.109 -6.324 1.875 1 88.25 165 GLY B C 1
ATOM 2898 O O . GLY B 1 165 ? 20.516 -6.555 0.734 1 88.25 165 GLY B O 1
ATOM 2899 N N . HIS B 1 166 ? 20.656 -6.867 2.92 1 88.94 166 HIS B N 1
ATOM 2900 C CA . HIS B 1 166 ? 21.797 -7.785 2.826 1 88.94 166 HIS B CA 1
ATOM 2901 C C . HIS B 1 166 ? 21.359 -9.133 2.264 1 88.94 166 HIS B C 1
ATOM 2903 O O . HIS B 1 166 ? 22.078 -9.734 1.457 1 88.94 166 HIS B O 1
ATOM 2909 N N . ALA B 1 167 ? 20.203 -9.633 2.764 1 88.88 167 ALA B N 1
ATOM 2910 C CA . ALA B 1 167 ? 19.672 -10.875 2.227 1 88.88 167 ALA B CA 1
ATOM 2911 C C . ALA B 1 167 ? 19.422 -10.766 0.723 1 88.88 167 ALA B C 1
ATOM 2913 O O . ALA B 1 167 ? 19.734 -11.688 -0.031 1 88.88 167 ALA B O 1
ATOM 2914 N N . ASP B 1 168 ? 18.828 -9.688 0.342 1 87.69 168 ASP B N 1
ATOM 2915 C CA . ASP B 1 168 ? 18.578 -9.375 -1.062 1 87.69 168 ASP B CA 1
ATOM 2916 C C . ASP B 1 168 ? 19.875 -9.422 -1.868 1 87.69 168 ASP B C 1
ATOM 2918 O O . ASP B 1 168 ? 19.938 -10.062 -2.924 1 87.69 168 ASP B O 1
ATOM 2922 N N . ASP B 1 169 ? 20.969 -8.852 -1.405 1 84.88 169 ASP B N 1
ATOM 2923 C CA . ASP B 1 169 ? 22.266 -8.828 -2.068 1 84.88 169 ASP B CA 1
ATOM 2924 C C . ASP B 1 169 ? 22.812 -10.242 -2.242 1 84.88 169 ASP B C 1
ATOM 2926 O O . ASP B 1 169 ? 23.391 -10.562 -3.279 1 84.88 169 ASP B O 1
ATOM 2930 N N . GLU B 1 170 ? 22.578 -11.023 -1.259 1 85.38 170 GLU B N 1
ATOM 2931 C CA . GLU B 1 170 ? 23.078 -12.398 -1.309 1 85.38 170 GLU B CA 1
ATOM 2932 C C . GLU B 1 170 ? 22.297 -13.234 -2.32 1 85.38 170 GLU B C 1
ATOM 2934 O O . GLU B 1 170 ? 22.891 -13.945 -3.131 1 85.38 170 GLU B O 1
ATOM 2939 N N . VAL B 1 171 ? 20.984 -13.109 -2.309 1 83.81 171 VAL B N 1
ATOM 2940 C CA . VAL B 1 171 ? 20.125 -13.961 -3.131 1 83.81 171 VAL B CA 1
ATOM 2941 C C . VAL B 1 171 ? 20.203 -13.508 -4.59 1 83.81 171 VAL B C 1
ATOM 2943 O O . VAL B 1 171 ? 20.25 -14.344 -5.5 1 83.81 171 VAL B O 1
ATOM 2946 N N . PHE B 1 172 ? 20.25 -12.266 -4.828 1 82.75 172 PHE B N 1
ATOM 2947 C CA . PHE B 1 172 ? 20.172 -11.758 -6.191 1 82.75 172 PHE B CA 1
ATOM 2948 C C . PHE B 1 172 ? 21.531 -11.344 -6.703 1 82.75 172 PHE B C 1
ATOM 2950 O O . PHE B 1 172 ? 21.656 -10.766 -7.785 1 82.75 172 PHE B O 1
ATOM 2957 N N . LYS B 1 173 ? 22.578 -11.641 -5.945 1 78.94 173 LYS B N 1
ATOM 2958 C CA . LYS B 1 173 ? 23.953 -11.344 -6.312 1 78.94 173 LYS B CA 1
ATOM 2959 C C . LYS B 1 173 ? 24.109 -9.883 -6.738 1 78.94 173 LYS B C 1
ATOM 2961 O O . LYS B 1 173 ? 24.641 -9.602 -7.809 1 78.94 173 LYS B O 1
ATOM 2966 N N . ARG B 1 174 ? 23.625 -9.109 -5.957 1 77.5 174 ARG B N 1
ATOM 2967 C CA . ARG B 1 174 ? 23.672 -7.664 -6.156 1 77.5 174 ARG B CA 1
ATOM 2968 C C . ARG B 1 174 ? 24.5 -6.988 -5.062 1 77.5 174 ARG B C 1
ATOM 2970 O O . ARG B 1 174 ? 24.953 -7.648 -4.125 1 77.5 174 ARG B O 1
ATOM 2977 N N . VAL B 1 175 ? 24.859 -5.688 -5.414 1 69.69 175 VAL B N 1
ATOM 2978 C CA . VAL B 1 175 ? 25.609 -4.875 -4.449 1 69.69 175 VAL B CA 1
ATOM 2979 C C . VAL B 1 175 ? 24.797 -3.631 -4.098 1 69.69 175 VAL B C 1
ATOM 2981 O O . VAL B 1 175 ? 24.234 -2.971 -4.98 1 69.69 175 VAL B O 1
ATOM 2984 N N . ASN B 1 176 ? 24.625 -3.262 -2.883 1 68.56 176 ASN B N 1
ATOM 2985 C CA . ASN B 1 176 ? 24.031 -2.064 -2.309 1 68.56 176 ASN B CA 1
ATOM 2986 C C . ASN B 1 176 ? 22.594 -1.877 -2.783 1 68.56 176 ASN B C 1
ATOM 2988 O O . ASN B 1 176 ? 22.219 -0.788 -3.219 1 68.56 176 ASN B O 1
ATOM 2992 N N . SER B 1 177 ? 21.797 -2.908 -2.775 1 73.38 177 SER B N 1
ATOM 2993 C CA . SER B 1 177 ? 20.406 -2.877 -3.219 1 73.38 177 SER B CA 1
ATOM 2994 C C . SER B 1 177 ? 19.578 -1.907 -2.381 1 73.38 177 SER B C 1
ATOM 2996 O O . SER B 1 177 ? 18.562 -1.393 -2.844 1 73.38 177 SER B O 1
ATOM 2998 N N . LYS B 1 178 ? 20 -1.562 -1.254 1 72.69 178 LYS B N 1
ATOM 2999 C CA . LYS B 1 178 ? 19.281 -0.678 -0.344 1 72.69 178 LYS B CA 1
ATOM 3000 C C . LYS B 1 178 ? 19.203 0.741 -0.9 1 72.69 178 LYS B C 1
ATOM 3002 O O . LYS B 1 178 ? 18.344 1.522 -0.507 1 72.69 178 LYS B O 1
ATOM 3007 N N . GLN B 1 179 ? 20.016 1.046 -1.796 1 74.62 179 GLN B N 1
ATOM 3008 C CA . GLN B 1 179 ? 20.016 2.377 -2.393 1 74.62 179 GLN B CA 1
ATOM 3009 C C . GLN B 1 179 ? 19.656 2.316 -3.875 1 74.62 179 GLN B C 1
ATOM 3011 O O . GLN B 1 179 ? 19.766 3.316 -4.586 1 74.62 179 GLN B O 1
ATOM 3016 N N . GLY B 1 180 ? 19.188 1.207 -4.352 1 76.06 180 GLY B N 1
ATOM 3017 C CA . GLY B 1 180 ? 18.797 1.005 -5.738 1 76.06 180 GLY B CA 1
ATOM 3018 C C . GLY B 1 180 ? 17.328 0.628 -5.891 1 76.06 180 GLY B C 1
ATOM 3019 O O . GLY B 1 180 ? 16.453 1.302 -5.348 1 76.06 180 GLY B O 1
ATOM 3020 N N . SER B 1 181 ? 17.141 -0.38 -6.738 1 78.56 181 SER B N 1
ATOM 3021 C CA . SER B 1 181 ? 15.789 -0.776 -7.102 1 78.56 181 SER B CA 1
ATOM 3022 C C . SER B 1 181 ? 15.086 -1.479 -5.945 1 78.56 181 SER B C 1
ATOM 3024 O O . SER B 1 181 ? 13.867 -1.636 -5.957 1 78.56 181 SER B O 1
ATOM 3026 N N . GLY B 1 182 ? 15.844 -1.826 -4.879 1 86.25 182 GLY B N 1
ATOM 3027 C CA . GLY B 1 182 ? 15.273 -2.547 -3.75 1 86.25 182 GLY B CA 1
ATOM 3028 C C . GLY B 1 182 ? 14.758 -3.922 -4.121 1 86.25 182 GLY B C 1
ATOM 3029 O O . GLY B 1 182 ? 14.836 -4.328 -5.281 1 86.25 182 GLY B O 1
ATOM 3030 N N . THR B 1 183 ? 14.25 -4.66 -3.156 1 91.75 183 THR B N 1
ATOM 3031 C CA . THR B 1 183 ? 13.727 -6.008 -3.354 1 91.75 183 THR B CA 1
ATOM 3032 C C . THR B 1 183 ? 12.508 -5.984 -4.277 1 91.75 183 THR B C 1
ATOM 3034 O O . THR B 1 183 ? 12.375 -6.84 -5.152 1 91.75 183 THR B O 1
ATOM 3037 N N . VAL B 1 184 ? 11.68 -4.945 -4.125 1 95.62 184 VAL B N 1
ATOM 3038 C CA . VAL B 1 184 ? 10.461 -4.855 -4.922 1 95.62 184 VAL B CA 1
ATOM 3039 C C . VAL B 1 184 ? 10.82 -4.676 -6.395 1 95.62 184 VAL B C 1
ATOM 3041 O O . VAL B 1 184 ? 10.172 -5.254 -7.273 1 95.62 184 VAL B O 1
ATOM 3044 N N . GLY B 1 185 ? 11.812 -3.869 -6.723 1 94.38 185 GLY B N 1
ATOM 3045 C CA . GLY B 1 185 ? 12.234 -3.658 -8.094 1 94.38 185 GLY B CA 1
ATOM 3046 C C . GLY B 1 185 ? 12.711 -4.93 -8.773 1 94.38 185 GLY B C 1
ATOM 3047 O O . GLY B 1 185 ? 12.344 -5.203 -9.922 1 94.38 185 GLY B O 1
ATOM 3048 N N . VAL B 1 186 ? 13.445 -5.73 -8.086 1 91.75 186 VAL B N 1
ATOM 3049 C CA . VAL B 1 186 ? 13.984 -6.977 -8.617 1 91.75 186 VAL B CA 1
ATOM 3050 C C . VAL B 1 186 ? 12.852 -7.984 -8.805 1 91.75 186 VAL B C 1
ATOM 3052 O O . VAL B 1 186 ? 12.758 -8.633 -9.852 1 91.75 186 VAL B O 1
ATOM 3055 N N . LEU B 1 187 ? 12 -8.031 -7.852 1 94.62 187 LEU B N 1
ATOM 3056 C CA . LEU B 1 187 ? 10.953 -9.047 -7.859 1 94.62 187 LEU B CA 1
ATOM 3057 C C . LEU B 1 187 ? 9.891 -8.727 -8.906 1 94.62 187 LEU B C 1
ATOM 3059 O O . LEU B 1 187 ? 9.266 -9.633 -9.461 1 94.62 187 LEU B O 1
ATOM 3063 N N . THR B 1 188 ? 9.727 -7.461 -9.227 1 95.38 188 THR B N 1
ATOM 3064 C CA . THR B 1 188 ? 8.703 -7.078 -10.195 1 95.38 188 THR B CA 1
ATOM 3065 C C . THR B 1 188 ? 9.328 -6.832 -11.562 1 95.38 188 THR B C 1
ATOM 3067 O O . THR B 1 188 ? 8.648 -6.391 -12.492 1 95.38 188 THR B O 1
ATOM 3070 N N . ASP B 1 189 ? 10.602 -7.051 -11.641 1 92.81 189 ASP B N 1
ATOM 3071 C CA . ASP B 1 189 ? 11.336 -6.777 -12.875 1 92.81 189 ASP B CA 1
ATOM 3072 C C . ASP B 1 189 ? 11.133 -5.332 -13.328 1 92.81 189 ASP B C 1
ATOM 3074 O O . ASP B 1 189 ? 10.875 -5.074 -14.508 1 92.81 189 ASP B O 1
ATOM 3078 N N . GLY B 1 190 ? 11.125 -4.465 -12.352 1 93.12 190 GLY B N 1
ATOM 3079 C CA . GLY B 1 190 ? 11.133 -3.033 -12.617 1 93.12 190 GLY B CA 1
ATOM 3080 C C . GLY B 1 190 ? 9.742 -2.455 -12.812 1 93.12 190 GLY B C 1
ATOM 3081 O O . GLY B 1 190 ? 9.586 -1.246 -13 1 93.12 190 GLY B O 1
ATOM 3082 N N . VAL B 1 191 ? 8.68 -3.229 -12.789 1 95.5 191 VAL B N 1
ATOM 3083 C CA . VAL B 1 191 ? 7.324 -2.719 -12.953 1 95.5 191 VAL B CA 1
ATOM 3084 C C . VAL B 1 191 ? 7.008 -1.73 -11.828 1 95.5 191 VAL B C 1
ATOM 3086 O O . VAL B 1 191 ? 6.348 -0.713 -12.062 1 95.5 191 VAL B O 1
ATOM 3089 N N . ILE B 1 192 ? 7.43 -2.037 -10.617 1 96.25 192 ILE B N 1
ATOM 3090 C CA . ILE B 1 192 ? 7.445 -1.123 -9.484 1 96.25 192 ILE B CA 1
ATOM 3091 C C . ILE B 1 192 ? 8.867 -0.996 -8.938 1 96.25 192 ILE B C 1
ATOM 3093 O O . ILE B 1 192 ? 9.43 -1.964 -8.422 1 96.25 192 ILE B O 1
ATOM 3097 N N . ASP B 1 193 ? 9.383 0.11 -9.086 1 94.5 193 ASP B N 1
ATOM 3098 C CA . ASP B 1 193 ? 10.672 0.28 -8.43 1 94.5 193 ASP B CA 1
ATOM 3099 C C . ASP B 1 193 ? 10.492 0.821 -7.012 1 94.5 193 ASP B C 1
ATOM 3101 O O . ASP B 1 193 ? 9.375 1.113 -6.586 1 94.5 193 ASP B O 1
ATOM 3105 N N . ARG B 1 194 ? 11.57 0.937 -6.34 1 94.31 194 ARG B N 1
ATOM 3106 C CA . ARG B 1 194 ? 11.5 1.286 -4.926 1 94.31 194 ARG B CA 1
ATOM 3107 C C . ARG B 1 194 ? 10.961 2.699 -4.734 1 94.31 194 ARG B C 1
ATOM 3109 O O . ARG B 1 194 ? 10.234 2.969 -3.775 1 94.31 194 ARG B O 1
ATOM 3116 N N . THR B 1 195 ? 11.344 3.639 -5.578 1 96.31 195 THR B N 1
ATOM 3117 C CA . THR B 1 195 ? 10.828 5 -5.504 1 96.31 195 THR B CA 1
ATOM 3118 C C . THR B 1 195 ? 9.312 5.012 -5.656 1 96.31 195 THR B C 1
ATOM 3120 O O . THR B 1 195 ? 8.602 5.59 -4.828 1 96.31 195 THR B O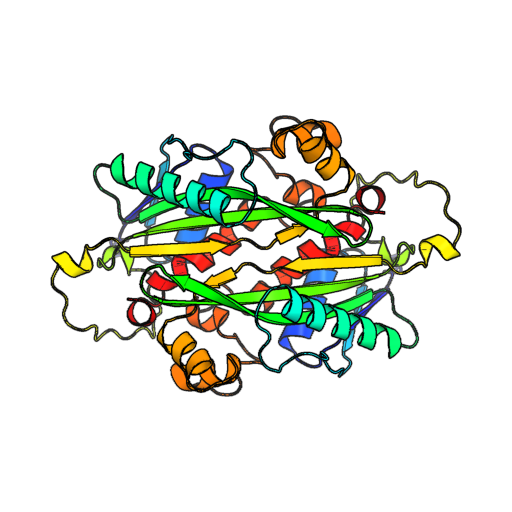 1
ATOM 3123 N N . GLU B 1 196 ? 8.828 4.332 -6.656 1 96.69 196 GLU B N 1
ATOM 3124 C CA . GLU B 1 196 ? 7.391 4.262 -6.895 1 96.69 196 GLU B CA 1
ATOM 3125 C C . GLU B 1 196 ? 6.668 3.605 -5.719 1 96.69 196 GLU B C 1
ATOM 3127 O O . GLU B 1 196 ? 5.562 4.012 -5.355 1 96.69 196 GLU B O 1
ATOM 3132 N N . TYR B 1 197 ? 7.355 2.6 -5.199 1 98.19 197 TYR B N 1
ATOM 3133 C CA . TYR B 1 197 ? 6.816 1.881 -4.051 1 98.19 197 TYR B CA 1
ATOM 3134 C C . TYR B 1 197 ? 6.566 2.828 -2.883 1 98.19 197 TYR B C 1
ATOM 3136 O O . TYR B 1 197 ? 5.504 2.779 -2.252 1 98.19 197 TYR B O 1
ATOM 3144 N N . TYR B 1 198 ? 7.445 3.764 -2.594 1 98.56 198 TYR B N 1
ATOM 3145 C CA . TYR B 1 198 ? 7.34 4.707 -1.488 1 98.56 198 TYR B CA 1
ATOM 3146 C C . TYR B 1 198 ? 6.43 5.875 -1.853 1 98.56 198 TYR B C 1
ATOM 3148 O O . TYR B 1 198 ? 5.668 6.363 -1.014 1 98.56 198 TYR B O 1
ATOM 3156 N N . VAL B 1 199 ? 6.484 6.363 -3.1 1 98.81 199 VAL B N 1
ATOM 3157 C CA . VAL B 1 199 ? 5.707 7.516 -3.543 1 98.81 199 VAL B CA 1
ATOM 3158 C C . VAL B 1 199 ? 4.219 7.25 -3.326 1 98.81 199 VAL B C 1
ATOM 3160 O O . VAL B 1 199 ? 3.482 8.125 -2.871 1 98.81 199 VAL B O 1
ATOM 3163 N N . HIS B 1 200 ? 3.826 6.047 -3.648 1 98.75 200 HIS B N 1
ATOM 3164 C CA . HIS B 1 200 ? 2.426 5.664 -3.508 1 98.75 200 HIS B CA 1
ATOM 3165 C C . HIS B 1 200 ? 1.933 5.895 -2.084 1 98.75 200 HIS B C 1
ATOM 3167 O O . HIS B 1 200 ? 0.911 6.551 -1.875 1 98.75 200 HIS B O 1
ATOM 3173 N N . ALA B 1 201 ? 2.65 5.445 -1.095 1 98.88 201 ALA B N 1
ATOM 3174 C CA . ALA B 1 201 ? 2.268 5.582 0.308 1 98.88 201 ALA B CA 1
ATOM 3175 C C . ALA B 1 201 ? 2.443 7.023 0.785 1 98.88 201 ALA B C 1
ATOM 3177 O O . ALA B 1 201 ? 1.66 7.512 1.604 1 98.88 201 ALA B O 1
ATOM 3178 N N . LEU B 1 202 ? 3.471 7.719 0.313 1 98.94 202 LEU B N 1
ATOM 3179 C CA . LEU B 1 202 ? 3.719 9.102 0.712 1 98.94 202 LEU B CA 1
ATOM 3180 C C . LEU B 1 202 ? 2.574 10.008 0.275 1 98.94 202 LEU B C 1
ATOM 3182 O O . LEU B 1 202 ? 2.162 10.898 1.021 1 98.94 202 LEU B O 1
ATOM 3186 N N . LYS B 1 203 ? 2.029 9.797 -0.957 1 98.81 203 LYS B N 1
ATOM 3187 C CA . LYS B 1 203 ? 0.864 10.555 -1.405 1 98.81 203 LYS B CA 1
ATOM 3188 C C . LYS B 1 203 ? -0.306 10.383 -0.44 1 98.81 203 LYS B C 1
ATOM 3190 O O . LYS B 1 203 ? -0.994 11.352 -0.115 1 98.81 203 LYS B O 1
ATOM 3195 N N . LEU B 1 204 ? -0.443 9.195 0.03 1 98.81 204 LEU B N 1
ATOM 3196 C CA . LEU B 1 204 ? -1.548 8.898 0.936 1 98.81 204 LEU B CA 1
ATOM 3197 C C . LEU B 1 204 ? -1.325 9.555 2.295 1 98.81 204 LEU B C 1
ATOM 3199 O O . LEU B 1 204 ? -2.273 10.031 2.922 1 98.81 204 LEU B O 1
ATOM 3203 N N . ALA B 1 205 ? -0.1 9.578 2.738 1 98.88 205 ALA B N 1
ATOM 3204 C CA . ALA B 1 205 ? 0.225 10.211 4.012 1 98.88 205 ALA B CA 1
ATOM 3205 C C . ALA B 1 205 ? -0.02 11.719 3.951 1 98.88 205 ALA B C 1
ATOM 3207 O O . ALA B 1 205 ? -0.165 12.375 4.984 1 98.88 205 ALA B O 1
ATOM 3208 N N . LEU B 1 206 ? -0.083 12.312 2.773 1 98.62 206 LEU B N 1
ATOM 3209 C CA . LEU B 1 206 ? -0.226 13.758 2.602 1 98.62 206 LEU B CA 1
ATOM 3210 C C . LEU B 1 206 ? -1.695 14.148 2.484 1 98.62 206 LEU B C 1
ATOM 3212 O O . LEU B 1 206 ? -2.021 15.328 2.385 1 98.62 206 LEU B O 1
ATOM 3216 N N . ILE B 1 207 ? -2.594 13.18 2.559 1 98 207 ILE B N 1
ATOM 3217 C CA . ILE B 1 207 ? -4.023 13.383 2.35 1 98 207 ILE B CA 1
ATOM 3218 C C . ILE B 1 207 ? -4.539 14.453 3.303 1 98 207 ILE B C 1
ATOM 3220 O O . ILE B 1 207 ? -5.277 15.352 2.893 1 98 207 ILE B O 1
ATOM 3224 N N . PRO B 1 208 ? -4.148 14.508 4.562 1 97.5 208 PRO B N 1
ATOM 3225 C CA . PRO B 1 208 ? -4.719 15.5 5.477 1 97.5 208 PRO B CA 1
ATOM 3226 C C . PRO B 1 208 ? -4.449 16.938 5.023 1 97.5 208 PRO B C 1
ATOM 3228 O O . PRO B 1 208 ? -5.23 17.844 5.332 1 97.5 208 PRO B O 1
ATOM 3231 N N . TRP B 1 209 ? -3.396 17.203 4.297 1 96.56 209 TRP B N 1
ATOM 3232 C CA . TRP B 1 209 ? -3.084 18.547 3.867 1 96.56 209 TRP B CA 1
ATOM 3233 C C . TRP B 1 209 ? -3.75 18.875 2.533 1 96.56 209 TRP B C 1
ATOM 3235 O O . TRP B 1 209 ? -3.795 20.031 2.113 1 96.56 209 TRP B O 1
ATOM 3245 N N . LYS B 1 210 ? -4.281 17.812 1.84 1 94.12 210 LYS B N 1
ATOM 3246 C CA . LYS B 1 210 ? -5.18 18 0.703 1 94.12 210 LYS B CA 1
ATOM 3247 C C . LYS B 1 210 ? -6.59 18.344 1.165 1 94.12 210 LYS B C 1
ATOM 3249 O O . LYS B 1 210 ? -7.312 19.078 0.478 1 94.12 210 LYS B O 1
ATOM 3254 N N . ARG B 1 211 ? -6.906 17.734 2.344 1 94.19 211 ARG B N 1
ATOM 3255 C CA . ARG B 1 211 ? -8.234 17.891 2.924 1 94.19 211 ARG B CA 1
ATOM 3256 C C . ARG B 1 211 ? -8.148 18.312 4.387 1 94.19 211 ARG B C 1
ATOM 3258 O O . ARG B 1 211 ? -8.68 17.625 5.266 1 94.19 211 ARG B O 1
ATOM 3265 N N . PRO B 1 212 ? -7.57 19.531 4.656 1 93.5 212 PRO B N 1
ATOM 3266 C CA . PRO B 1 212 ? -7.328 19.875 6.059 1 93.5 212 PRO B CA 1
ATOM 3267 C C . PRO B 1 212 ? -8.617 20 6.867 1 93.5 212 PRO B C 1
ATOM 3269 O O . PRO B 1 212 ? -8.648 19.656 8.047 1 93.5 212 PRO B O 1
ATOM 3272 N N . SER B 1 213 ? -9.695 20.422 6.297 1 91.06 213 SER B N 1
ATOM 3273 C CA . SER B 1 213 ? -10.945 20.609 7.031 1 91.06 213 SER B CA 1
ATOM 3274 C C . SER B 1 213 ? -11.516 19.266 7.496 1 91.06 213 SER B C 1
ATOM 3276 O O . SER B 1 213 ? -12.32 19.219 8.43 1 91.06 213 SER B O 1
ATOM 3278 N N . MET B 1 214 ? -11.039 18.188 6.914 1 93.19 214 MET B N 1
ATOM 3279 C CA . MET B 1 214 ? -11.586 16.875 7.23 1 93.19 214 MET B CA 1
ATOM 3280 C C . MET B 1 214 ? -10.766 16.188 8.32 1 93.19 214 MET B C 1
ATOM 3282 O O . MET B 1 214 ? -11.25 15.266 8.977 1 93.19 214 MET B O 1
ATOM 3286 N N . TYR B 1 215 ? -9.609 16.703 8.492 1 93.56 215 TYR B N 1
ATOM 3287 C CA . TYR B 1 215 ? -8.711 15.961 9.383 1 93.56 215 TYR B CA 1
ATOM 3288 C C . TYR B 1 215 ? -8.359 16.797 10.609 1 93.56 215 TYR B C 1
ATOM 3290 O O . TYR B 1 215 ? -8 16.25 11.656 1 93.56 215 TYR B O 1
ATOM 3298 N N . PHE B 1 216 ? -8.305 18.078 10.312 1 88.19 216 PHE B N 1
ATOM 3299 C CA . PHE B 1 216 ? -7.852 18.953 11.391 1 88.19 216 PHE B CA 1
ATOM 3300 C C . PHE B 1 216 ? -9 19.797 11.922 1 88.19 216 PHE B C 1
ATOM 3302 O O . PHE B 1 216 ? -9.07 20.078 13.117 1 88.19 216 PHE B O 1
#

Secondary structure (DSSP, 8-state):
------EEEEEEES---HHHHHHHHHHHHHH-TTEEEEEEE-----SS-SS-BHHHHHHHHHHHHHHHHHHHSSS-SEEEEEEEEEEEEE-TTS-EEEEEEEEEEEEE-SSTTTTTT--TTS-S------HHHHHS-EEEEEE--EEEPPHHHHHHHHHH---HHHHHHHHHT-S-GGGTTHHHHHHTTTSS-HHHHHHHHHHHHTHHHHSHHHH-/------EEEEEEES---HHHHHHHHHHHHHH-TTEEEEEEE-----SS-SS-BHHHHHHHHHHHHHHHHHHHSSS-SEEEEEEEEEEEEE-TTS-EEEEEEEEEEEEE-SSTTTTTT--TTS-S------HHHHHS-EEEEEE--EEEPPHHHHHHHHHH---HHHHHHHHHT-S-GGGTTHHHHHHTTTSS-HHHHHHHHHHHHTHHHHSHHHH-